Protein 3RMG (pdb70)

Sequence (596 aa):
SLDSISLIKTPIEAELEDFKALFDDSNALLDSVITHIRKMMRPILVLLVARLYGAVTPATLHAAVSLELLHTASLVHDDVVDSVNAIFNNKVSVLAGDYLLATSSLVHAEQTNNYEIIRLVSSLGQKLAEGELLQLSNVSNFSEEVYFDVIRKKTAALFAACAEAAALSVQVGEEEVAFARLLGEYIGICFQIKDDIFDYFDSTGNDMLEGKLTLPALYALNTTKDAWAEQIAFKVKEGTATPDEIVRLIEFTKDNGGIEYACRTIEQYKKKAFDLLAALPDSNICLALRTYLDYVVARELDSISLIKTPIEAELEDFKALFDALLDSVITHIRKRNMMRPILVLLVARLYGAVTPATLHAAVSLELLHTASLVHDDVVAIFNNKVSVLAGDYLLATSSLVHAEQTNNNYEIIRLVSSLGQKLAEGELLQLSNVSNHSFSEEVYFDVIRKKTAALFAACAEAAALSVQVGEEEVAFARLLGEYIGICFQIKDDIFDYFDSKGKPTGNDMLEGKLTLPALYALNTTDAWAEQIAFKVKEGTATPDEIVRLIEFTKDNGGIEYACRTIEQYKKKAFDLLAALPDSNICLALRTYLDYVVAR

Foldseek 3Di:
DDDLVCLQPVVVVVVVVVLLVVLAVDDPVLCCVLVVVRVLLLLSLLCLLLVLPHHDDLLSSLLSSLLVLLVVLVVLVVVLVVPVVNVVVRPVSPVNSVVSNVSSLVSQVVLVAVVSSVLSVVLSVLQVPVVVVLVVPDDFFDVVVVLVVLLSPQLSSQLSSQLSSHVSNPDDPVSSVLSSLLSSLLSLLLVLLVVLCCLDDCHLVCLLVQDDHQLLSVLCVVPVDVVSVPLNCCSNVNRHDPVSSNVSSVSSVVRCSVVVSLVVSVVSLVVNLVSLVVRDDDSSSSNVNSSSVCSSVPD/DVLVCLQCVVPVPVVVVLVVVLDVLVVLLVVVVVVDDALLLSLLCLLLVLPPHFDLLSSLLRSLLVLLVSLVVLQVVVLVVVSNVSSPVSSVVSNVVSLVSQVVSVAVVLNVLSVVLSVLQVVLVVLVVVCLVDLDLDCVSVVVSLCSHQLSSQLSSQLSSCVSNPDDPVSSVLSSLLSSLLSSLLVLVVVLVLLDDDVVDARVVVLVSLDQHQLLSVLVPVYPCVLSVLNNCSSVNHHDSVSSVVSSVSSVVSCSNVVSLVVSVVSLVVSLVSLVVGDDDSSSSSVNSSSVVSNVD

CATH classification: 1.10.600.10

Structure (mmCIF, N/CA/C/O backbone):
data_3RMG
#
_entry.id   3RMG
#
_cell.length_a   44.618
_cell.length_b   111.408
_cell.length_c   83.376
_cell.angle_alpha   90.00
_cell.angle_beta   92.56
_cell.angle_gamma   90.00
#
_symmetry.space_group_name_H-M   'P 1 21 1'
#
loop_
_entity.id
_entity.type
_entity.pdbx_description
1 polymer 'Octaprenyl-diphosphate synthase'
2 water water
#
loop_
_atom_site.group_PDB
_atom_site.id
_atom_site.type_symbol
_atom_site.label_atom_id
_atom_site.label_alt_id
_atom_site.label_comp_id
_atom_site.label_asym_id
_atom_site.label_entity_id
_atom_site.label_seq_id
_atom_site.pdbx_PDB_ins_code
_atom_site.Cartn_x
_atom_site.Cartn_y
_atom_site.Cartn_z
_atom_site.occupancy
_atom_site.B_iso_or_equiv
_atom_site.auth_seq_id
_atom_site.auth_comp_id
_atom_site.auth_asym_id
_atom_site.auth_atom_id
_atom_site.pdbx_PDB_model_num
ATOM 1 N N . SER A 1 2 ? 0.956 -18.362 56.426 1.00 70.38 -1 SER A N 1
ATOM 2 C CA . SER A 1 2 ? 0.907 -17.987 54.984 1.00 70.43 -1 SER A CA 1
ATOM 3 C C . SER A 1 2 ? 1.354 -19.144 54.091 1.00 68.68 -1 SER A C 1
ATOM 4 O O . SER A 1 2 ? 0.606 -20.101 53.876 1.00 73.32 -1 SER A O 1
ATOM 7 N N . LEU A 1 3 ? 2.570 -19.055 53.565 1.00 64.09 0 LEU A N 1
ATOM 8 C CA . LEU A 1 3 ? 3.121 -20.136 52.754 1.00 56.30 0 LEU A CA 1
ATOM 9 C C . LEU A 1 3 ? 3.557 -21.289 53.643 1.00 51.90 0 LEU A C 1
ATOM 10 O O . LEU A 1 3 ? 4.356 -21.100 54.558 1.00 52.05 0 LEU A O 1
ATOM 15 N N . ASP A 1 4 ? 3.044 -22.481 53.359 1.00 44.28 1 ASP A N 1
ATOM 16 C CA . ASP A 1 4 ? 3.450 -23.689 54.061 1.00 46.58 1 ASP A CA 1
ATOM 17 C C . ASP A 1 4 ? 4.865 -24.152 53.658 1.00 48.86 1 ASP A C 1
ATOM 18 O O . ASP A 1 4 ? 5.070 -24.719 52.581 1.00 45.95 1 ASP A O 1
ATOM 23 N N . SER A 1 5 ? 5.837 -23.916 54.535 1.00 51.78 2 SER A N 1
ATOM 24 C CA . SER A 1 5 ? 7.241 -24.239 54.241 1.00 52.98 2 SER A CA 1
ATOM 25 C C . SER A 1 5 ? 7.457 -25.690 53.831 1.00 52.76 2 SER A C 1
ATOM 26 O O . SER A 1 5 ? 8.026 -25.962 52.778 1.00 54.92 2 SER A O 1
ATOM 29 N N . ILE A 1 6 ? 7.001 -26.625 54.655 1.00 51.47 3 ILE A N 1
ATOM 30 C CA . ILE A 1 6 ? 7.176 -28.041 54.340 1.00 54.37 3 ILE A CA 1
ATOM 31 C C . ILE A 1 6 ? 6.730 -28.364 52.914 1.00 53.51 3 ILE A C 1
ATOM 32 O O . ILE A 1 6 ? 7.382 -29.142 52.202 1.00 49.52 3 ILE A O 1
ATOM 37 N N . SER A 1 7 ? 5.623 -27.763 52.492 1.00 47.87 4 SER A N 1
ATOM 38 C CA . SER A 1 7 ? 5.118 -28.015 51.146 1.00 46.87 4 SER A CA 1
ATOM 39 C C . SER A 1 7 ? 6.100 -27.513 50.073 1.00 40.93 4 SER A C 1
ATOM 40 O O . SER A 1 7 ? 6.425 -28.243 49.141 1.00 39.57 4 SER A O 1
ATOM 43 N N . LEU A 1 8 ? 6.579 -26.277 50.216 1.00 37.81 5 LEU A N 1
ATOM 44 C CA . LEU A 1 8 ? 7.558 -25.729 49.277 1.00 37.70 5 LEU A CA 1
ATOM 45 C C . LEU A 1 8 ? 8.783 -26.629 49.157 1.00 42.61 5 LEU A C 1
ATOM 46 O O . LEU A 1 8 ? 9.415 -26.686 48.099 1.00 42.65 5 LEU A O 1
ATOM 51 N N . ILE A 1 9 ? 9.101 -27.336 50.241 1.00 42.82 6 ILE A N 1
ATOM 52 C CA . ILE A 1 9 ? 10.260 -28.214 50.286 1.00 42.97 6 ILE A CA 1
ATOM 53 C C . ILE A 1 9 ? 10.035 -29.614 49.692 1.00 45.20 6 ILE A C 1
ATOM 54 O O . ILE A 1 9 ? 10.857 -30.096 48.915 1.00 42.65 6 ILE A O 1
ATOM 59 N N . LYS A 1 10 ? 8.935 -30.264 50.065 1.00 42.81 7 LYS A N 1
ATOM 60 C CA . LYS A 1 10 ? 8.724 -31.675 49.725 1.00 41.05 7 LYS A CA 1
ATOM 61 C C . LYS A 1 10 ? 7.855 -31.888 48.502 1.00 43.90 7 LYS A C 1
ATOM 62 O O . LYS A 1 10 ? 8.094 -32.806 47.718 1.00 47.05 7 LYS A O 1
ATOM 68 N N . THR A 1 11 ? 6.831 -31.059 48.342 1.00 44.38 8 THR A N 1
ATOM 69 C CA . THR A 1 11 ? 5.882 -31.271 47.254 1.00 46.45 8 THR A CA 1
ATOM 70 C C . THR A 1 11 ? 6.574 -31.580 45.922 1.00 44.10 8 THR A C 1
ATOM 71 O O . THR A 1 11 ? 6.223 -32.546 45.255 1.00 39.35 8 THR A O 1
ATOM 75 N N . PRO A 1 12 ? 7.586 -30.771 45.549 1.00 44.13 9 PRO A N 1
ATOM 76 C CA . PRO A 1 12 ? 8.245 -30.915 44.246 1.00 39.98 9 PRO A CA 1
ATOM 77 C C . PRO A 1 12 ? 8.988 -32.233 44.116 1.00 41.83 9 PRO A C 1
ATOM 78 O O . PRO A 1 12 ? 9.351 -32.631 43.002 1.00 39.59 9 PRO A O 1
ATOM 82 N N . ILE A 1 13 ? 9.193 -32.916 45.240 1.00 44.68 10 ILE A N 1
ATOM 83 C CA . ILE A 1 13 ? 9.934 -34.182 45.237 1.00 49.90 10 ILE A CA 1
ATOM 84 C C . ILE A 1 13 ? 9.128 -35.300 45.889 1.00 49.94 10 ILE A C 1
ATOM 85 O O . ILE A 1 13 ? 9.655 -36.367 46.224 1.00 46.33 10 ILE A O 1
ATOM 90 N N . GLU A 1 14 ? 7.837 -35.040 46.036 1.00 51.45 11 GLU A N 1
ATOM 91 C CA . GLU A 1 14 ? 6.899 -35.946 46.676 1.00 50.86 11 GLU A CA 1
ATOM 92 C C . GLU A 1 14 ? 7.010 -37.405 46.199 1.00 46.78 11 GLU A C 1
ATOM 93 O O . GLU A 1 14 ? 7.045 -38.332 47.014 1.00 46.30 11 GLU A O 1
ATOM 99 N N . ALA A 1 15 ? 7.036 -37.606 44.886 1.00 39.74 12 ALA A N 1
ATOM 100 C CA . ALA A 1 15 ? 7.009 -38.950 44.307 1.00 45.13 12 ALA A CA 1
ATOM 101 C C . ALA A 1 15 ? 8.330 -39.666 44.520 1.00 49.33 12 ALA A C 1
ATOM 102 O O . ALA A 1 15 ? 8.359 -40.857 44.850 1.00 52.96 12 ALA A O 1
ATOM 104 N N . GLU A 1 16 ? 9.428 -38.937 44.330 1.00 53.66 13 GLU A N 1
ATOM 105 C CA . GLU A 1 16 ? 10.757 -39.520 44.505 1.00 50.70 13 GLU A CA 1
ATOM 106 C C . GLU A 1 16 ? 11.076 -39.738 45.984 1.00 46.45 13 GLU A C 1
ATOM 107 O O . GLU A 1 16 ? 11.813 -40.655 46.336 1.00 45.79 13 GLU A O 1
ATOM 113 N N . LEU A 1 17 ? 10.482 -38.928 46.850 1.00 45.95 14 LEU A N 1
ATOM 114 C CA . LEU A 1 17 ? 10.534 -39.198 48.275 1.00 50.50 14 LEU A CA 1
ATOM 115 C C . LEU A 1 17 ? 9.901 -40.540 48.629 1.00 52.86 14 LEU A C 1
ATOM 116 O O . LEU A 1 17 ? 10.354 -41.233 49.544 1.00 53.21 14 LEU A O 1
ATOM 121 N N . GLU A 1 18 ? 8.844 -40.903 47.918 1.00 51.26 15 GLU A N 1
ATOM 122 C CA . GLU A 1 18 ? 8.183 -42.161 48.200 1.00 52.11 15 GLU A CA 1
ATOM 123 C C . GLU A 1 18 ? 9.057 -43.280 47.684 1.00 52.29 15 GLU A C 1
ATOM 124 O O . GLU A 1 18 ? 9.211 -44.311 48.337 1.00 49.14 15 GLU A O 1
ATOM 130 N N . ASP A 1 19 ? 9.633 -43.075 46.504 1.00 51.53 16 ASP A N 1
ATOM 131 C CA . ASP A 1 19 ? 10.508 -44.078 45.925 1.00 48.55 16 ASP A CA 1
ATOM 132 C C . ASP A 1 19 ? 11.727 -44.287 46.816 1.00 54.17 16 ASP A C 1
ATOM 133 O O . ASP A 1 19 ? 12.220 -45.398 46.947 1.00 55.79 16 ASP A O 1
ATOM 138 N N . PHE A 1 20 ? 12.221 -43.218 47.427 1.00 50.63 17 PHE A N 1
ATOM 139 C CA . PHE A 1 20 ? 13.376 -43.370 48.283 1.00 53.64 17 PHE A CA 1
ATOM 140 C C . PHE A 1 20 ? 13.036 -44.146 49.547 1.00 56.34 17 PHE A C 1
ATOM 141 O O . PHE A 1 20 ? 13.867 -44.901 50.060 1.00 50.54 17 PHE A O 1
ATOM 149 N N . LYS A 1 21 ? 11.835 -43.921 50.070 1.00 58.57 18 LYS A N 1
ATOM 150 C CA . LYS A 1 21 ? 11.415 -44.543 51.326 1.00 63.88 18 LYS A CA 1
ATOM 151 C C . LYS A 1 21 ? 11.223 -46.047 51.152 1.00 63.91 18 LYS A C 1
ATOM 152 O O . LYS A 1 21 ? 11.595 -46.832 52.022 1.00 62.04 18 LYS A O 1
ATOM 158 N N . ALA A 1 22 ? 10.649 -46.430 50.014 1.00 59.85 19 ALA A N 1
ATOM 159 C CA . ALA A 1 22 ? 10.510 -47.826 49.640 1.00 59.01 19 ALA A CA 1
ATOM 160 C C . ALA A 1 22 ? 11.877 -48.478 49.506 1.00 62.72 19 ALA A C 1
ATOM 161 O O . ALA A 1 22 ? 12.142 -49.514 50.108 1.00 64.96 19 ALA A O 1
ATOM 163 N N . LEU A 1 23 ? 12.740 -47.864 48.703 1.00 64.03 20 LEU A N 1
ATOM 164 C CA . LEU A 1 23 ? 14.052 -48.418 48.399 1.00 60.04 20 LEU A CA 1
ATOM 165 C C . LEU A 1 23 ? 14.925 -48.549 49.639 1.00 62.56 20 LEU A C 1
ATOM 166 O O . LEU A 1 23 ? 15.873 -49.331 49.662 1.00 61.14 20 LEU A O 1
ATOM 171 N N . PHE A 1 24 ? 14.592 -47.776 50.665 1.00 65.63 21 PHE A N 1
ATOM 172 C CA . PHE A 1 24 ? 15.364 -47.730 51.896 1.00 70.25 21 PHE A CA 1
ATOM 173 C C . PHE A 1 24 ? 15.067 -48.955 52.759 1.00 77.21 21 PHE A C 1
ATOM 174 O O . PHE A 1 24 ? 15.833 -49.283 53.663 1.00 79.12 21 PHE A O 1
ATOM 182 N N . ASP A 1 25 ? 13.960 -49.633 52.458 1.00 82.82 22 ASP A N 1
ATOM 183 C CA . ASP A 1 25 ? 13.497 -50.784 53.243 1.00 85.14 22 ASP A CA 1
ATOM 184 C C . ASP A 1 25 ? 13.517 -52.079 52.438 1.00 80.49 22 ASP A C 1
ATOM 185 O O . ASP A 1 25 ? 14.154 -52.153 51.391 1.00 79.05 22 ASP A O 1
ATOM 190 N N . ASP A 1 30 ? 19.527 -64.175 51.943 1.00 97.59 27 ASP A N 1
ATOM 191 C CA . ASP A 1 30 ? 19.825 -63.041 52.814 1.00 99.64 27 ASP A CA 1
ATOM 192 C C . ASP A 1 30 ? 18.715 -62.841 53.861 1.00 100.04 27 ASP A C 1
ATOM 193 O O . ASP A 1 30 ? 18.073 -61.792 53.898 1.00 98.97 27 ASP A O 1
ATOM 198 N N . SER A 1 31 ? 18.491 -63.850 54.703 1.00 101.01 28 SER A N 1
ATOM 199 C CA . SER A 1 31 ? 17.450 -63.782 55.738 1.00 101.11 28 SER A CA 1
ATOM 200 C C . SER A 1 31 ? 17.879 -64.416 57.070 1.00 100.48 28 SER A C 1
ATOM 201 O O . SER A 1 31 ? 18.580 -65.427 57.095 1.00 100.05 28 SER A O 1
ATOM 204 N N . ASN A 1 32 ? 17.442 -63.813 58.173 1.00 100.28 29 ASN A N 1
ATOM 205 C CA . ASN A 1 32 ? 17.855 -64.227 59.510 1.00 99.18 29 ASN A CA 1
ATOM 206 C C . ASN A 1 32 ? 16.765 -63.891 60.522 1.00 98.53 29 ASN A C 1
ATOM 207 O O . ASN A 1 32 ? 16.151 -62.829 60.444 1.00 97.28 29 ASN A O 1
ATOM 212 N N . ALA A 1 33 ? 16.525 -64.791 61.470 1.00 100.55 30 ALA A N 1
ATOM 213 C CA . ALA A 1 33 ? 15.579 -64.524 62.556 1.00 100.25 30 ALA A CA 1
ATOM 214 C C . ALA A 1 33 ? 16.051 -63.349 63.423 1.00 99.58 30 ALA A C 1
ATOM 215 O O . ALA A 1 33 ? 15.246 -62.532 63.881 1.00 97.64 30 ALA A O 1
ATOM 217 N N . LEU A 1 34 ? 17.361 -63.277 63.647 1.00 99.33 31 LEU A N 1
ATOM 218 C CA . LEU A 1 34 ? 17.960 -62.162 64.376 1.00 99.60 31 LEU A CA 1
ATOM 219 C C . LEU A 1 34 ? 18.138 -60.951 63.455 1.00 99.53 31 LEU A C 1
ATOM 220 O O . LEU A 1 34 ? 17.800 -59.824 63.821 1.00 95.67 31 LEU A O 1
ATOM 222 N N . LEU A 1 35 ? 18.662 -61.200 62.256 1.00 101.32 32 LEU A N 1
ATOM 223 C CA . LEU A 1 35 ? 18.858 -60.150 61.253 1.00 102.88 32 LEU A CA 1
ATOM 224 C C . LEU A 1 35 ? 17.596 -59.315 61.028 1.00 100.56 32 LEU A C 1
ATOM 225 O O . LEU A 1 35 ? 17.631 -58.093 61.143 1.00 100.18 32 LEU A O 1
ATOM 230 N N . ASP A 1 36 ? 16.490 -59.984 60.707 1.00 101.01 33 ASP A N 1
ATOM 231 C CA . ASP A 1 36 ? 15.204 -59.315 60.482 1.00 100.71 33 ASP A CA 1
ATOM 232 C C . ASP A 1 36 ? 14.771 -58.465 61.675 1.00 98.53 33 ASP A C 1
ATOM 233 O O . ASP A 1 36 ? 14.288 -57.345 61.509 1.00 96.77 33 ASP A O 1
ATOM 238 N N . SER A 1 37 ? 14.944 -59.003 62.877 1.00 95.92 34 SER A N 1
ATOM 239 C CA . SER A 1 37 ? 14.538 -58.305 64.089 1.00 95.07 34 SER A CA 1
ATOM 240 C C . SER A 1 37 ? 15.321 -57.009 64.315 1.00 94.97 34 SER A C 1
ATOM 241 O O . SER A 1 37 ? 14.742 -55.969 64.637 1.00 93.84 34 SER A O 1
ATOM 244 N N . VAL A 1 38 ? 16.637 -57.077 64.146 1.00 95.96 35 VAL A N 1
ATOM 245 C CA . VAL A 1 38 ? 17.502 -55.933 64.424 1.00 96.89 35 VAL A CA 1
ATOM 246 C C . VAL A 1 38 ? 17.532 -54.899 63.298 1.00 94.60 35 VAL A C 1
ATOM 247 O O . VAL A 1 38 ? 17.474 -53.698 63.559 1.00 90.50 35 VAL A O 1
ATOM 251 N N . ILE A 1 39 ? 17.730 -55.327 62.076 1.00 97.05 36 ILE A N 1
ATOM 252 C CA . ILE A 1 39 ? 17.729 -54.362 61.005 1.00 102.16 36 ILE A CA 1
ATOM 253 C C . ILE A 1 39 ? 16.324 -53.816 60.797 1.00 103.29 36 ILE A C 1
ATOM 254 O O . ILE A 1 39 ? 16.115 -52.641 60.534 1.00 101.62 36 ILE A O 1
ATOM 259 N N . THR A 1 40 ? 15.349 -54.701 60.870 1.00 104.00 37 THR A N 1
ATOM 260 C CA . THR A 1 40 ? 13.983 -54.282 60.688 1.00 103.05 37 THR A CA 1
ATOM 261 C C . THR A 1 40 ? 13.632 -53.355 61.810 1.00 103.63 37 THR A C 1
ATOM 262 O O . THR A 1 40 ? 12.958 -52.362 61.626 1.00 105.09 37 THR A O 1
ATOM 266 N N . HIS A 1 41 ? 14.108 -53.689 63.004 1.00 102.49 38 HIS A N 1
ATOM 267 C CA . HIS A 1 41 ? 13.795 -52.926 64.208 1.00 100.86 38 HIS A CA 1
ATOM 268 C C . HIS A 1 41 ? 14.234 -51.465 64.203 1.00 105.01 38 HIS A C 1
ATOM 269 O O . HIS A 1 41 ? 13.496 -50.599 64.673 1.00 104.93 38 HIS A O 1
ATOM 276 N N . ILE A 1 42 ? 15.421 -51.178 63.684 1.00 107.70 39 ILE A N 1
ATOM 277 C CA . ILE A 1 42 ? 15.881 -49.806 63.671 1.00 108.74 39 ILE A CA 1
ATOM 278 C C . ILE A 1 42 ? 15.554 -49.149 62.373 1.00 110.64 39 ILE A C 1
ATOM 279 O O . ILE A 1 42 ? 16.052 -48.080 62.050 1.00 108.46 39 ILE A O 1
ATOM 284 N N . ARG A 1 43 ? 14.719 -49.826 61.612 1.00 113.39 40 ARG A N 1
ATOM 285 C CA . ARG A 1 43 ? 14.315 -49.317 60.301 1.00 113.50 40 ARG A CA 1
ATOM 286 C C . ARG A 1 43 ? 12.972 -48.589 60.368 1.00 112.41 40 ARG A C 1
ATOM 287 O O . ARG A 1 43 ? 12.647 -47.947 61.369 1.00 110.16 40 ARG A O 1
ATOM 289 N N . LYS A 1 48 ? 12.362 -37.222 60.364 1.00 95.30 46 LYS A N 1
ATOM 290 C CA . LYS A 1 48 ? 12.548 -36.366 59.195 1.00 97.60 46 LYS A CA 1
ATOM 291 C C . LYS A 1 48 ? 13.791 -36.753 58.391 1.00 94.67 46 LYS A C 1
ATOM 292 O O . LYS A 1 48 ? 14.860 -37.002 58.953 1.00 97.44 46 LYS A O 1
ATOM 298 N N . MET A 1 49 ? 13.636 -36.803 57.072 1.00 86.43 47 MET A N 1
ATOM 299 C CA . MET A 1 49 ? 14.706 -37.251 56.194 1.00 79.82 47 MET A CA 1
ATOM 300 C C . MET A 1 49 ? 15.496 -36.067 55.668 1.00 71.48 47 MET A C 1
ATOM 301 O O . MET A 1 49 ? 15.494 -35.795 54.472 1.00 73.37 47 MET A O 1
ATOM 306 N N . MET A 1 50 ? 16.177 -35.374 56.570 1.00 60.13 48 MET A N 1
ATOM 307 C CA . MET A 1 50 ? 16.900 -34.168 56.228 1.00 56.25 48 MET A CA 1
ATOM 308 C C . MET A 1 50 ? 17.889 -34.377 55.072 1.00 54.29 48 MET A C 1
ATOM 309 O O . MET A 1 50 ? 17.971 -33.554 54.152 1.00 49.27 48 MET A O 1
ATOM 314 N N . ARG A 1 51 ? 18.627 -35.483 55.104 1.00 49.37 49 ARG A N 1
ATOM 315 C CA . ARG A 1 51 ? 19.645 -35.734 54.082 1.00 48.17 49 ARG A CA 1
ATOM 316 C C . ARG A 1 51 ? 19.072 -36.259 52.762 1.00 44.37 49 ARG A C 1
ATOM 317 O O . ARG A 1 51 ? 19.468 -35.801 51.699 1.00 49.11 49 ARG A O 1
ATOM 325 N N . PRO A 1 52 ? 18.157 -37.240 52.823 1.00 43.98 50 PRO A N 1
ATOM 326 C CA . PRO A 1 52 ? 17.489 -37.681 51.597 1.00 43.85 50 PRO A CA 1
ATOM 327 C C . PRO A 1 52 ? 16.790 -36.541 50.865 1.00 38.55 50 PRO A C 1
ATOM 328 O O . PRO A 1 52 ? 16.854 -36.471 49.637 1.00 44.94 50 PRO A O 1
ATOM 332 N N . ILE A 1 53 ? 16.148 -35.637 51.595 1.00 37.94 51 ILE A N 1
ATOM 333 C CA . ILE A 1 53 ? 15.535 -34.484 50.931 1.00 41.20 51 ILE A CA 1
ATOM 334 C C . ILE A 1 53 ? 16.597 -33.640 50.212 1.00 41.43 51 ILE A C 1
ATOM 335 O O . ILE A 1 53 ? 16.381 -33.165 49.100 1.00 43.99 51 ILE A O 1
ATOM 340 N N . LEU A 1 54 ? 17.755 -33.468 50.837 1.00 38.03 52 LEU A N 1
ATOM 341 C CA . LEU A 1 54 ? 18.843 -32.753 50.186 1.00 37.90 52 LEU A CA 1
ATOM 342 C C . LEU A 1 54 ? 19.288 -33.452 48.884 1.00 41.12 52 LEU A C 1
ATOM 343 O O . LEU A 1 54 ? 19.496 -32.803 47.862 1.00 33.73 52 LEU A O 1
ATOM 348 N N . VAL A 1 55 ? 19.461 -34.769 48.930 1.00 37.61 53 VAL A N 1
ATOM 349 C CA . VAL A 1 55 ? 19.917 -35.495 47.755 1.00 38.41 53 VAL A CA 1
ATOM 350 C C . VAL A 1 55 ? 18.946 -35.274 46.596 1.00 40.08 53 VAL A C 1
ATOM 351 O O . VAL A 1 55 ? 19.362 -34.997 45.473 1.00 38.57 53 VAL A O 1
ATOM 355 N N . LEU A 1 56 ? 17.650 -35.391 46.884 1.00 36.18 54 LEU A N 1
ATOM 356 C CA . LEU A 1 56 ? 16.624 -35.246 45.865 1.00 38.27 54 LEU A CA 1
ATOM 357 C C . LEU A 1 56 ? 16.581 -33.827 45.321 1.00 41.98 54 LEU A C 1
ATOM 358 O O . LEU A 1 56 ? 16.584 -33.635 44.096 1.00 42.67 54 LEU A O 1
ATOM 363 N N . LEU A 1 57 ? 16.550 -32.828 46.205 1.00 33.87 55 LEU A N 1
ATOM 364 C CA . LEU A 1 57 ? 16.496 -31.444 45.714 1.00 34.47 55 LEU A CA 1
ATOM 365 C C . LEU A 1 57 ? 17.700 -31.101 44.834 1.00 35.22 55 LEU A C 1
ATOM 366 O O . LEU A 1 57 ? 17.531 -30.527 43.754 1.00 33.83 55 LEU A O 1
ATOM 371 N N . VAL A 1 58 ? 18.912 -31.449 45.274 1.00 38.82 56 VAL A N 1
ATOM 372 C CA . VAL A 1 58 ? 20.126 -31.117 44.490 1.00 31.89 56 VAL A CA 1
ATOM 373 C C . VAL A 1 58 ? 20.088 -31.751 43.103 1.00 31.91 56 VAL A C 1
ATOM 374 O O . VAL A 1 58 ? 20.454 -31.123 42.119 1.00 40.09 56 VAL A O 1
ATOM 378 N N . ALA A 1 59 ? 19.658 -33.003 43.025 1.00 30.93 57 ALA A N 1
ATOM 379 C CA . ALA A 1 59 ? 19.590 -33.682 41.729 1.00 41.01 57 ALA A CA 1
ATOM 380 C C . ALA A 1 59 ? 18.605 -32.965 40.816 1.00 39.65 57 ALA A C 1
ATOM 381 O O . ALA A 1 59 ? 18.861 -32.778 39.614 1.00 32.15 57 ALA A O 1
ATOM 383 N N . ARG A 1 60 ? 17.491 -32.534 41.400 1.00 36.36 58 ARG A N 1
ATOM 384 C CA . ARG A 1 60 ? 16.461 -31.832 40.641 1.00 35.10 58 ARG A CA 1
ATOM 385 C C . ARG A 1 60 ? 16.927 -30.451 40.166 1.00 41.84 58 ARG A C 1
ATOM 386 O O . ARG A 1 60 ? 16.342 -29.880 39.242 1.00 46.15 58 ARG A O 1
ATOM 394 N N . LEU A 1 61 ? 17.993 -29.917 40.759 1.00 41.58 59 LEU A N 1
ATOM 395 C CA . LEU A 1 61 ? 18.601 -28.718 40.173 1.00 46.16 59 LEU A CA 1
ATOM 396 C C . LEU A 1 61 ? 19.067 -28.997 38.746 1.00 47.58 59 LEU A C 1
ATOM 397 O O . LEU A 1 61 ? 19.042 -28.112 37.906 1.00 48.04 59 LEU A O 1
ATOM 402 N N . TYR A 1 62 ? 19.477 -30.234 38.474 1.00 50.43 60 TYR A N 1
ATOM 403 C CA . TYR A 1 62 ? 20.134 -30.561 37.203 1.00 48.87 60 TYR A CA 1
ATOM 404 C C . TYR A 1 62 ? 19.292 -31.397 36.253 1.00 52.12 60 TYR A C 1
ATOM 405 O O . TYR A 1 62 ? 19.440 -31.298 35.037 1.00 54.43 60 TYR A O 1
ATOM 414 N N . GLY A 1 63 ? 18.426 -32.239 36.802 1.00 54.65 61 GLY A N 1
ATOM 415 C CA . GLY A 1 63 ? 17.625 -33.119 35.968 1.00 57.53 61 GLY A CA 1
ATOM 416 C C . GLY A 1 63 ? 16.571 -33.881 36.735 1.00 54.96 61 GLY A C 1
ATOM 417 O O . GLY A 1 63 ? 16.132 -33.465 37.803 1.00 60.23 61 GLY A O 1
ATOM 418 N N . ALA A 1 64 ? 16.148 -35.000 36.176 1.00 52.26 62 ALA A N 1
ATOM 419 C CA . ALA A 1 64 ? 15.186 -35.840 36.850 1.00 50.26 62 ALA A CA 1
ATOM 420 C C . ALA A 1 64 ? 15.960 -36.798 37.740 1.00 48.00 62 ALA A C 1
ATOM 421 O O . ALA A 1 64 ? 17.091 -37.164 37.442 1.00 49.95 62 ALA A O 1
ATOM 423 N N . VAL A 1 65 ? 15.337 -37.187 38.838 1.00 43.73 63 VAL A N 1
ATOM 424 C CA . VAL A 1 65 ? 15.897 -38.162 39.747 1.00 44.41 63 VAL A CA 1
ATOM 425 C C . VAL A 1 65 ? 15.955 -39.522 39.068 1.00 49.56 63 VAL A C 1
ATOM 426 O O . VAL A 1 65 ? 14.947 -39.993 38.531 1.00 47.77 63 VAL A O 1
ATOM 430 N N . THR A 1 66 ? 17.129 -40.149 39.089 1.00 50.95 64 THR A N 1
ATOM 431 C CA . THR A 1 66 ? 17.301 -41.480 38.517 1.00 50.76 64 THR A CA 1
ATOM 432 C C . THR A 1 66 ? 17.379 -42.495 39.646 1.00 49.48 64 THR A C 1
ATOM 433 O O . THR A 1 66 ? 17.495 -42.125 40.813 1.00 46.71 64 THR A O 1
ATOM 437 N N . PRO A 1 67 ? 17.319 -43.786 39.303 1.00 49.79 65 PRO A N 1
ATOM 438 C CA . PRO A 1 67 ? 17.451 -44.841 40.304 1.00 48.28 65 PRO A CA 1
ATOM 439 C C . PRO A 1 67 ? 18.826 -44.791 40.986 1.00 45.79 65 PRO A C 1
ATOM 440 O O . PRO A 1 67 ? 18.961 -45.198 42.137 1.00 43.46 65 PRO A O 1
ATOM 444 N N . ALA A 1 68 ? 19.828 -44.275 40.284 1.00 43.06 66 ALA A N 1
ATOM 445 C CA . ALA A 1 68 ? 21.144 -44.019 40.893 1.00 45.43 66 ALA A CA 1
ATOM 446 C C . ALA A 1 68 ? 21.073 -42.986 42.027 1.00 44.24 66 ALA A C 1
ATOM 447 O O . ALA A 1 68 ? 21.774 -43.113 43.030 1.00 41.15 66 ALA A O 1
ATOM 449 N N . THR A 1 69 ? 20.227 -41.967 41.863 1.00 40.47 67 THR A N 1
ATOM 450 C CA . THR A 1 69 ? 20.054 -40.941 42.890 1.00 35.33 67 THR A CA 1
ATOM 451 C C . THR A 1 69 ? 19.488 -41.571 44.140 1.00 36.69 67 THR A C 1
ATOM 452 O O . THR A 1 69 ? 19.979 -41.339 45.238 1.00 42.70 67 THR A O 1
ATOM 456 N N . LEU A 1 70 ? 18.445 -42.377 43.969 1.00 40.89 68 LEU A N 1
ATOM 457 C CA . LEU A 1 70 ? 17.859 -43.108 45.088 1.00 38.41 68 LEU A CA 1
ATOM 458 C C . LEU A 1 70 ? 18.847 -44.049 45.772 1.00 40.44 68 LEU A C 1
ATOM 459 O O . LEU A 1 70 ? 18.888 -44.090 47.003 1.00 42.66 68 LEU A O 1
ATOM 464 N N . HIS A 1 71 ? 19.637 -44.807 45.005 1.00 40.59 69 HIS A N 1
ATOM 465 C CA . HIS A 1 71 ? 20.611 -45.714 45.643 1.00 41.79 69 HIS A CA 1
ATOM 466 C C . HIS A 1 71 ? 21.693 -44.928 46.397 1.00 42.34 69 HIS A C 1
ATOM 467 O O . HIS A 1 71 ? 22.069 -45.281 47.519 1.00 44.72 69 HIS A O 1
ATOM 474 N N . ALA A 1 72 ? 22.170 -43.843 45.796 1.00 42.22 70 ALA A N 1
ATOM 475 C CA . ALA A 1 72 ? 23.087 -42.947 46.498 1.00 41.22 70 ALA A CA 1
ATOM 476 C C . ALA A 1 72 ? 22.517 -42.536 47.853 1.00 40.22 70 ALA A C 1
ATOM 477 O O . ALA A 1 72 ? 23.167 -42.682 48.885 1.00 45.46 70 ALA A O 1
ATOM 479 N N . ALA A 1 73 ? 21.290 -42.037 47.844 1.00 40.50 71 ALA A N 1
ATOM 480 C CA . ALA A 1 73 ? 20.669 -41.542 49.060 1.00 43.08 71 ALA A CA 1
ATOM 481 C C . ALA A 1 73 ? 20.536 -42.643 50.109 1.00 43.69 71 ALA A C 1
ATOM 482 O O . ALA A 1 73 ? 20.849 -42.441 51.280 1.00 47.90 71 ALA A O 1
ATOM 484 N N . VAL A 1 74 ? 20.063 -43.809 49.685 1.00 42.44 72 VAL A N 1
ATOM 485 C CA . VAL A 1 74 ? 20.023 -44.969 50.563 1.00 41.33 72 VAL A CA 1
ATOM 486 C C . VAL A 1 74 ? 21.428 -45.314 51.080 1.00 40.85 72 VAL A C 1
ATOM 487 O O . VAL A 1 74 ? 21.656 -45.475 52.289 1.00 36.16 72 VAL A O 1
ATOM 491 N N . SER A 1 75 ? 22.379 -45.405 50.166 1.00 34.12 73 SER A N 1
ATOM 492 C CA . SER A 1 75 ? 23.730 -45.757 50.567 1.00 41.59 73 SER A CA 1
ATOM 493 C C . SER A 1 75 ? 24.221 -44.846 51.676 1.00 47.24 73 SER A C 1
ATOM 494 O O . SER A 1 75 ? 24.657 -45.322 52.719 1.00 55.47 73 SER A O 1
ATOM 497 N N . LEU A 1 76 ? 24.156 -43.534 51.448 1.00 46.53 74 LEU A N 1
ATOM 498 C CA . LEU A 1 76 ? 24.701 -42.580 52.402 1.00 45.07 74 LEU A CA 1
ATOM 499 C C . LEU A 1 76 ? 23.905 -42.575 53.695 1.00 42.81 74 LEU A C 1
ATOM 500 O O . LEU A 1 76 ? 24.469 -42.474 54.772 1.00 49.60 74 LEU A O 1
ATOM 505 N N . GLU A 1 77 ? 22.594 -42.735 53.596 1.00 45.08 75 GLU A N 1
ATOM 506 C CA . GLU A 1 77 ? 21.774 -42.834 54.794 1.00 45.77 75 GLU A CA 1
ATOM 507 C C . GLU A 1 77 ? 22.091 -44.101 55.608 1.00 46.68 75 GLU A C 1
ATOM 508 O O . GLU A 1 77 ? 22.094 -44.080 56.837 1.00 50.08 75 GLU A O 1
ATOM 514 N N . LEU A 1 78 ? 22.362 -45.205 54.927 1.00 46.80 76 LEU A N 1
ATOM 515 C CA . LEU A 1 78 ? 22.779 -46.420 55.617 1.00 48.28 76 LEU A CA 1
ATOM 516 C C . LEU A 1 78 ? 24.135 -46.243 56.312 1.00 50.70 76 LEU A C 1
ATOM 517 O O . LEU A 1 78 ? 24.338 -46.716 57.442 1.00 50.10 76 LEU A O 1
ATOM 522 N N . LEU A 1 79 ? 25.067 -45.582 55.631 1.00 42.63 77 LEU A N 1
ATOM 523 C CA . LEU A 1 79 ? 26.394 -45.339 56.207 1.00 46.10 77 LEU A CA 1
ATOM 524 C C . LEU A 1 79 ? 26.280 -44.536 57.505 1.00 48.56 77 LEU A C 1
ATOM 525 O O . LEU A 1 79 ? 26.922 -44.850 58.512 1.00 48.90 77 LEU A O 1
ATOM 530 N N . HIS A 1 80 ? 25.454 -43.494 57.467 1.00 51.34 78 HIS A N 1
ATOM 531 C CA . HIS A 1 80 ? 25.202 -42.660 58.627 1.00 53.61 78 HIS A CA 1
ATOM 532 C C . HIS A 1 80 ? 24.569 -43.479 59.751 1.00 55.41 78 HIS A C 1
ATOM 533 O O . HIS A 1 80 ? 25.024 -43.455 60.896 1.00 58.18 78 HIS A O 1
ATOM 540 N N . THR A 1 81 ? 23.518 -44.216 59.419 1.00 51.09 79 THR A N 1
ATOM 541 C CA . THR A 1 81 ? 22.859 -45.041 60.414 1.00 54.21 79 THR A CA 1
ATOM 542 C C . THR A 1 81 ? 23.831 -46.011 61.052 1.00 54.73 79 THR A C 1
ATOM 543 O O . THR A 1 81 ? 23.819 -46.192 62.270 1.00 57.71 79 THR A O 1
ATOM 547 N N . ALA A 1 82 ? 24.672 -46.642 60.236 1.00 49.03 80 ALA A N 1
ATOM 548 C CA . ALA A 1 82 ? 25.612 -47.619 60.771 1.00 50.38 80 ALA A CA 1
ATOM 549 C C . ALA A 1 82 ? 26.592 -47.010 61.780 1.00 49.72 80 ALA A C 1
ATOM 550 O O . ALA A 1 82 ? 26.930 -47.637 62.775 1.00 51.24 80 ALA A O 1
ATOM 552 N N . SER A 1 83 ? 27.067 -45.799 61.526 1.00 50.13 81 SER A N 1
ATOM 553 C CA . SER A 1 83 ? 28.040 -45.216 62.443 1.00 52.68 81 SER A CA 1
ATOM 554 C C . SER A 1 83 ? 27.374 -44.722 63.734 1.00 58.19 81 SER A C 1
ATOM 555 O O . SER A 1 83 ? 27.946 -44.862 64.809 1.00 63.12 81 SER A O 1
ATOM 558 N N . LEU A 1 84 ? 26.159 -44.182 63.644 1.00 59.41 82 LEU A N 1
ATOM 559 C CA . LEU A 1 84 ? 25.378 -43.918 64.864 1.00 61.29 82 LEU A CA 1
ATOM 560 C C . LEU A 1 84 ? 25.244 -45.188 65.712 1.00 63.45 82 LEU A C 1
ATOM 561 O O . LEU A 1 84 ? 25.440 -45.157 66.927 1.00 67.67 82 LEU A O 1
ATOM 566 N N . VAL A 1 85 ? 24.921 -46.306 65.074 1.00 59.40 83 VAL A N 1
ATOM 567 C CA . VAL A 1 85 ? 24.781 -47.565 65.802 1.00 59.34 83 VAL A CA 1
ATOM 568 C C . VAL A 1 85 ? 26.093 -48.006 66.441 1.00 63.12 83 VAL A C 1
ATOM 569 O O . VAL A 1 85 ? 26.108 -48.531 67.553 1.00 64.17 83 VAL A O 1
ATOM 573 N N . HIS A 1 86 ? 27.193 -47.806 65.724 1.00 65.69 84 HIS A N 1
ATOM 574 C CA . HIS A 1 86 ? 28.505 -48.220 66.204 1.00 66.27 84 HIS A CA 1
ATOM 575 C C . HIS A 1 86 ? 29.015 -47.275 67.290 1.00 66.88 84 HIS A C 1
ATOM 576 O O . HIS A 1 86 ? 29.791 -47.671 68.159 1.00 66.51 84 HIS A O 1
ATOM 583 N N . ASP A 1 87 ? 28.566 -46.028 67.242 1.00 68.58 85 ASP A N 1
ATOM 584 C CA . ASP A 1 87 ? 28.920 -45.066 68.280 1.00 74.75 85 ASP A CA 1
ATOM 585 C C . ASP A 1 87 ? 28.312 -45.388 69.647 1.00 72.50 85 ASP A C 1
ATOM 586 O O . ASP A 1 87 ? 28.983 -45.251 70.663 1.00 76.40 85 ASP A O 1
ATOM 591 N N . ASP A 1 88 ? 27.057 -45.826 69.677 1.00 72.89 86 ASP A N 1
ATOM 592 C CA . ASP A 1 88 ? 26.426 -46.217 70.943 1.00 77.42 86 ASP A CA 1
ATOM 593 C C . ASP A 1 88 ? 27.239 -47.318 71.605 1.00 80.41 86 ASP A C 1
ATOM 594 O O . ASP A 1 88 ? 27.407 -47.343 72.822 1.00 80.18 86 ASP A O 1
ATOM 599 N N . VAL A 1 89 ? 27.729 -48.241 70.788 1.00 84.10 87 VAL A N 1
ATOM 600 C CA . VAL A 1 89 ? 28.531 -49.347 71.278 1.00 87.80 87 VAL A CA 1
ATOM 601 C C . VAL A 1 89 ? 29.735 -48.858 72.066 1.00 90.82 87 VAL A C 1
ATOM 602 O O . VAL A 1 89 ? 29.949 -49.264 73.207 1.00 89.84 87 VAL A O 1
ATOM 606 N N . VAL A 1 90 ? 30.523 -47.985 71.451 1.00 95.40 88 VAL A N 1
ATOM 607 C CA . VAL A 1 90 ? 31.708 -47.453 72.106 1.00 98.41 88 VAL A CA 1
ATOM 608 C C . VAL A 1 90 ? 31.348 -46.878 73.480 1.00 101.41 88 VAL A C 1
ATOM 609 O O . VAL A 1 90 ? 32.114 -47.010 74.439 1.00 103.94 88 VAL A O 1
ATOM 613 N N . ASP A 1 91 ? 30.172 -46.257 73.570 1.00 103.27 89 ASP A N 1
ATOM 614 C CA . ASP A 1 91 ? 29.686 -45.674 74.823 1.00 103.10 89 ASP A CA 1
ATOM 615 C C . ASP A 1 91 ? 28.746 -46.635 75.554 1.00 103.20 89 ASP A C 1
ATOM 616 O O . ASP A 1 91 ? 29.152 -47.344 76.475 1.00 102.65 89 ASP A O 1
ATOM 621 N N . SER A 1 101 ? 25.643 -55.026 83.865 1.00 118.78 99 SER A N 1
ATOM 622 C CA . SER A 1 101 ? 27.056 -55.308 83.638 1.00 119.95 99 SER A CA 1
ATOM 623 C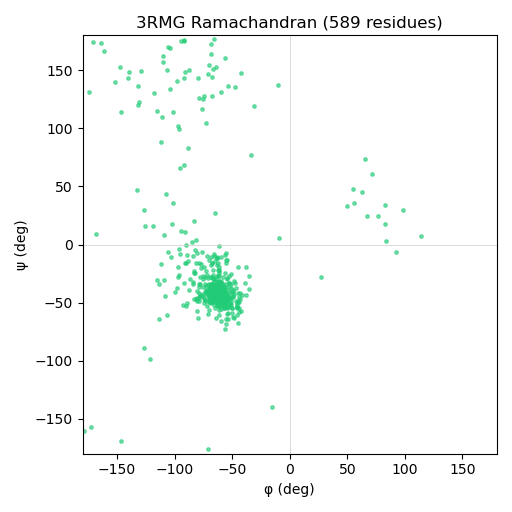 C . SER A 1 101 ? 27.225 -56.371 82.558 1.00 121.69 99 SER A C 1
ATOM 624 O O . SER A 1 101 ? 27.971 -56.174 81.598 1.00 123.15 99 SER A O 1
ATOM 627 N N . VAL A 1 102 ? 26.539 -57.499 82.723 1.00 122.29 100 VAL A N 1
ATOM 628 C CA . VAL A 1 102 ? 26.534 -58.541 81.700 1.00 122.98 100 VAL A CA 1
ATOM 629 C C . VAL A 1 102 ? 25.579 -58.139 80.579 1.00 125.32 100 VAL A C 1
ATOM 630 O O . VAL A 1 102 ? 25.818 -58.445 79.408 1.00 126.74 100 VAL A O 1
ATOM 634 N N . ASN A 1 103 ? 24.501 -57.448 80.950 1.00 125.92 101 ASN A N 1
ATOM 635 C CA . ASN A 1 103 ? 23.590 -56.841 79.980 1.00 125.81 101 ASN A CA 1
ATOM 636 C C . ASN A 1 103 ? 24.280 -55.696 79.240 1.00 125.32 101 ASN A C 1
ATOM 637 O O . ASN A 1 103 ? 23.902 -55.343 78.121 1.00 125.59 101 ASN A O 1
ATOM 642 N N . ALA A 1 104 ? 25.394 -55.139 79.660 1.00 123.65 102 ALA A N 1
ATOM 643 C CA . ALA A 1 104 ? 26.009 -54.219 78.683 1.00 122.22 102 ALA A CA 1
ATOM 644 C C . ALA A 1 104 ? 26.574 -54.897 77.393 1.00 121.24 102 ALA A C 1
ATOM 645 O O . ALA A 1 104 ? 26.293 -54.529 76.212 1.00 121.13 102 ALA A O 1
ATOM 647 N N . ILE A 1 105 ? 27.311 -55.963 77.643 1.00 119.91 103 ILE A N 1
ATOM 648 C CA . ILE A 1 105 ? 28.063 -56.669 76.626 1.00 119.88 103 ILE A CA 1
ATOM 649 C C . ILE A 1 105 ? 27.174 -57.254 75.565 1.00 120.81 103 ILE A C 1
ATOM 650 O O . ILE A 1 105 ? 27.544 -57.391 74.392 1.00 121.21 103 ILE A O 1
ATOM 655 N N . PHE A 1 106 ? 26.041 -57.725 76.030 1.00 121.11 104 PHE A N 1
ATOM 656 C CA . PHE A 1 106 ? 25.111 -58.392 75.187 1.00 118.93 104 PHE A CA 1
ATOM 657 C C . PHE A 1 106 ? 24.574 -57.447 74.151 1.00 117.28 104 PHE A C 1
ATOM 658 O O . PHE A 1 106 ? 24.583 -57.726 72.967 1.00 118.57 104 PHE A O 1
ATOM 666 N N . ASN A 1 107 ? 24.180 -56.271 74.573 1.00 113.85 105 ASN A N 1
ATOM 667 C CA . ASN A 1 107 ? 23.552 -55.432 73.611 1.00 110.85 105 ASN A CA 1
ATOM 668 C C . ASN A 1 107 ? 24.680 -55.340 72.644 1.00 108.03 105 ASN A C 1
ATOM 669 O O . ASN A 1 107 ? 24.526 -55.549 71.445 1.00 106.54 105 ASN A O 1
ATOM 674 N N . ASN A 1 108 ? 25.866 -55.151 73.184 1.00 104.29 106 ASN A N 1
ATOM 675 C CA . ASN A 1 108 ? 26.965 -54.892 72.284 1.00 99.37 106 ASN A CA 1
ATOM 676 C C . ASN A 1 108 ? 27.316 -55.877 71.183 1.00 98.03 106 ASN A C 1
ATOM 677 O O . ASN A 1 108 ? 27.586 -55.434 70.101 1.00 99.12 106 ASN A O 1
ATOM 682 N N . LYS A 1 109 ? 27.334 -57.181 71.377 1.00 97.58 107 LYS A N 1
ATOM 683 C CA . LYS A 1 109 ? 27.876 -57.973 70.240 1.00 99.05 107 LYS A CA 1
ATOM 684 C C . LYS A 1 109 ? 27.189 -57.981 68.854 1.00 99.50 107 LYS A C 1
ATOM 685 O O . LYS A 1 109 ? 27.822 -57.799 67.838 1.00 102.27 107 LYS A O 1
ATOM 687 N N . VAL A 1 110 ? 25.890 -58.167 68.835 1.00 97.37 108 VAL A N 1
ATOM 688 C CA . VAL A 1 110 ? 25.011 -58.123 67.666 1.00 92.02 108 VAL A CA 1
ATOM 689 C C . VAL A 1 110 ? 24.910 -56.721 67.059 1.00 87.79 108 VAL A C 1
ATOM 690 O O . VAL A 1 110 ? 24.862 -56.570 65.835 1.00 85.68 108 VAL A O 1
ATOM 694 N N . SER A 1 111 ? 24.888 -55.701 67.914 1.00 80.12 109 SER A N 1
ATOM 695 C CA . SER A 1 111 ? 24.766 -54.329 67.446 1.00 74.52 109 SER A CA 1
ATOM 696 C C . SER A 1 111 ? 25.978 -53.912 66.604 1.00 76.73 109 SER A C 1
ATOM 697 O O . SER A 1 111 ? 25.847 -53.112 65.673 1.00 80.13 109 SER A O 1
ATOM 700 N N . VAL A 1 112 ? 27.153 -54.451 66.926 1.00 71.80 110 VAL A N 1
ATOM 701 C CA . VAL A 1 112 ? 28.335 -54.233 66.095 1.00 63.60 110 VAL A CA 1
ATOM 702 C C . VAL A 1 112 ? 28.134 -54.945 64.774 1.00 64.50 110 VAL A C 1
ATOM 703 O O . VAL A 1 112 ? 28.503 -54.438 63.713 1.00 61.99 110 VAL A O 1
ATOM 707 N N . LEU A 1 113 ? 27.539 -56.129 64.837 1.00 68.35 111 LEU A N 1
ATOM 708 C CA . LEU A 1 113 ? 27.296 -56.898 63.622 1.00 74.64 111 LEU A CA 1
ATOM 709 C C . LEU A 1 113 ? 26.169 -56.272 62.801 1.00 71.52 111 LEU A C 1
ATOM 710 O O . LEU A 1 113 ? 26.210 -56.275 61.567 1.00 71.25 111 LEU A O 1
ATOM 715 N N . ALA A 1 114 ? 25.172 -55.734 63.494 1.00 62.72 112 ALA A N 1
ATOM 716 C CA . ALA A 1 114 ? 24.103 -55.002 62.833 1.00 65.60 112 ALA A CA 1
ATOM 717 C C . ALA A 1 114 ? 24.713 -53.823 62.075 1.00 65.38 112 ALA A C 1
ATOM 718 O O . ALA A 1 114 ? 24.531 -53.684 60.864 1.00 63.10 112 ALA A O 1
ATOM 720 N N . GLY A 1 115 ? 25.454 -52.990 62.799 1.00 64.91 113 GLY A N 1
ATOM 721 C CA . GLY A 1 115 ? 26.213 -51.910 62.186 1.00 58.76 113 GLY A CA 1
ATOM 722 C C . GLY A 1 115 ? 27.025 -52.366 60.990 1.00 59.40 113 GLY A C 1
ATOM 723 O O . GLY A 1 115 ? 27.063 -51.681 59.969 1.00 60.93 113 GLY A O 1
ATOM 724 N N . ASP A 1 116 ? 27.681 -53.521 61.099 1.00 60.78 114 ASP A N 1
ATOM 725 C CA . ASP A 1 116 ? 28.502 -54.017 59.991 1.00 59.78 114 ASP A CA 1
ATOM 726 C C . ASP A 1 116 ? 27.619 -54.389 58.792 1.00 59.73 114 ASP A C 1
ATOM 727 O O . ASP A 1 116 ? 28.010 -54.204 57.635 1.00 56.63 114 ASP A O 1
ATOM 732 N N . TYR A 1 117 ? 26.432 -54.919 59.079 1.00 60.34 115 TYR A N 1
ATOM 733 C CA . TYR A 1 117 ? 25.455 -55.225 58.039 1.00 62.62 115 TYR A CA 1
ATOM 734 C C . TYR A 1 117 ? 25.004 -53.949 57.340 1.00 59.15 115 TYR A C 1
ATOM 735 O O . TYR A 1 117 ? 25.240 -53.773 56.141 1.00 58.29 115 TYR A O 1
ATOM 744 N N . LEU A 1 118 ? 24.358 -53.058 58.093 1.00 56.97 116 LEU A N 1
ATOM 745 C CA . LEU A 1 118 ? 23.968 -51.756 57.546 1.00 59.42 116 LEU A CA 1
ATOM 746 C C . LEU A 1 118 ? 25.088 -51.189 56.683 1.00 56.35 116 LEU A C 1
ATOM 747 O O . LEU A 1 118 ? 24.851 -50.688 55.584 1.00 65.27 116 LEU A O 1
ATOM 752 N N . LEU A 1 119 ? 26.314 -51.310 57.176 1.00 56.79 117 LEU A N 1
ATOM 753 C CA . LEU A 1 119 ? 27.504 -50.805 56.490 1.00 53.44 117 LEU A CA 1
ATOM 754 C C . LEU A 1 119 ? 27.795 -51.530 55.175 1.00 55.60 117 LEU A C 1
ATOM 755 O O . LEU A 1 119 ? 28.250 -50.930 54.195 1.00 54.92 117 LEU A O 1
ATOM 760 N N . ALA A 1 120 ? 27.553 -52.834 55.152 1.00 59.29 118 ALA A N 1
ATOM 761 C CA . ALA A 1 120 ? 27.709 -53.590 53.913 1.00 56.34 118 ALA A CA 1
ATOM 762 C C . ALA A 1 120 ? 26.545 -53.264 52.987 1.00 48.13 118 ALA A C 1
ATOM 763 O O . ALA A 1 120 ? 26.726 -52.998 51.799 1.00 44.74 118 ALA A O 1
ATOM 765 N N . THR A 1 121 ? 25.337 -53.288 53.530 1.00 50.04 119 THR A N 1
ATOM 766 C CA . THR A 1 121 ? 24.183 -52.933 52.718 1.00 52.23 119 THR A CA 1
ATOM 767 C C . THR A 1 121 ? 24.440 -51.546 52.106 1.00 53.14 119 THR A C 1
ATOM 768 O O . THR A 1 121 ? 24.255 -51.343 50.893 1.00 50.40 119 THR A O 1
ATOM 772 N N . SER A 1 122 ? 24.924 -50.611 52.924 1.00 48.97 120 SER A N 1
ATOM 773 C CA A SER A 1 122 ? 25.294 -49.293 52.409 0.50 50.43 120 SER A CA 1
ATOM 774 C CA B SER A 1 122 ? 25.316 -49.291 52.423 0.50 46.96 120 SER A CA 1
ATOM 775 C C . SER A 1 122 ? 26.148 -49.416 51.150 1.00 48.18 120 SER A C 1
ATOM 776 O O . SER A 1 122 ? 25.907 -48.716 50.160 1.00 48.52 120 SER A O 1
ATOM 781 N N . LEU A 1 123 ? 27.132 -50.316 51.176 1.00 43.98 121 LEU A N 1
ATOM 782 C CA . LEU A 1 123 ? 28.030 -50.508 50.020 1.00 37.23 121 LEU A CA 1
ATOM 783 C C . LEU A 1 123 ? 27.365 -51.113 48.778 1.00 39.05 121 LEU A C 1
ATOM 784 O O . LEU A 1 123 ? 27.686 -50.746 47.631 1.00 36.12 121 LEU A O 1
ATOM 786 N N . VAL A 1 124 ? 26.456 -52.061 49.008 1.00 39.69 122 VAL A N 1
ATOM 787 C CA . VAL A 1 124 ? 25.660 -52.656 47.939 1.00 42.36 122 VAL A CA 1
ATOM 788 C C . VAL A 1 124 ? 24.905 -51.563 47.194 1.00 44.80 122 VAL A C 1
ATOM 789 O O . VAL A 1 124 ? 24.956 -51.474 45.957 1.00 46.02 122 VAL A O 1
ATOM 793 N N . HIS A 1 125 ? 24.212 -50.709 47.944 1.00 43.80 123 HIS A N 1
ATOM 794 C CA . HIS A 1 125 ? 23.465 -49.633 47.294 1.00 43.27 123 HIS A CA 1
ATOM 795 C C . HIS A 1 125 ? 24.393 -48.739 46.472 1.00 45.40 123 HIS A C 1
ATOM 796 O O . HIS A 1 125 ? 24.083 -48.378 45.339 1.00 46.06 123 HIS A O 1
ATOM 803 N N . ALA A 1 126 ? 25.559 -48.410 47.010 1.00 44.72 124 ALA A N 1
ATOM 804 C CA . ALA A 1 126 ? 26.478 -47.592 46.232 1.00 41.25 124 ALA A CA 1
ATOM 805 C C . ALA A 1 126 ? 26.793 -48.263 44.892 1.00 44.62 124 ALA A C 1
ATOM 806 O O . ALA A 1 126 ? 26.859 -47.610 43.853 1.00 46.35 124 ALA A O 1
ATOM 808 N N . GLU A 1 127 ? 26.982 -49.576 44.913 1.00 52.14 125 GLU A N 1
ATOM 809 C CA . GLU A 1 127 ? 27.323 -50.300 43.693 1.00 48.96 125 GLU A CA 1
ATOM 810 C C . GLU A 1 127 ? 26.122 -50.330 42.743 1.00 45.56 125 GLU A C 1
ATOM 811 O O . GLU A 1 127 ? 26.241 -50.066 41.536 1.00 37.48 125 GLU A O 1
ATOM 817 N N . GLN A 1 128 ? 24.946 -50.594 43.296 1.00 47.38 126 GLN A N 1
ATOM 818 C CA . GLN A 1 128 ? 23.708 -50.491 42.511 1.00 43.67 126 GLN A CA 1
ATOM 819 C C . GLN A 1 128 ? 23.461 -49.137 41.822 1.00 52.41 126 GLN A C 1
ATOM 820 O O . GLN A 1 128 ? 22.585 -49.058 40.949 1.00 52.38 126 GLN A O 1
ATOM 826 N N . THR A 1 129 ? 24.210 -48.082 42.187 1.00 47.79 127 THR A N 1
ATOM 827 C CA . THR A 1 129 ? 24.168 -46.834 41.400 1.00 44.03 127 THR A CA 1
ATOM 828 C C . THR A 1 129 ? 24.836 -47.005 40.042 1.00 47.66 127 THR A C 1
ATOM 829 O O . THR A 1 129 ? 24.736 -46.135 39.163 1.00 49.35 127 THR A O 1
ATOM 833 N N . ASN A 1 130 ? 25.568 -48.098 39.884 1.00 48.94 128 ASN A N 1
ATOM 834 C CA . ASN A 1 130 ? 26.365 -48.306 38.675 1.00 50.76 128 ASN A CA 1
ATOM 835 C C . ASN A 1 130 ? 27.224 -47.098 38.329 1.00 47.80 128 ASN A C 1
ATOM 836 O O . ASN A 1 130 ? 27.458 -46.816 37.156 1.00 49.11 128 ASN A O 1
ATOM 841 N N . ASN A 1 131 ? 27.699 -46.384 39.345 1.00 44.00 129 ASN A N 1
ATOM 842 C CA . ASN A 1 131 ? 28.530 -45.205 39.108 1.00 44.25 129 ASN A CA 1
ATOM 843 C C . ASN A 1 131 ? 29.788 -45.244 39.978 1.00 46.40 129 ASN A C 1
ATOM 844 O O . ASN A 1 131 ? 29.701 -45.287 41.205 1.00 48.85 129 ASN A O 1
ATOM 849 N N . TYR A 1 132 ? 30.951 -45.241 39.329 1.00 49.43 130 TYR A N 1
ATOM 850 C CA . TYR A 1 132 ? 32.235 -45.467 40.010 1.00 48.84 130 TYR A CA 1
ATOM 851 C C . TYR A 1 132 ? 32.564 -44.369 41.001 1.00 47.80 130 TYR A C 1
ATOM 852 O O . TYR A 1 132 ? 33.013 -44.633 42.137 1.00 46.86 130 TYR A O 1
ATOM 861 N N . GLU A 1 133 ? 32.354 -43.136 40.557 1.00 47.79 131 GLU A N 1
ATOM 862 C CA . GLU A 1 133 ? 32.646 -41.965 41.363 1.00 43.89 131 GLU A CA 1
ATOM 863 C C . GLU A 1 133 ? 31.833 -42.015 42.638 1.00 43.36 131 GLU A C 1
ATOM 864 O O . GLU A 1 133 ? 32.323 -41.696 43.729 1.00 47.08 131 GLU A O 1
ATOM 870 N N . ILE A 1 134 ? 30.594 -42.455 42.508 1.00 37.77 132 ILE A N 1
ATOM 871 C CA . ILE A 1 134 ? 29.722 -42.504 43.659 1.00 41.20 132 ILE A CA 1
ATOM 872 C C . ILE A 1 134 ? 30.220 -43.606 44.564 1.00 40.56 132 ILE A C 1
ATOM 873 O O . ILE A 1 134 ? 30.218 -43.475 45.788 1.00 45.31 132 ILE A O 1
ATOM 878 N N . ILE A 1 135 ? 30.659 -44.700 43.958 1.00 41.95 133 ILE A N 1
ATOM 879 C CA . ILE A 1 135 ? 31.256 -45.778 44.726 1.00 44.44 133 ILE A CA 1
ATOM 880 C C . ILE A 1 135 ? 32.521 -45.269 45.421 1.00 42.50 133 ILE A C 1
ATOM 881 O O . ILE A 1 135 ? 32.728 -45.480 46.609 1.00 37.80 133 ILE A O 1
ATOM 886 N N . ARG A 1 136 ? 33.358 -44.573 44.667 1.00 46.05 134 ARG A N 1
ATOM 887 C CA . ARG A 1 136 ? 34.534 -43.954 45.243 1.00 48.67 134 ARG A CA 1
ATOM 888 C C . ARG A 1 136 ? 34.155 -43.009 46.386 1.00 46.11 134 ARG A C 1
ATOM 889 O O . ARG A 1 136 ? 34.774 -43.033 47.451 1.00 50.96 134 ARG A O 1
ATOM 897 N N . LEU A 1 137 ? 33.133 -42.183 46.171 1.00 45.58 135 LEU A N 1
ATOM 898 C CA . LEU A 1 137 ? 32.749 -41.186 47.164 1.00 40.96 135 LEU A CA 1
ATOM 899 C C . LEU A 1 137 ? 32.289 -41.855 48.457 1.00 39.55 135 LEU A C 1
ATOM 900 O O . LEU A 1 137 ? 32.684 -41.471 49.554 1.00 40.57 135 LEU A O 1
ATOM 905 N N . VAL A 1 138 ? 31.442 -42.862 48.337 1.00 40.05 136 VAL A N 1
ATOM 906 C CA . VAL A 1 138 ? 30.903 -43.471 49.535 1.00 39.82 136 VAL A CA 1
ATOM 907 C C . VAL A 1 138 ? 31.988 -44.237 50.266 1.00 44.29 136 VAL A C 1
ATOM 908 O O . VAL A 1 138 ? 32.073 -44.198 51.503 1.00 39.73 136 VAL A O 1
ATOM 912 N N . SER A 1 139 ? 32.818 -44.959 49.516 1.00 39.22 137 SER A N 1
ATOM 913 C CA . SE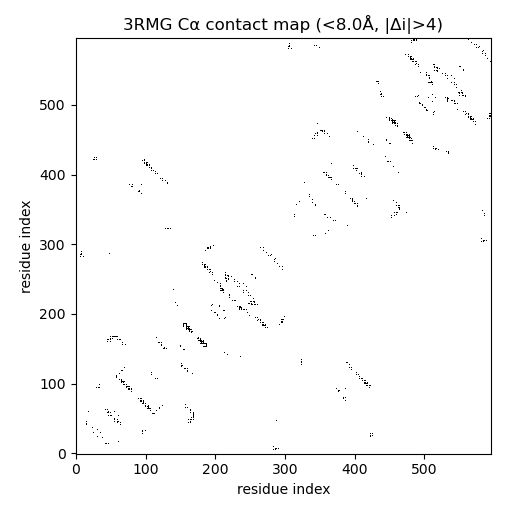R A 1 139 ? 33.824 -45.757 50.199 1.00 43.47 137 SER A CA 1
ATOM 914 C C . SER A 1 139 ? 34.842 -44.840 50.879 1.00 46.77 137 SER A C 1
ATOM 915 O O . SER A 1 139 ? 35.125 -45.001 52.066 1.00 44.99 137 SER A O 1
ATOM 918 N N . SER A 1 140 ? 35.369 -43.852 50.158 1.00 47.37 138 SER A N 1
ATOM 919 C CA . SER A 1 140 ? 36.368 -42.987 50.788 1.00 49.71 138 SER A CA 1
ATOM 920 C C . SER A 1 140 ? 35.783 -42.249 51.985 1.00 46.78 138 SER A C 1
ATOM 921 O O . SER A 1 140 ? 36.463 -42.045 52.985 1.00 51.51 138 SER A O 1
ATOM 924 N N . LEU A 1 141 ? 34.515 -41.870 51.901 1.00 46.21 139 LEU A N 1
ATOM 925 C CA . LEU A 1 141 ? 33.855 -41.236 53.038 1.00 45.83 139 LEU A CA 1
ATOM 926 C C . LEU A 1 141 ? 33.821 -42.195 54.210 1.00 48.93 139 LEU A C 1
ATOM 927 O O . LEU A 1 141 ? 34.070 -41.802 55.351 1.00 56.29 139 LEU A O 1
ATOM 932 N N . GLY A 1 142 ? 33.491 -43.454 53.938 1.00 48.36 140 GLY A N 1
ATOM 933 C CA . GLY A 1 142 ? 33.518 -44.472 54.979 1.00 42.69 140 GLY A CA 1
ATOM 934 C C . GLY A 1 142 ? 34.876 -44.458 55.664 1.00 50.43 140 GLY A C 1
ATOM 935 O O . GLY A 1 142 ? 34.974 -44.459 56.895 1.00 41.87 140 GLY A O 1
ATOM 936 N N . GLN A 1 143 ? 35.936 -44.434 54.863 1.00 50.23 141 GLN A N 1
ATOM 937 C CA . GLN A 1 143 ? 37.281 -44.317 55.403 1.00 56.44 141 GLN A CA 1
ATOM 938 C C . GLN A 1 143 ? 37.394 -43.098 56.325 1.00 57.71 141 GLN A C 1
ATOM 939 O O . GLN A 1 143 ? 37.628 -43.238 57.526 1.00 57.07 141 GLN A O 1
ATOM 945 N N . LYS A 1 144 ? 37.213 -41.909 55.757 1.00 56.46 142 LYS A N 1
ATOM 946 C CA . LYS A 1 144 ? 37.318 -40.662 56.529 1.00 58.12 142 LYS A CA 1
ATOM 947 C C . LYS A 1 144 ? 36.643 -40.739 57.896 1.00 54.09 142 LYS A C 1
ATOM 948 O O . LYS A 1 144 ? 37.288 -40.515 58.917 1.00 61.45 142 LYS A O 1
ATOM 954 N N . LEU A 1 145 ? 35.353 -41.060 57.921 1.00 51.31 143 LEU A N 1
ATOM 955 C CA . LEU A 1 145 ? 34.630 -41.158 59.182 1.00 54.03 143 LEU A CA 1
ATOM 956 C C . LEU A 1 145 ? 35.314 -42.103 60.173 1.00 59.27 143 LEU A C 1
ATOM 957 O O . LEU A 1 145 ? 35.479 -41.775 61.350 1.00 64.34 143 LEU A O 1
ATOM 962 N N . ALA A 1 146 ? 35.717 -43.273 59.689 1.00 59.08 144 ALA A N 1
ATOM 963 C CA . ALA A 1 146 ? 36.397 -44.247 60.533 1.00 62.88 144 ALA A CA 1
ATOM 964 C C . ALA A 1 146 ? 37.616 -43.607 61.187 1.00 70.21 144 ALA A C 1
ATOM 965 O O . ALA A 1 146 ? 37.919 -43.865 62.353 1.00 70.38 144 ALA A O 1
ATOM 967 N N . GLU A 1 147 ? 38.406 -42.980 60.341 1.00 72.96 145 GLU A N 1
ATOM 968 C CA . GLU A 1 147 ? 39.683 -42.449 60.741 1.00 76.84 145 GLU A CA 1
ATOM 969 C C . GLU A 1 147 ? 39.666 -41.341 61.737 1.00 75.93 145 GLU A C 1
ATOM 970 O O . GLU A 1 147 ? 40.356 -41.395 62.715 1.00 69.89 145 GLU A O 1
ATOM 976 N N . GLY A 1 148 ? 38.857 -40.347 61.530 1.00 79.62 146 GLY A N 1
ATOM 977 C CA . GLY A 1 148 ? 38.896 -39.279 62.483 1.00 81.17 146 GLY A CA 1
ATOM 978 C C . GLY A 1 148 ? 38.459 -39.748 63.822 1.00 83.45 146 GLY A C 1
ATOM 979 O O . GLY A 1 148 ? 39.080 -39.515 64.852 1.00 84.94 146 GLY A O 1
ATOM 980 N N . GLU A 1 149 ? 37.383 -40.479 63.790 1.00 86.84 147 GLU A N 1
ATOM 981 C CA . GLU A 1 149 ? 36.775 -40.920 64.992 1.00 89.39 147 GLU A CA 1
ATOM 982 C C . GLU A 1 149 ? 37.616 -41.947 65.743 1.00 91.88 147 GLU A C 1
ATOM 983 O O . GLU A 1 149 ? 37.322 -42.279 66.875 1.00 91.02 147 GLU A O 1
ATOM 989 N N . LEU A 1 150 ? 38.652 -42.442 65.088 1.00 93.11 148 LEU A N 1
ATOM 990 C CA . LEU A 1 150 ? 39.606 -43.339 65.699 1.00 93.82 148 LEU A CA 1
ATOM 991 C C . LEU A 1 150 ? 40.750 -42.498 66.317 1.00 97.51 148 LEU A C 1
ATOM 992 O O . LEU A 1 150 ? 41.524 -42.963 67.127 1.00 99.28 148 LEU A O 1
ATOM 997 N N . LEU A 1 151 ? 40.786 -41.249 65.881 1.00 99.31 149 LEU A N 1
ATOM 998 C CA . LEU A 1 151 ? 41.634 -40.135 66.266 1.00 100.17 149 LEU A CA 1
ATOM 999 C C . LEU A 1 151 ? 41.118 -39.542 67.567 1.00 100.83 149 LEU A C 1
ATOM 1000 O O . LEU A 1 151 ? 41.897 -39.232 68.472 1.00 102.08 149 LEU A O 1
ATOM 1005 N N . GLN A 1 152 ? 39.798 -39.414 67.673 1.00 102.37 150 GLN A N 1
ATOM 1006 C CA . GLN A 1 152 ? 39.20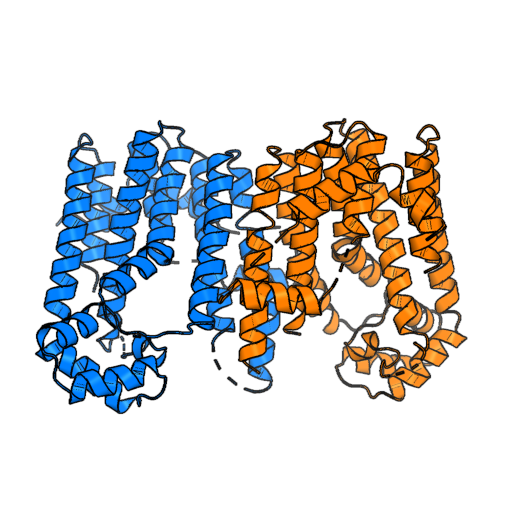6 -38.850 68.877 1.00 103.31 150 GLN A CA 1
ATOM 1007 C C . GLN A 1 152 ? 39.551 -39.734 70.066 1.00 105.38 150 GLN A C 1
ATOM 1008 O O . GLN A 1 152 ? 39.870 -39.245 71.149 1.00 105.80 150 GLN A O 1
ATOM 1014 N N . LEU A 1 153 ? 39.488 -41.042 69.848 1.00 108.28 151 LEU A N 1
ATOM 1015 C CA . LEU A 1 153 ? 39.807 -42.016 70.884 1.00 110.60 151 LEU A CA 1
ATOM 1016 C C . LEU A 1 153 ? 41.267 -41.965 71.345 1.00 111.52 151 LEU A C 1
ATOM 1017 O O . LEU A 1 153 ? 41.551 -42.110 72.534 1.00 111.51 151 LEU A O 1
ATOM 1022 N N . SER A 1 154 ? 42.189 -41.774 70.404 1.00 114.43 152 SER A N 1
ATOM 1023 C CA . SER A 1 154 ? 43.621 -41.759 70.727 1.00 117.28 152 SER A CA 1
ATOM 1024 C C . SER A 1 154 ? 44.218 -40.392 71.078 1.00 119.87 152 SER A C 1
ATOM 1025 O O . SER A 1 154 ? 45.413 -40.285 71.354 1.00 119.58 152 SER A O 1
ATOM 1028 N N . ASN A 1 155 ? 43.391 -39.356 71.056 1.00 124.16 153 ASN A N 1
ATOM 1029 C CA . ASN A 1 155 ? 43.837 -37.994 71.324 1.00 127.73 153 ASN A CA 1
ATOM 1030 C C . ASN A 1 155 ? 44.999 -37.952 72.311 1.00 129.11 153 ASN A C 1
ATOM 1031 O O . ASN A 1 155 ? 44.871 -38.390 73.454 1.00 128.50 153 ASN A O 1
ATOM 1036 N N . VAL A 1 156 ? 46.132 -37.423 71.861 1.00 130.54 154 VAL A N 1
ATOM 1037 C CA . VAL A 1 156 ? 47.318 -37.323 72.703 1.00 131.82 154 VAL A CA 1
ATOM 1038 C C . VAL A 1 156 ? 47.463 -35.919 73.279 1.00 133.03 154 VAL A C 1
ATOM 1039 O O . VAL A 1 156 ? 47.821 -35.749 74.444 1.00 133.87 154 VAL A O 1
ATOM 1043 N N . SER A 1 157 ? 47.182 -34.915 72.455 1.00 132.78 155 SER A N 1
ATOM 1044 C CA . SER A 1 157 ? 47.279 -33.523 72.879 1.00 131.78 155 SER A CA 1
ATOM 1045 C C . SER A 1 157 ? 45.922 -32.831 72.808 1.00 129.69 155 SER A C 1
ATOM 1046 O O . SER A 1 157 ? 45.228 -32.907 71.793 1.00 128.27 155 SER A O 1
ATOM 1049 N N . ASN A 1 158 ? 45.549 -32.156 73.890 1.00 127.22 156 ASN A N 1
ATOM 1050 C CA . ASN A 1 158 ? 44.275 -31.450 73.951 1.00 124.56 156 ASN A CA 1
ATOM 1051 C C . ASN A 1 158 ? 43.647 -31.273 72.572 1.00 124.44 156 ASN A C 1
ATOM 1052 O O . ASN A 1 158 ? 43.703 -30.191 71.988 1.00 123.65 156 ASN A O 1
ATOM 1057 N N . PHE A 1 161 ? 40.979 -25.464 71.837 1.00 77.97 159 PHE A N 1
ATOM 1058 C CA . PHE A 1 161 ? 40.109 -24.363 72.249 1.00 82.15 159 PHE A CA 1
ATOM 1059 C C . PHE A 1 161 ? 39.927 -23.341 71.131 1.00 78.17 159 PHE A C 1
ATOM 1060 O O . PHE A 1 161 ? 39.372 -22.262 71.346 1.00 74.39 159 PHE A O 1
ATOM 1068 N N . SER A 1 162 ? 40.414 -23.685 69.943 1.00 75.88 160 SER A N 1
ATOM 1069 C CA . SER A 1 162 ? 40.230 -22.858 68.761 1.00 71.63 160 SER A CA 1
ATOM 1070 C C . SER A 1 162 ? 38.971 -23.295 68.015 1.00 72.14 160 SER A C 1
ATOM 1071 O O . SER A 1 162 ? 38.649 -24.486 67.960 1.00 71.27 160 SER A O 1
ATOM 1074 N N . GLU A 1 163 ? 38.258 -22.328 67.449 1.00 69.29 161 GLU A N 1
ATOM 1075 C CA . GLU A 1 163 ? 37.173 -22.643 66.550 1.00 69.82 161 GLU A CA 1
ATOM 1076 C C . GLU A 1 163 ? 37.741 -23.497 65.414 1.00 72.97 161 GLU A C 1
ATOM 1077 O O . GLU A 1 163 ? 37.155 -24.515 65.029 1.00 72.34 161 GLU A O 1
ATOM 1083 N N . GLU A 1 164 ? 38.899 -23.098 64.895 1.00 72.73 162 GLU A N 1
ATOM 1084 C CA . GLU A 1 164 ? 39.511 -23.830 63.789 1.00 72.90 162 GLU A CA 1
ATOM 1085 C C . GLU A 1 164 ? 39.442 -25.339 64.005 1.00 67.72 162 GLU A C 1
ATOM 1086 O O . GLU A 1 164 ? 39.074 -26.083 63.100 1.00 67.27 162 GLU A O 1
ATOM 1092 N N . VAL A 1 165 ? 39.786 -25.802 65.196 1.00 61.85 163 VAL A N 1
ATOM 1093 C CA . VAL A 1 165 ? 39.745 -27.238 65.429 1.00 62.60 163 VAL A CA 1
ATOM 1094 C C . VAL A 1 165 ? 38.301 -27.740 65.434 1.00 62.25 163 VAL A C 1
ATOM 1095 O O . VAL A 1 165 ? 38.006 -28.859 65.002 1.00 57.62 163 VAL A O 1
ATOM 1099 N N . TYR A 1 166 ? 37.403 -26.896 65.925 1.00 57.87 164 TYR A N 1
ATOM 1100 C CA . TYR A 1 166 ? 35.999 -27.248 66.031 1.00 57.07 164 TYR A CA 1
ATOM 1101 C C . TYR A 1 166 ? 35.388 -27.439 64.641 1.00 56.36 164 TYR A C 1
ATOM 1102 O O . TYR A 1 166 ? 34.671 -28.411 64.390 1.00 54.99 164 TYR A O 1
ATOM 1111 N N . PHE A 1 167 ? 35.694 -26.503 63.746 1.00 46.42 165 PHE A N 1
ATOM 1112 C CA . PHE A 1 167 ? 35.178 -26.521 62.387 1.00 51.25 165 PHE A CA 1
ATOM 1113 C C . PHE A 1 167 ? 35.787 -27.622 61.547 1.00 51.24 165 PHE A C 1
ATOM 1114 O O . PHE A 1 167 ? 35.105 -28.257 60.741 1.00 53.96 165 PHE A O 1
ATOM 1122 N N . ASP A 1 168 ? 37.077 -27.844 61.742 1.00 47.90 166 ASP A N 1
ATOM 1123 C CA . ASP A 1 168 ? 37.756 -28.932 61.076 1.00 51.76 166 ASP A CA 1
ATOM 1124 C C . ASP A 1 168 ? 37.073 -30.257 61.374 1.00 50.45 166 ASP A C 1
ATOM 1125 O O . ASP A 1 168 ? 36.889 -31.075 60.485 1.00 56.47 166 ASP A O 1
ATOM 1130 N N . VAL A 1 169 ? 36.705 -30.470 62.631 1.00 48.74 167 VAL A N 1
ATOM 1131 C CA . VAL A 1 169 ? 36.049 -31.707 63.042 1.00 44.94 167 VAL A CA 1
ATOM 1132 C C . VAL A 1 169 ? 34.669 -31.863 62.400 1.00 44.26 167 VAL A C 1
ATOM 1133 O O . VAL A 1 169 ? 34.312 -32.941 61.916 1.00 43.26 167 VAL A O 1
ATOM 1137 N N . ILE A 1 170 ? 33.885 -30.789 62.428 1.00 41.22 168 ILE A N 1
ATOM 1138 C CA . ILE A 1 170 ? 32.607 -30.770 61.727 1.00 46.40 168 ILE A CA 1
ATOM 1139 C C . ILE A 1 170 ? 32.771 -31.064 60.216 1.00 43.92 168 ILE A C 1
ATOM 1140 O O . ILE A 1 170 ? 32.047 -31.884 59.650 1.00 41.58 168 ILE A O 1
ATOM 1145 N N . ARG A 1 171 ? 33.734 -30.444 59.572 1.00 40.01 169 ARG A N 1
ATOM 1146 C CA . ARG A 1 171 ? 33.948 -30.661 58.161 1.00 46.84 169 ARG A CA 1
ATOM 1147 C C . ARG A 1 171 ? 34.303 -32.091 57.877 1.00 47.41 169 ARG A C 1
ATOM 1148 O O . ARG A 1 171 ? 34.009 -32.597 56.833 1.00 47.91 169 ARG A O 1
ATOM 1156 N N . LYS A 1 172 ? 34.969 -32.731 58.817 1.00 51.36 170 LYS A N 1
ATOM 1157 C CA . LYS A 1 172 ? 35.352 -34.114 58.660 1.00 53.68 170 LYS A CA 1
ATOM 1158 C C . LYS A 1 172 ? 34.296 -35.114 59.036 1.00 50.67 170 LYS A C 1
ATOM 1159 O O . LYS A 1 172 ? 34.455 -36.270 58.796 1.00 51.83 170 LYS A O 1
ATOM 1165 N N . LYS A 1 173 ? 33.221 -34.667 59.644 1.00 50.28 171 LYS A N 1
ATOM 1166 C CA . LYS A 1 173 ? 32.183 -35.585 60.029 1.00 48.42 171 LYS A CA 1
ATOM 1167 C C . LYS A 1 173 ? 30.772 -35.259 59.557 1.00 47.90 171 LYS A C 1
ATOM 1168 O O . LYS A 1 173 ? 30.373 -35.666 58.510 1.00 45.18 171 LYS A O 1
ATOM 1174 N N . THR A 1 174 ? 30.019 -34.502 60.328 1.00 42.80 172 THR A N 1
ATOM 1175 C CA . THR A 1 174 ? 28.659 -34.212 59.943 1.00 44.74 172 THR A CA 1
ATOM 1176 C C . THR A 1 174 ? 28.526 -33.479 58.649 1.00 42.08 172 THR A C 1
ATOM 1177 O O . THR A 1 174 ? 27.726 -33.830 57.846 1.00 46.60 172 THR A O 1
ATOM 1181 N N . ALA A 1 175 ? 29.336 -32.477 58.441 1.00 35.88 173 ALA A N 1
ATOM 1182 C CA . ALA A 1 175 ? 29.299 -31.702 57.210 1.00 36.24 173 ALA A CA 1
ATOM 1183 C C . ALA A 1 175 ? 29.860 -32.513 56.051 1.00 38.54 173 ALA A C 1
ATOM 1184 O O . ALA A 1 175 ? 29.493 -32.291 54.885 1.00 41.28 173 ALA A O 1
ATOM 1186 N N . ALA A 1 176 ? 30.744 -33.464 56.364 1.00 41.75 174 ALA A N 1
ATOM 1187 C CA . ALA A 1 176 ? 31.285 -34.346 55.333 1.00 36.50 174 ALA A CA 1
ATOM 1188 C C . ALA A 1 176 ? 30.166 -35.202 54.769 1.00 37.36 174 ALA A C 1
ATOM 1189 O O . ALA A 1 176 ? 30.120 -35.450 53.568 1.00 40.76 174 ALA A O 1
ATOM 1191 N N . LEU A 1 177 ? 29.247 -35.625 55.636 1.00 37.46 175 LEU A N 1
ATOM 1192 C CA . LEU A 1 177 ? 28.098 -36.413 55.198 1.00 40.90 175 LEU A CA 1
ATOM 1193 C C . LEU A 1 177 ? 27.140 -35.580 54.336 1.00 43.43 175 LEU A C 1
ATOM 1194 O O . LEU A 1 177 ? 26.734 -36.014 53.254 1.00 43.36 175 LEU A O 1
ATOM 1199 N N . PHE A 1 178 ? 26.762 -34.394 54.815 1.00 37.46 176 PHE A N 1
ATOM 1200 C CA . PHE A 1 178 ? 25.915 -33.520 54.013 1.00 37.85 176 PHE A CA 1
ATOM 1201 C C . PHE A 1 178 ? 26.566 -33.172 52.654 1.00 37.13 176 PHE A C 1
ATOM 1202 O O . PHE A 1 178 ? 25.895 -33.171 51.633 1.00 34.55 176 PHE A O 1
ATOM 1210 N N . ALA A 1 179 ? 27.859 -32.875 52.645 1.00 36.70 177 ALA A N 1
ATOM 1211 C CA . ALA A 1 179 ? 28.570 -32.596 51.386 1.00 35.50 177 ALA A CA 1
ATOM 1212 C C . ALA A 1 179 ? 28.523 -33.822 50.483 1.00 36.56 177 ALA A C 1
ATOM 1213 O O . ALA A 1 179 ? 28.294 -33.714 49.276 1.00 41.53 177 ALA A O 1
ATOM 1215 N N . ALA A 1 180 ? 28.720 -34.996 51.072 1.00 38.64 178 ALA A N 1
ATOM 1216 C CA . ALA A 1 180 ? 28.684 -36.232 50.311 1.00 36.88 178 ALA A CA 1
ATOM 1217 C C . ALA A 1 180 ? 27.302 -36.418 49.700 1.00 40.71 178 ALA A C 1
ATOM 1218 O O . ALA A 1 180 ? 27.166 -36.776 48.526 1.00 37.68 178 ALA A O 1
ATOM 1220 N N . CYS A 1 181 ? 26.263 -36.153 50.485 1.00 36.11 179 CYS A N 1
ATOM 1221 C CA . CYS A 1 181 ? 24.913 -36.285 49.952 1.00 35.97 179 CYS A CA 1
ATOM 1222 C C . CYS A 1 181 ? 24.711 -35.434 48.699 1.00 38.93 179 CYS A C 1
ATOM 1223 O O . CYS A 1 181 ? 24.244 -35.925 47.664 1.00 40.80 179 CYS A O 1
ATOM 1226 N N . ALA A 1 182 ? 25.053 -34.153 48.796 1.00 32.85 180 ALA A N 1
ATOM 1227 C CA . ALA A 1 182 ? 24.859 -33.235 47.686 1.00 33.92 180 ALA A CA 1
ATOM 1228 C C . ALA A 1 182 ? 25.748 -33.631 46.491 1.00 31.80 180 ALA A C 1
ATOM 1229 O O . ALA A 1 182 ? 25.278 -33.707 45.371 1.00 37.05 180 ALA A O 1
ATOM 1231 N N . GLU A 1 183 ? 27.021 -33.915 46.753 1.00 28.92 181 GLU A N 1
ATOM 1232 C CA . GLU A 1 183 ? 27.964 -34.326 45.706 1.00 32.19 181 GLU A CA 1
ATOM 1233 C C . GLU A 1 183 ? 27.476 -35.556 44.954 1.00 34.17 181 GLU A C 1
ATOM 1234 O O . GLU A 1 183 ? 27.482 -35.593 43.717 1.00 39.47 181 GLU A O 1
ATOM 1240 N N . ALA A 1 184 ? 27.060 -36.566 45.705 1.00 33.47 182 ALA A N 1
ATOM 1241 C CA . ALA A 1 184 ? 26.485 -37.776 45.121 1.00 37.10 182 ALA A CA 1
ATOM 1242 C C . ALA A 1 184 ? 25.221 -37.459 44.321 1.00 40.02 182 ALA A C 1
ATOM 1243 O O . ALA A 1 184 ? 24.981 -38.047 43.254 1.00 37.69 182 ALA A O 1
ATOM 1245 N N . ALA A 1 185 ? 24.409 -36.529 44.824 1.00 36.11 183 ALA A N 1
ATOM 1246 C CA . ALA A 1 185 ? 23.203 -36.144 44.085 1.00 38.80 183 ALA A CA 1
ATOM 1247 C C . ALA A 1 185 ? 23.565 -35.685 42.671 1.00 35.22 183 ALA A C 1
ATOM 1248 O O . ALA A 1 185 ? 22.930 -36.108 41.718 1.00 42.01 183 ALA A O 1
ATOM 1250 N N . ALA A 1 186 ? 24.588 -34.836 42.547 1.00 33.19 184 ALA A N 1
ATOM 1251 C CA . ALA A 1 186 ? 25.048 -34.326 41.235 1.00 38.48 184 ALA A CA 1
ATOM 1252 C C . ALA A 1 186 ? 25.686 -35.398 40.334 1.00 36.61 184 ALA A C 1
ATOM 1253 O O . ALA A 1 186 ? 25.347 -35.514 39.171 1.00 43.94 184 ALA A O 1
ATOM 1255 N N . LEU A 1 187 ? 26.627 -36.165 40.863 1.00 36.82 185 LEU A N 1
ATOM 1256 C CA . LEU A 1 187 ? 27.164 -37.288 40.110 1.00 37.92 185 LEU A CA 1
ATOM 1257 C C . LEU A 1 187 ? 26.055 -38.203 39.562 1.00 40.29 185 LEU A C 1
ATOM 1258 O O . LEU A 1 187 ? 26.156 -38.709 38.439 1.00 39.51 185 LEU A O 1
ATOM 1263 N N . SER A 1 188 ? 24.994 -38.397 40.341 1.00 38.71 186 SER A N 1
ATOM 1264 C CA . SER A 1 188 ? 23.936 -39.347 39.973 1.00 38.70 186 SER A CA 1
ATOM 1265 C C . SER A 1 188 ? 23.152 -38.933 38.736 1.00 45.15 186 SER A C 1
ATOM 1266 O O . SER A 1 188 ? 22.528 -39.773 38.100 1.00 49.08 186 SER A O 1
ATOM 1269 N N . VAL A 1 189 ? 23.176 -37.642 38.411 1.00 48.25 187 VAL A N 1
ATOM 1270 C CA . VAL A 1 189 ? 22.508 -37.125 37.216 1.00 46.43 187 VAL A CA 1
ATOM 1271 C C . VAL A 1 189 ? 23.558 -36.713 36.194 1.00 48.79 187 VAL A C 1
ATOM 1272 O O . VAL A 1 189 ? 23.259 -36.105 35.177 1.00 48.88 187 VAL A O 1
ATOM 1276 N N . GLN A 1 190 ? 24.804 -37.049 36.484 1.00 53.39 188 GLN A N 1
ATOM 1277 C CA . GLN A 1 190 ? 25.865 -36.981 35.485 1.00 58.62 188 GLN A CA 1
ATOM 1278 C C . GLN A 1 190 ? 26.148 -35.590 34.938 1.00 58.58 188 GLN A C 1
ATOM 1279 O O . GLN A 1 190 ? 26.304 -35.427 33.730 1.00 65.03 188 GLN A O 1
ATOM 1285 N N . VAL A 1 191 ? 26.234 -34.592 35.808 1.00 53.67 189 VAL A N 1
ATOM 1286 C CA . VAL A 1 191 ? 26.619 -33.260 35.350 1.00 49.72 189 VAL A CA 1
ATOM 1287 C C . VAL A 1 191 ? 28.133 -33.075 35.459 1.00 49.57 189 VAL A C 1
ATOM 1288 O O . VAL A 1 191 ? 28.840 -33.953 35.949 1.00 50.14 189 VAL A O 1
ATOM 1292 N N . GLY A 1 192 ? 28.639 -31.945 34.988 1.00 51.09 190 GLY A N 1
ATOM 1293 C CA . GLY A 1 192 ? 30.082 -31.721 34.973 1.00 47.77 190 GLY A CA 1
ATOM 1294 C C . GLY A 1 192 ? 30.727 -31.557 36.346 1.00 48.30 190 GLY A C 1
ATOM 1295 O O . GLY A 1 192 ? 30.037 -31.455 37.377 1.00 43.94 190 GLY A O 1
ATOM 1296 N N . GLU A 1 193 ? 32.056 -31.515 36.344 1.00 40.32 191 GLU A N 1
ATOM 1297 C CA . GLU A 1 193 ? 32.864 -31.423 37.559 1.00 53.98 191 GLU A CA 1
ATOM 1298 C C . GLU A 1 193 ? 32.565 -30.182 38.402 1.00 50.92 191 GLU A C 1
ATOM 1299 O O . GLU A 1 193 ? 32.545 -30.250 39.633 1.00 53.84 191 GLU A O 1
ATOM 1305 N N . GLU A 1 194 ? 32.314 -29.059 37.744 1.00 47.43 192 GLU A N 1
ATOM 1306 C CA . GLU A 1 194 ? 32.057 -27.822 38.466 1.00 53.63 192 GLU A CA 1
ATOM 1307 C C . GLU A 1 194 ? 30.717 -27.861 39.203 1.00 52.78 192 GLU A C 1
ATOM 1308 O O . GLU A 1 194 ? 30.594 -27.357 40.321 1.00 47.02 192 GLU A O 1
ATOM 1314 N N . GLU A 1 195 ? 29.719 -28.478 38.584 1.00 47.58 193 GLU A N 1
ATOM 1315 C CA . GLU A 1 195 ? 28.418 -28.595 39.218 1.00 43.73 193 GLU A CA 1
ATOM 1316 C C . GLU A 1 195 ? 28.501 -29.530 40.415 1.00 39.81 193 GLU A C 1
ATOM 1317 O O . GLU A 1 195 ? 27.949 -29.241 41.489 1.00 44.39 193 GLU A O 1
ATOM 1323 N N . VAL A 1 196 ? 29.219 -30.637 40.243 1.00 36.48 194 VAL A N 1
ATOM 1324 C CA . VAL A 1 196 ? 29.509 -31.563 41.340 1.00 32.67 194 VAL A CA 1
ATOM 1325 C C . VAL A 1 196 ? 30.261 -30.833 42.456 1.00 36.42 194 VAL A C 1
ATOM 1326 O O . VAL A 1 196 ? 29.926 -30.973 43.626 1.00 43.41 194 VAL A O 1
ATOM 1330 N N . ALA A 1 197 ? 31.257 -30.027 42.088 1.00 36.03 195 ALA A N 1
ATOM 1331 C CA . ALA A 1 197 ? 32.001 -29.240 43.072 1.00 36.21 195 ALA A CA 1
ATOM 1332 C C . ALA A 1 197 ? 31.099 -28.192 43.720 1.00 37.82 195 ALA A C 1
ATOM 1333 O O . ALA A 1 197 ? 31.183 -27.920 44.933 1.00 35.33 195 ALA A O 1
ATOM 1335 N N . PHE A 1 198 ? 30.236 -27.596 42.910 1.00 30.29 196 PHE A N 1
ATOM 1336 C CA . PHE A 1 198 ? 29.278 -26.631 43.432 1.00 31.70 196 PHE A CA 1
ATOM 1337 C C . PHE A 1 198 ? 28.331 -27.282 44.452 1.00 33.17 196 PHE A C 1
ATOM 1338 O O . PHE A 1 198 ? 28.032 -26.700 45.497 1.00 34.35 196 PHE A O 1
ATOM 1346 N N . ALA A 1 199 ? 27.881 -28.498 44.156 1.00 31.73 197 ALA A N 1
ATOM 1347 C CA . ALA A 1 199 ? 26.925 -29.195 45.021 1.00 27.63 197 ALA A CA 1
ATOM 1348 C C . ALA A 1 199 ? 27.596 -29.582 46.332 1.00 33.74 197 ALA A C 1
ATOM 1349 O O . ALA A 1 199 ? 26.996 -29.437 47.414 1.00 35.49 197 ALA A O 1
ATOM 1351 N N . ARG A 1 200 ? 28.836 -30.069 46.238 1.00 30.94 198 ARG A N 1
ATOM 1352 C CA . ARG A 1 200 ? 29.610 -30.439 47.432 1.00 31.01 198 ARG A CA 1
ATOM 1353 C C . ARG A 1 200 ? 29.766 -29.280 48.420 1.00 35.68 198 ARG A C 1
ATOM 1354 O O . ARG A 1 200 ? 29.475 -29.419 49.609 1.00 34.13 198 ARG A O 1
ATOM 1362 N N . LEU A 1 201 ? 30.225 -28.134 47.938 1.00 32.08 199 LEU A N 1
ATOM 1363 C CA . LEU A 1 201 ? 30.322 -26.942 48.790 1.00 33.26 199 LEU A CA 1
ATOM 1364 C C . LEU A 1 201 ? 28.974 -26.543 49.411 1.00 30.41 199 LEU A C 1
ATOM 1365 O O . LEU A 1 201 ? 28.872 -26.287 50.615 1.00 32.46 199 LEU A O 1
ATOM 1370 N N . LEU A 1 202 ? 27.943 -26.461 48.582 1.00 32.27 200 LEU A N 1
ATOM 1371 C CA . LEU A 1 202 ? 26.584 -26.280 49.078 1.00 29.47 200 LEU A CA 1
ATOM 1372 C C . LE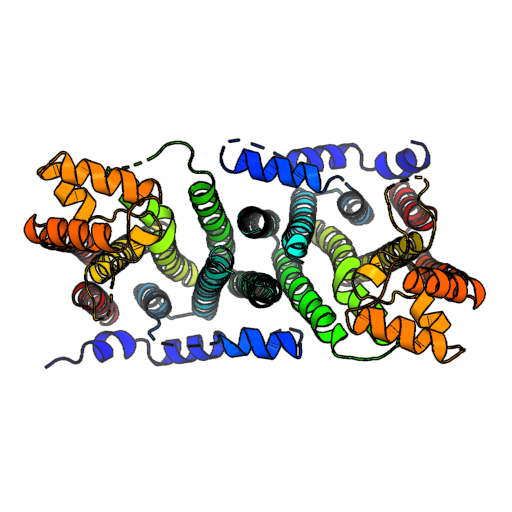U A 1 202 ? 26.272 -27.213 50.253 1.00 32.21 200 LEU A C 1
ATOM 1373 O O . LEU A 1 202 ? 25.868 -26.768 51.318 1.00 30.30 200 LEU A O 1
ATOM 1378 N N . GLY A 1 203 ? 26.459 -28.515 50.057 1.00 28.85 201 GLY A N 1
ATOM 1379 C CA . GLY A 1 203 ? 26.087 -29.464 51.092 1.00 28.38 201 GLY A CA 1
ATOM 1380 C C . GLY A 1 203 ? 26.948 -29.255 52.316 1.00 39.25 201 GLY A C 1
ATOM 1381 O O . GLY A 1 203 ? 26.504 -29.432 53.461 1.00 35.65 201 GLY A O 1
ATOM 1382 N N . GLU A 1 204 ? 28.204 -28.892 52.089 1.00 35.07 202 GLU A N 1
ATOM 1383 C CA . GLU A 1 204 ? 29.085 -28.673 53.216 1.00 36.78 202 GLU A CA 1
ATOM 1384 C C . GLU A 1 204 ? 28.589 -27.474 54.017 1.00 37.74 202 GLU A C 1
ATOM 1385 O O . GLU A 1 204 ? 28.529 -27.537 55.240 1.00 31.61 202 GLU A O 1
ATOM 1391 N N . TYR A 1 205 ? 28.258 -26.372 53.345 1.00 27.63 203 TYR A N 1
ATOM 1392 C CA . TYR A 1 205 ? 27.762 -25.217 54.086 1.00 33.07 203 TYR A CA 1
ATOM 1393 C C . TYR A 1 205 ? 26.534 -25.600 54.903 1.00 37.70 203 TYR A C 1
ATOM 1394 O O . TYR A 1 205 ? 26.383 -25.186 56.061 1.00 35.29 203 TYR A O 1
ATOM 1403 N N . ILE A 1 206 ? 25.652 -26.382 54.289 1.00 36.51 204 ILE A N 1
ATOM 1404 C CA . ILE A 1 206 ? 24.410 -26.790 54.942 1.00 36.79 204 ILE A CA 1
ATOM 1405 C C . ILE A 1 206 ? 24.680 -27.677 56.162 1.00 41.78 204 ILE A C 1
ATOM 1406 O O . ILE A 1 206 ? 24.087 -27.479 57.248 1.00 37.22 204 ILE A O 1
ATOM 1411 N N . GLY A 1 207 ? 25.586 -28.640 55.980 1.00 29.87 205 GLY A N 1
ATOM 1412 C CA . GLY A 1 207 ? 26.022 -29.520 57.055 1.00 29.60 205 GLY A CA 1
ATOM 1413 C C . GLY A 1 207 ? 26.624 -28.745 58.222 1.00 41.67 205 GLY A C 1
ATOM 1414 O O . GLY A 1 207 ? 26.428 -29.107 59.379 1.00 36.06 205 GLY A O 1
ATOM 1415 N N . ILE A 1 208 ? 27.360 -27.674 57.934 1.00 34.80 206 ILE A N 1
ATOM 1416 C CA . ILE A 1 208 ? 27.917 -26.851 59.010 1.00 38.71 206 ILE A CA 1
ATOM 1417 C C . ILE A 1 208 ? 26.838 -26.075 59.784 1.00 42.97 206 ILE A C 1
ATOM 1418 O O . ILE A 1 208 ? 26.875 -26.037 61.015 1.00 43.10 206 ILE A O 1
ATOM 1423 N N . CYS A 1 209 ? 25.879 -25.462 59.085 1.00 43.98 207 CYS A N 1
ATOM 1424 C CA . CYS A 1 209 ? 24.757 -24.812 59.783 1.00 46.23 207 CYS A CA 1
ATOM 1425 C C . CYS A 1 209 ? 24.031 -25.837 60.665 1.00 47.19 207 CYS A C 1
ATOM 1426 O O . CYS A 1 209 ? 23.712 -25.582 61.823 1.00 46.34 207 CYS A O 1
ATOM 1429 N N . PHE A 1 210 ? 23.759 -26.994 60.085 1.00 42.30 208 PHE A N 1
ATOM 1430 C CA . PHE A 1 210 ? 23.041 -28.041 60.773 1.00 47.19 208 PHE A CA 1
ATOM 1431 C C . PHE A 1 210 ? 23.760 -28.444 62.061 1.00 49.32 208 PHE A C 1
ATOM 1432 O O . PHE A 1 210 ? 23.145 -28.508 63.129 1.00 48.63 208 PHE A O 1
ATOM 1440 N N . GLN A 1 211 ? 25.063 -28.706 61.960 1.00 45.53 209 GLN A N 1
ATOM 1441 C CA . GLN A 1 211 ? 25.842 -29.173 63.110 1.00 44.91 209 GLN A CA 1
ATOM 1442 C C . GLN A 1 211 ? 25.928 -28.139 64.230 1.00 45.94 209 GLN A C 1
ATOM 1443 O O . GLN A 1 211 ? 25.793 -28.478 65.397 1.00 49.09 209 GLN A O 1
ATOM 1449 N N . ILE A 1 212 ? 26.167 -26.884 63.866 1.00 43.65 210 ILE A N 1
ATOM 1450 C CA . ILE A 1 212 ? 26.224 -25.800 64.829 1.00 45.06 210 ILE A CA 1
ATOM 1451 C C . ILE A 1 212 ? 24.864 -25.614 65.502 1.00 54.09 210 ILE A C 1
ATOM 1452 O O . ILE A 1 212 ? 24.789 -25.417 66.718 1.00 53.32 210 ILE A O 1
ATOM 1457 N N . LYS A 1 213 ? 23.791 -25.684 64.715 1.00 53.21 211 LYS A N 1
ATOM 1458 C CA . LYS A 1 213 ? 22.441 -25.659 65.275 1.00 54.46 211 LYS A CA 1
ATOM 1459 C C . LYS A 1 213 ? 22.276 -26.699 66.378 1.00 53.68 211 LYS A C 1
ATOM 1460 O O . LYS A 1 213 ? 21.789 -26.392 67.459 1.00 51.63 211 LYS A O 1
ATOM 1466 N N . ASP A 1 214 ? 22.669 -27.933 66.090 1.00 51.68 212 ASP A N 1
ATOM 1467 C CA . ASP A 1 214 ? 22.584 -29.008 67.060 1.00 57.17 212 ASP A CA 1
ATOM 1468 C C . ASP A 1 214 ? 23.413 -28.754 68.311 1.00 59.38 212 ASP A C 1
ATOM 1469 O O . ASP A 1 214 ? 22.989 -29.098 69.408 1.00 62.39 212 ASP A O 1
ATOM 1474 N N . ASP A 1 215 ? 24.604 -28.189 68.143 1.00 56.68 213 ASP A N 1
ATOM 1475 C CA . ASP A 1 215 ? 25.484 -27.923 69.277 1.00 51.88 213 ASP A CA 1
ATOM 1476 C C . ASP A 1 215 ? 24.845 -26.913 70.235 1.00 54.85 213 ASP A C 1
ATOM 1477 O O . ASP A 1 215 ? 24.999 -27.012 71.449 1.00 59.33 213 ASP A O 1
ATOM 1482 N N . ILE A 1 216 ? 24.130 -25.943 69.682 1.00 55.71 214 ILE A N 1
ATOM 1483 C CA . ILE A 1 216 ? 23.428 -24.960 70.487 1.00 58.89 214 ILE A CA 1
ATOM 1484 C C . ILE A 1 216 ? 22.337 -25.611 71.342 1.00 62.84 214 ILE A C 1
ATOM 1485 O O . ILE A 1 216 ? 22.220 -25.335 72.532 1.00 63.21 214 ILE A O 1
ATOM 1490 N N . PHE A 1 217 ? 21.550 -26.489 70.736 1.00 64.72 215 PHE A N 1
ATOM 1491 C CA . PHE A 1 217 ? 20.514 -27.207 71.471 1.00 67.25 215 PHE A CA 1
ATOM 1492 C C . PHE A 1 217 ? 21.016 -27.775 72.793 1.00 69.94 215 PHE A C 1
ATOM 1493 O O . PHE A 1 217 ? 20.285 -27.787 73.779 1.00 73.18 215 PHE A O 1
ATOM 1501 N N . ASP A 1 218 ? 22.256 -28.250 72.818 1.00 70.62 216 ASP A N 1
ATOM 1502 C CA . ASP A 1 218 ? 22.797 -28.888 74.020 1.00 72.60 216 ASP A CA 1
ATOM 1503 C C . ASP A 1 218 ? 22.862 -27.954 75.235 1.00 74.99 216 ASP A C 1
ATOM 1504 O O . ASP A 1 218 ? 22.897 -28.403 76.379 1.00 75.67 216 ASP A O 1
ATOM 1509 N N . TYR A 1 219 ? 22.883 -26.652 74.982 1.00 75.71 217 TYR A N 1
ATOM 1510 C CA . TYR A 1 219 ? 22.903 -25.666 76.055 1.00 75.47 217 TYR A CA 1
ATOM 1511 C C . TYR A 1 219 ? 21.492 -25.378 76.603 1.00 77.35 217 TYR A C 1
ATOM 1512 O O . TYR A 1 219 ? 21.268 -24.340 77.227 1.00 74.64 217 TYR A O 1
ATOM 1521 N N . PHE A 1 220 ? 20.552 -26.297 76.367 1.00 79.01 218 PHE A N 1
ATOM 1522 C CA . PHE A 1 220 ? 19.148 -26.109 76.765 1.00 80.90 218 PHE A CA 1
ATOM 1523 C C . PHE A 1 220 ? 18.452 -27.420 77.138 1.00 87.74 218 PHE A C 1
ATOM 1524 O O . PHE A 1 220 ? 18.800 -28.491 76.638 1.00 87.73 218 PHE A O 1
ATOM 1532 N N . ASP A 1 221 ? 17.448 -27.318 78.004 1.00 96.34 219 ASP A N 1
ATOM 1533 C CA . ASP A 1 221 ? 16.802 -28.493 78.595 1.00 103.11 219 ASP A CA 1
ATOM 1534 C C . ASP A 1 221 ? 15.930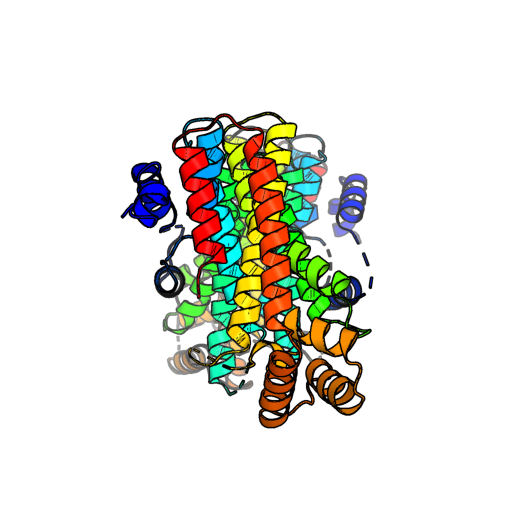 -29.300 77.635 1.00 106.58 219 ASP A C 1
ATOM 1535 O O . ASP A 1 221 ? 16.173 -30.488 77.420 1.00 108.11 219 ASP A O 1
ATOM 1540 N N . SER A 1 222 ? 14.909 -28.655 77.075 1.00 109.24 220 SER A N 1
ATOM 1541 C CA . SER A 1 222 ? 13.929 -29.340 76.233 1.00 110.94 220 SER A CA 1
ATOM 1542 C C . SER A 1 222 ? 13.806 -30.816 76.610 1.00 111.38 220 SER A C 1
ATOM 1543 O O . SER A 1 222 ? 13.519 -31.151 77.761 1.00 110.36 220 SER A O 1
ATOM 1546 N N . THR A 1 229 ? 20.771 -32.189 79.419 1.00 87.71 227 THR A N 1
ATOM 1547 C CA . THR A 1 229 ? 21.287 -30.855 79.137 1.00 90.17 227 THR A CA 1
ATOM 1548 C C . THR A 1 229 ? 22.776 -30.763 79.448 1.00 91.74 227 THR A C 1
ATOM 1549 O O . THR A 1 229 ? 23.218 -31.174 80.520 1.00 95.29 227 THR A O 1
ATOM 1553 N N . GLY A 1 230 ? 23.544 -30.221 78.506 1.00 90.59 228 GLY A N 1
ATOM 1554 C CA . GLY A 1 230 ? 24.992 -30.090 78.663 1.00 86.07 228 GLY A CA 1
ATOM 1555 C C . GLY A 1 230 ? 25.729 -31.366 78.302 1.00 84.68 228 GLY A C 1
ATOM 1556 O O . GLY A 1 230 ? 26.891 -31.555 78.661 1.00 85.35 228 GLY A O 1
ATOM 1557 N N . ASN A 1 231 ? 25.052 -32.242 77.573 1.00 83.00 229 ASN A N 1
ATOM 1558 C CA . ASN A 1 231 ? 25.591 -33.558 77.265 1.00 80.98 229 ASN A CA 1
ATOM 1559 C C . ASN A 1 231 ? 26.958 -33.570 76.583 1.00 82.03 229 ASN A C 1
ATOM 1560 O O . ASN A 1 231 ? 27.849 -34.308 76.997 1.00 86.66 229 ASN A O 1
ATOM 1565 N N . ASP A 1 232 ? 27.121 -32.774 75.529 1.00 81.04 230 ASP A N 1
ATOM 1566 C CA . ASP A 1 232 ? 28.379 -32.756 74.772 1.00 77.17 230 ASP A CA 1
ATOM 1567 C C . ASP A 1 232 ? 29.583 -32.538 75.687 1.00 76.47 230 ASP A C 1
ATOM 1568 O O . ASP A 1 232 ? 30.676 -33.045 75.415 1.00 76.29 230 ASP A O 1
ATOM 1573 N N . MET A 1 233 ? 29.386 -31.763 76.754 1.00 72.96 231 MET A N 1
ATOM 1574 C CA . MET A 1 233 ? 30.450 -31.523 77.733 1.00 74.72 231 MET A CA 1
ATOM 1575 C C . MET A 1 233 ? 30.769 -32.793 78.532 1.00 76.25 231 MET A C 1
ATOM 1576 O O . MET A 1 233 ? 31.933 -33.147 78.708 1.00 76.58 231 MET A O 1
ATOM 1581 N N . LEU A 1 234 ? 29.728 -33.477 79.002 1.00 79.55 232 LEU A N 1
ATOM 1582 C CA . LEU A 1 234 ? 29.891 -34.738 79.716 1.00 81.13 232 LEU A CA 1
ATOM 1583 C C . LEU A 1 234 ? 30.727 -35.710 78.901 1.00 83.08 232 LEU A C 1
ATOM 1584 O O . LEU A 1 234 ? 31.389 -36.595 79.448 1.00 84.83 232 LEU A O 1
ATOM 1589 N N . GLU A 1 235 ? 30.685 -35.545 77.585 1.00 81.59 233 GLU A N 1
ATOM 1590 C CA . GLU A 1 235 ? 31.389 -36.449 76.696 1.00 78.34 233 GLU A CA 1
ATOM 1591 C C . GLU A 1 235 ? 32.760 -35.906 76.329 1.00 74.44 233 GLU A C 1
ATOM 1592 O O . GLU A 1 235 ? 33.559 -36.597 75.710 1.00 76.95 233 GLU A O 1
ATOM 1598 N N . GLY A 1 236 ? 33.030 -34.666 76.720 1.00 71.96 234 GLY A N 1
ATOM 1599 C CA . GLY A 1 236 ? 34.363 -34.095 76.568 1.00 72.46 234 GLY A CA 1
ATOM 1600 C C . GLY A 1 236 ? 34.457 -32.942 75.587 1.00 74.72 234 GLY A C 1
ATOM 1601 O O . GLY A 1 236 ? 35.550 -32.450 75.300 1.00 70.20 234 GLY A O 1
ATOM 1602 N N . LYS A 1 237 ? 33.310 -32.488 75.089 1.00 76.53 235 LYS A N 1
ATOM 1603 C CA . LYS A 1 237 ? 33.292 -31.543 73.977 1.00 75.16 235 LYS A CA 1
ATOM 1604 C C . LYS A 1 237 ? 32.984 -30.104 74.378 1.00 73.59 235 LYS A C 1
ATOM 1605 O O . LYS A 1 237 ? 32.049 -29.843 75.134 1.00 76.36 235 LYS A O 1
ATOM 1611 N N . LEU A 1 238 ? 33.775 -29.178 73.847 1.00 69.68 236 LEU A N 1
ATOM 1612 C CA . LEU A 1 238 ? 33.500 -27.752 73.949 1.00 67.09 236 LEU A CA 1
ATOM 1613 C C . LEU A 1 238 ? 33.119 -27.198 72.572 1.00 66.73 236 LEU A C 1
ATOM 1614 O O . LEU A 1 238 ? 33.972 -27.082 71.684 1.00 65.10 236 LEU A O 1
ATOM 1619 N N . THR A 1 239 ? 31.846 -26.846 72.405 1.00 62.18 237 THR A N 1
ATOM 1620 C CA . THR A 1 239 ? 31.336 -26.427 71.109 1.00 59.09 237 THR A CA 1
ATOM 1621 C C . THR A 1 239 ? 31.373 -24.912 70.951 1.00 63.44 237 THR A C 1
ATOM 1622 O O . THR A 1 239 ? 31.699 -24.187 71.883 1.00 62.29 237 THR A O 1
ATOM 1626 N N . LEU A 1 240 ? 31.024 -24.440 69.761 1.00 62.91 238 LEU A N 1
ATOM 1627 C CA . LEU A 1 240 ? 31.277 -23.055 69.390 1.00 61.92 238 LEU A CA 1
ATOM 1628 C C . LEU A 1 240 ? 30.946 -22.039 70.479 1.00 58.83 238 LEU A C 1
ATOM 1629 O O . LEU A 1 240 ? 31.749 -21.155 70.765 1.00 57.28 238 LEU A O 1
ATOM 1634 N N . PRO A 1 241 ? 29.748 -22.138 71.069 1.00 58.20 239 PRO A N 1
ATOM 1635 C CA . PRO A 1 241 ? 29.337 -21.106 72.031 1.00 57.48 239 PRO A CA 1
ATOM 1636 C C . PRO A 1 241 ? 30.329 -20.988 73.202 1.00 57.58 239 PRO A C 1
ATOM 1637 O O . PRO A 1 241 ? 30.814 -19.895 73.504 1.00 55.32 239 PRO A O 1
ATOM 1641 N N . ALA A 1 242 ? 30.625 -22.114 73.844 1.00 55.52 240 ALA A N 1
ATOM 1642 C CA . ALA A 1 242 ? 31.600 -22.143 74.921 1.00 57.91 240 ALA A CA 1
ATOM 1643 C C . ALA A 1 242 ? 32.915 -21.550 74.435 1.00 60.40 240 ALA A C 1
ATOM 1644 O O . ALA A 1 242 ? 33.399 -20.554 74.977 1.00 65.43 240 ALA A O 1
ATOM 1646 N N . LEU A 1 243 ? 33.490 -22.165 73.407 1.00 60.96 241 LEU A N 1
ATOM 1647 C CA . LEU A 1 243 ? 34.747 -21.698 72.846 1.00 57.84 241 LEU A CA 1
ATOM 1648 C C . LEU A 1 243 ? 34.737 -20.192 72.719 1.00 58.76 241 LEU A C 1
ATOM 1649 O O . LEU A 1 243 ? 35.720 -19.529 73.023 1.00 64.81 241 LEU A O 1
ATOM 1654 N N . TYR A 1 244 ? 33.622 -19.639 72.275 1.00 59.71 242 TYR A N 1
ATOM 1655 C CA . TYR A 1 244 ? 33.550 -18.204 72.081 1.00 62.35 242 TYR A CA 1
ATOM 1656 C C . TYR A 1 244 ? 33.694 -17.422 73.385 1.00 68.27 242 TYR A C 1
ATOM 1657 O O . TYR A 1 244 ? 34.396 -16.409 73.442 1.00 68.81 242 TYR A O 1
ATOM 1666 N N . ALA A 1 245 ? 32.996 -17.885 74.417 1.00 71.77 243 ALA A N 1
ATOM 1667 C CA . ALA A 1 245 ? 32.983 -17.210 75.707 1.00 70.85 243 ALA A CA 1
ATOM 1668 C C . ALA A 1 245 ? 34.372 -17.204 76.337 1.00 71.89 243 ALA A C 1
ATOM 1669 O O . ALA A 1 245 ? 34.800 -16.193 76.896 1.00 71.07 243 ALA A O 1
ATOM 1671 N N . LEU A 1 246 ? 35.061 -18.323 76.238 1.00 70.80 244 LEU A N 1
ATOM 1672 C CA . LEU A 1 246 ? 36.393 -18.417 76.753 1.00 69.94 244 LEU A CA 1
ATOM 1673 C C . LEU A 1 246 ? 37.353 -17.533 76.019 1.00 74.87 244 LEU A C 1
ATOM 1674 O O . LEU A 1 246 ? 38.160 -16.866 76.616 1.00 76.53 244 LEU A O 1
ATOM 1679 N N . ASN A 1 247 ? 37.284 -17.529 74.709 1.00 75.74 245 ASN A N 1
ATOM 1680 C CA . ASN A 1 247 ? 38.227 -16.727 73.998 1.00 79.66 245 ASN A CA 1
ATOM 1681 C C . ASN A 1 247 ? 38.054 -15.294 74.296 1.00 80.32 245 ASN A C 1
ATOM 1682 O O . ASN A 1 247 ? 39.012 -14.591 74.476 1.00 81.54 245 ASN A O 1
ATOM 1687 N N . THR A 1 248 ? 36.825 -14.831 74.294 1.00 83.69 246 THR A N 1
ATOM 1688 C CA . THR A 1 248 ? 36.623 -13.440 74.580 1.00 89.23 246 THR A CA 1
ATOM 1689 C C . THR A 1 248 ? 36.851 -13.102 76.032 1.00 95.37 246 THR A C 1
ATOM 1690 O O . THR A 1 248 ? 37.535 -12.158 76.371 1.00 97.90 246 THR A O 1
ATOM 1694 N N . THR A 1 249 ? 36.197 -13.813 76.943 1.00 98.20 247 THR A N 1
ATOM 1695 C CA . THR A 1 249 ? 36.422 -13.518 78.354 1.00 97.34 247 THR A CA 1
ATOM 1696 C C . THR A 1 249 ? 37.747 -13.974 78.964 1.00 98.86 247 THR A C 1
ATOM 1697 O O . THR A 1 249 ? 38.435 -13.176 79.561 1.00 98.69 247 THR A O 1
ATOM 1701 N N . LYS A 1 250 ? 38.143 -15.230 78.798 1.00 100.08 248 LYS A N 1
ATOM 1702 C CA . LYS A 1 250 ? 39.408 -15.622 79.394 1.00 102.52 248 LYS A CA 1
ATOM 1703 C C . LYS A 1 250 ? 39.507 -15.653 80.934 1.00 104.18 248 LYS A C 1
ATOM 1704 O O . LYS A 1 250 ? 40.598 -15.543 81.472 1.00 104.78 248 LYS A O 1
ATOM 1706 N N . ASP A 1 251 ? 38.391 -15.807 81.639 1.00 103.41 249 ASP A N 1
ATOM 1707 C CA . ASP A 1 251 ? 38.450 -15.882 83.100 1.00 100.86 249 ASP A CA 1
ATOM 1708 C C . ASP A 1 251 ? 39.150 -17.185 83.480 1.00 100.63 249 ASP A C 1
ATOM 1709 O O . ASP A 1 251 ? 38.974 -18.192 82.793 1.00 99.23 249 ASP A O 1
ATOM 1714 N N . ALA A 1 252 ? 39.945 -17.193 84.551 1.00 97.80 250 ALA A N 1
ATOM 1715 C CA . ALA A 1 252 ? 40.635 -18.431 84.886 1.00 92.88 250 ALA A CA 1
ATOM 1716 C C . ALA A 1 252 ? 39.690 -19.500 85.425 1.00 89.97 250 ALA A C 1
ATOM 1717 O O . ALA A 1 252 ? 39.945 -20.698 85.272 1.00 88.29 250 ALA A O 1
ATOM 1719 N N . TRP A 1 253 ? 38.602 -19.075 86.063 1.00 87.17 251 TRP A N 1
ATOM 1720 C CA . TRP A 1 253 ? 37.641 -20.039 86.577 1.00 83.71 251 TRP A CA 1
ATOM 1721 C C . TRP A 1 253 ? 37.062 -20.844 85.419 1.00 82.25 251 TRP A C 1
ATOM 1722 O O . TRP A 1 253 ? 36.985 -22.078 85.469 1.00 78.90 251 TRP A O 1
ATOM 1733 N N . ALA A 1 254 ? 36.652 -20.128 84.376 1.00 81.26 252 ALA A N 1
ATOM 1734 C CA . ALA A 1 254 ? 36.161 -20.762 83.159 1.00 78.37 252 ALA A CA 1
ATOM 1735 C C . ALA A 1 254 ? 37.262 -21.612 82.538 1.00 76.99 252 ALA A C 1
ATOM 1736 O O . ALA A 1 254 ? 37.121 -22.829 82.409 1.00 75.10 252 ALA A O 1
ATOM 1738 N N . GLU A 1 255 ? 38.371 -20.979 82.172 1.00 75.50 253 GLU A N 1
ATOM 1739 C CA . GLU A 1 255 ? 39.465 -21.723 81.570 1.00 77.52 253 GLU A CA 1
ATOM 1740 C C . GLU A 1 255 ? 39.696 -23.006 82.357 1.00 78.07 253 GLU A C 1
ATOM 1741 O O . GLU A 1 255 ? 40.278 -23.963 81.859 1.00 79.60 253 GLU A O 1
ATOM 1747 N N . GLN A 1 256 ? 39.203 -23.027 83.588 1.00 83.41 254 GLN A N 1
ATOM 1748 C CA . GLN A 1 256 ? 39.515 -24.108 84.516 1.00 88.23 254 GLN A CA 1
ATOM 1749 C C . GLN A 1 256 ? 38.516 -25.262 84.411 1.00 86.99 254 GLN A C 1
ATOM 1750 O O . GLN A 1 256 ? 38.912 -26.423 84.284 1.00 83.72 254 GLN A O 1
ATOM 1756 N N . ILE A 1 257 ? 37.225 -24.936 84.470 1.00 87.17 255 ILE A N 1
ATOM 1757 C CA . ILE A 1 257 ? 36.171 -25.933 84.294 1.00 85.16 255 ILE A CA 1
ATOM 1758 C C . ILE A 1 257 ? 36.266 -26.568 82.911 1.00 83.49 255 ILE A C 1
ATOM 1759 O O . ILE A 1 257 ? 35.926 -27.738 82.722 1.00 77.20 255 ILE A O 1
ATOM 1764 N N . ALA A 1 258 ? 36.725 -25.778 81.944 1.00 85.32 256 ALA A N 1
ATOM 1765 C CA . ALA A 1 258 ? 36.911 -26.260 80.578 1.00 88.93 256 ALA A CA 1
ATOM 1766 C C . ALA A 1 258 ? 37.991 -27.339 80.537 1.00 89.79 256 ALA A C 1
ATOM 1767 O O . ALA A 1 258 ? 37.816 -28.395 79.918 1.00 89.40 256 ALA A O 1
ATOM 1769 N N . PHE A 1 259 ? 39.107 -27.063 81.204 1.00 89.84 257 PHE A N 1
ATOM 1770 C CA . PHE A 1 259 ? 40.160 -28.047 81.375 1.00 90.86 257 PHE A CA 1
ATOM 1771 C C . PHE A 1 259 ? 39.533 -29.342 81.896 1.00 90.33 257 PHE A C 1
ATOM 1772 O O . PHE A 1 259 ? 39.863 -30.437 81.439 1.00 88.90 257 PHE A O 1
ATOM 1780 N N . LYS A 1 260 ? 38.606 -29.199 82.839 1.00 91.35 258 LYS A N 1
ATOM 1781 C CA . LYS A 1 260 ? 37.943 -30.339 83.473 1.00 92.90 258 LYS A CA 1
ATOM 1782 C C . LYS A 1 260 ? 37.006 -31.105 82.539 1.00 91.67 258 LYS A C 1
ATOM 1783 O O . LYS A 1 260 ? 36.927 -32.333 82.595 1.00 90.42 258 LYS A O 1
ATOM 1789 N N . VAL A 1 261 ? 36.277 -30.373 81.701 1.00 90.76 259 VAL A N 1
ATOM 1790 C CA . VAL A 1 261 ? 35.377 -30.986 80.730 1.00 86.93 259 VAL A CA 1
ATOM 1791 C C . VAL A 1 261 ? 36.155 -31.854 79.750 1.00 83.04 259 VAL A C 1
ATOM 1792 O O . VAL A 1 261 ? 35.830 -33.028 79.542 1.00 78.97 259 VAL A O 1
ATOM 1796 N N . LYS A 1 262 ? 37.180 -31.261 79.143 1.00 80.32 260 LYS A N 1
ATOM 1797 C CA . LYS A 1 262 ? 38.050 -31.982 78.221 1.00 82.55 260 LYS A CA 1
ATOM 1798 C C . LYS A 1 262 ? 38.719 -33.147 78.941 1.00 85.17 260 LYS A C 1
ATOM 1799 O O . LYS A 1 262 ? 38.853 -34.237 78.395 1.00 84.94 260 LYS A O 1
ATOM 1802 N N . GLU A 1 263 ? 39.134 -32.905 80.179 1.00 89.98 261 GLU A N 1
ATOM 1803 C CA . GLU A 1 263 ? 39.870 -33.899 80.943 1.00 92.82 261 GLU A CA 1
ATOM 1804 C C . GLU A 1 263 ? 38.995 -35.097 81.297 1.00 92.26 261 GLU A C 1
ATOM 1805 O O . GLU A 1 263 ? 39.499 -36.135 81.725 1.00 89.42 261 GLU A O 1
ATOM 1811 N N . GLY A 1 264 ? 37.693 -34.908 81.161 1.00 93.01 262 GLY A N 1
ATOM 1812 C CA . GLY A 1 264 ? 36.719 -35.918 81.499 1.00 94.21 262 GLY A CA 1
ATOM 1813 C C . GLY A 1 264 ? 36.436 -35.845 82.974 1.00 96.16 262 GLY A C 1
ATOM 1814 O O . GLY A 1 264 ? 35.685 -36.638 83.520 1.00 96.45 262 GLY A O 1
ATOM 1815 N N . THR A 1 265 ? 37.057 -34.872 83.618 1.00 96.54 263 THR A N 1
ATOM 1816 C CA . THR A 1 265 ? 36.923 -34.675 85.044 1.00 96.21 263 THR A CA 1
ATOM 1817 C C . THR A 1 265 ? 35.909 -33.667 85.544 1.00 96.69 263 THR A C 1
ATOM 1818 O O . THR A 1 265 ? 35.724 -33.541 86.735 1.00 98.47 263 THR A O 1
ATOM 1822 N N . ALA A 1 266 ? 35.236 -32.946 84.681 1.00 93.81 264 ALA A N 1
ATOM 1823 C CA . ALA A 1 266 ? 34.300 -31.975 85.202 1.00 93.59 264 ALA A CA 1
ATOM 1824 C C . ALA A 1 266 ? 33.149 -32.703 85.844 1.00 94.28 264 ALA A C 1
ATOM 1825 O O . ALA A 1 266 ? 32.967 -33.880 85.621 1.00 95.07 264 ALA A O 1
ATOM 1827 N N . THR A 1 267 ? 32.370 -31.987 86.648 1.00 94.83 265 THR A N 1
ATOM 1828 C CA . THR A 1 267 ? 31.225 -32.577 87.330 1.00 96.64 265 THR A CA 1
ATOM 1829 C C . THR A 1 267 ? 29.912 -32.120 86.702 1.00 98.88 265 THR A C 1
ATOM 1830 O O . THR A 1 267 ? 29.822 -31.017 86.163 1.00 99.26 265 THR A O 1
ATOM 1834 N N . PRO A 1 268 ? 28.898 -32.975 86.775 1.00 99.01 266 PRO A N 1
ATOM 1835 C CA . PRO A 1 268 ? 27.581 -32.659 86.212 1.00 99.24 266 PRO A CA 1
ATOM 1836 C C . PRO A 1 268 ? 27.099 -31.278 86.644 1.00 100.30 266 PRO A C 1
ATOM 1837 O O . PRO A 1 268 ? 26.378 -30.616 85.898 1.00 104.03 266 PRO A O 1
ATOM 1841 N N . ASP A 1 269 ? 27.497 -30.855 87.839 1.00 99.27 267 ASP A N 1
ATOM 1842 C CA . ASP A 1 269 ? 27.102 -29.552 88.361 1.00 96.37 267 ASP A CA 1
ATOM 1843 C C . ASP A 1 269 ? 27.922 -28.434 87.728 1.00 91.70 267 ASP A C 1
ATOM 1844 O O . ASP A 1 269 ? 27.382 -27.396 87.344 1.00 90.01 267 ASP A O 1
ATOM 1849 N N . GLU A 1 270 ? 29.228 -28.653 87.620 1.00 89.43 268 GLU A N 1
ATOM 1850 C CA . GLU A 1 270 ? 30.125 -27.665 87.032 1.00 88.75 268 GLU A CA 1
ATOM 1851 C C . GLU A 1 270 ? 29.714 -27.334 85.601 1.00 84.06 268 GLU A C 1
ATOM 1852 O O . GLU A 1 270 ? 29.778 -26.180 85.178 1.00 82.99 268 GLU A O 1
ATOM 1858 N N . ILE A 1 271 ? 29.293 -28.354 84.861 1.00 80.23 269 ILE A N 1
ATOM 1859 C CA . ILE A 1 271 ? 28.871 -28.174 83.480 1.00 78.37 269 ILE A CA 1
ATOM 1860 C C . ILE A 1 271 ? 27.696 -27.191 83.372 1.00 79.26 269 ILE A C 1
ATOM 1861 O O . ILE A 1 271 ? 27.725 -26.263 82.556 1.00 78.60 269 ILE A O 1
ATOM 1866 N N . VAL A 1 272 ? 26.678 -27.379 84.208 1.00 76.72 270 VAL A N 1
ATOM 1867 C CA . VAL A 1 272 ? 25.538 -26.470 84.226 1.00 73.65 270 VAL A CA 1
ATOM 1868 C C . VAL A 1 272 ? 26.019 -25.039 84.394 1.00 73.50 270 VAL A C 1
ATOM 1869 O O . VAL A 1 272 ? 25.426 -24.102 83.860 1.00 76.62 270 VAL A O 1
ATOM 1873 N N . ARG A 1 273 ? 27.105 -24.877 85.138 1.00 72.93 271 ARG A N 1
ATOM 1874 C CA . ARG A 1 273 ? 27.626 -23.553 85.445 1.00 73.95 271 ARG A CA 1
ATOM 1875 C C . ARG A 1 273 ? 28.388 -22.948 84.279 1.00 71.14 271 ARG A C 1
ATOM 1876 O O . ARG A 1 273 ? 28.237 -21.761 83.979 1.00 70.91 271 ARG A O 1
ATOM 1884 N N . LEU A 1 274 ? 29.227 -23.758 83.638 1.00 72.26 272 LEU A N 1
ATOM 1885 C CA . LEU A 1 274 ? 29.945 -23.302 82.448 1.00 72.55 272 LEU A CA 1
ATOM 1886 C C . LEU A 1 274 ? 28.960 -23.022 81.307 1.00 69.06 272 LEU A C 1
ATOM 1887 O O . LEU A 1 274 ? 29.027 -21.980 80.658 1.00 67.71 272 LEU A O 1
ATOM 1892 N N . ILE A 1 275 ? 28.031 -23.944 81.087 1.00 66.86 273 ILE A N 1
ATOM 1893 C CA . ILE A 1 275 ? 26.913 -23.685 80.195 1.00 67.51 273 ILE A CA 1
ATOM 1894 C C . ILE A 1 275 ? 26.298 -22.311 80.472 1.00 71.80 273 ILE A C 1
ATOM 1895 O O . ILE A 1 275 ? 26.162 -21.484 79.566 1.00 73.97 273 ILE A O 1
ATOM 1900 N N . GLU A 1 276 ? 25.935 -22.061 81.727 1.00 74.13 274 GLU A N 1
ATOM 1901 C CA . GLU A 1 276 ? 25.347 -20.774 82.098 1.00 73.98 274 GLU A CA 1
ATOM 1902 C C . GLU A 1 276 ? 26.317 -19.614 81.912 1.00 71.19 274 GLU A C 1
ATOM 1903 O O . GLU A 1 276 ? 25.934 -18.544 81.436 1.00 71.33 274 GLU A O 1
ATOM 1909 N N . PHE A 1 277 ? 27.574 -19.816 82.285 1.00 66.71 275 PHE A N 1
ATOM 1910 C CA . PHE A 1 277 ? 28.570 -18.787 82.037 1.00 67.42 275 PHE A CA 1
ATOM 1911 C C . PHE A 1 277 ? 28.592 -18.446 80.553 1.00 71.11 275 PHE A C 1
ATOM 1912 O O . PHE A 1 277 ? 28.662 -17.273 80.166 1.00 73.88 275 PHE A O 1
ATOM 1920 N N . THR A 1 278 ? 28.542 -19.484 79.721 1.00 70.63 276 THR A N 1
ATOM 1921 C CA . THR A 1 278 ? 28.530 -19.297 78.279 1.00 70.37 276 THR A CA 1
ATOM 1922 C C . THR A 1 278 ? 27.408 -18.337 77.874 1.00 67.78 276 THR A C 1
ATOM 1923 O O . THR A 1 278 ? 27.667 -17.284 77.291 1.00 64.75 276 THR A O 1
ATOM 1927 N N . LYS A 1 279 ? 26.166 -18.688 78.199 1.00 67.86 277 LYS A N 1
ATOM 1928 C CA . LYS A 1 279 ? 25.035 -17.853 77.798 1.00 71.13 277 LYS A CA 1
ATOM 1929 C C . LYS A 1 279 ? 25.288 -16.408 78.183 1.00 75.33 277 LYS A C 1
ATOM 1930 O O . LYS A 1 279 ? 25.321 -15.520 77.328 1.00 79.45 277 LYS A O 1
ATOM 1936 N N . ASP A 1 280 ? 25.489 -16.181 79.476 1.00 78.99 278 ASP A N 1
ATOM 1937 C CA . ASP A 1 280 ? 25.707 -14.837 79.996 1.00 78.58 278 ASP A CA 1
ATOM 1938 C C . ASP A 1 280 ? 26.803 -14.108 79.226 1.00 72.93 278 ASP A C 1
ATOM 1939 O O . ASP A 1 280 ? 26.816 -12.882 79.175 1.00 71.00 278 ASP A O 1
ATOM 1944 N N . ASN A 1 281 ? 27.718 -14.856 78.619 1.00 69.97 279 ASN A N 1
ATOM 1945 C CA . ASN A 1 281 ? 28.836 -14.232 77.919 1.00 71.94 279 ASN A CA 1
ATOM 1946 C C . ASN A 1 281 ? 28.722 -14.173 76.393 1.00 75.63 279 ASN A C 1
ATOM 1947 O O . ASN A 1 281 ? 29.721 -13.967 75.699 1.00 79.83 279 ASN A O 1
ATOM 1952 N N . GLY A 1 282 ? 27.508 -14.351 75.876 1.00 74.93 280 GLY A N 1
ATOM 1953 C CA . GLY A 1 282 ? 27.244 -14.206 74.440 1.00 76.01 280 GLY A CA 1
ATOM 1954 C C . GLY A 1 282 ? 27.693 -15.354 73.541 1.00 73.79 280 GLY A C 1
ATOM 1955 O O . GLY A 1 282 ? 27.927 -15.157 72.347 1.00 70.52 280 GLY A O 1
ATOM 1956 N N . GLY A 1 283 ? 27.815 -16.549 74.111 1.00 69.34 281 GLY A N 1
ATOM 1957 C CA . GLY A 1 283 ? 28.208 -17.724 73.348 1.00 69.04 281 GLY A CA 1
ATOM 1958 C C . GLY A 1 283 ? 27.171 -18.100 72.303 1.00 70.61 281 GLY A C 1
ATOM 1959 O O . GLY A 1 283 ? 27.509 -18.459 71.173 1.00 65.64 281 GLY A O 1
ATOM 1960 N N . ILE A 1 284 ? 25.900 -18.013 72.677 1.00 68.69 282 ILE A N 1
ATOM 1961 C CA . ILE A 1 284 ? 24.825 -18.360 71.759 1.00 69.05 282 ILE A CA 1
ATOM 1962 C C . ILE A 1 284 ? 24.693 -17.339 70.627 1.00 70.78 282 ILE A C 1
ATOM 1963 O O . ILE A 1 284 ? 24.772 -17.697 69.457 1.00 68.82 282 ILE A O 1
ATOM 1968 N N . GLU A 1 285 ? 24.498 -16.072 70.977 1.00 69.97 283 GLU A N 1
ATOM 1969 C CA . GLU A 1 285 ? 24.342 -15.025 69.974 1.00 71.04 283 GLU A CA 1
ATOM 1970 C C . GLU A 1 285 ? 25.426 -15.136 68.911 1.00 66.83 283 GLU A C 1
ATOM 1971 O O . GLU A 1 285 ? 25.196 -14.839 67.740 1.00 69.32 283 GLU A O 1
ATOM 1977 N N . TYR A 1 286 ? 26.607 -15.572 69.322 1.00 60.50 284 TYR A N 1
ATOM 1978 C CA . TYR A 1 286 ? 27.731 -15.670 68.406 1.00 59.11 284 TYR A CA 1
ATOM 1979 C C . TYR A 1 286 ? 27.671 -16.914 67.520 1.00 59.16 284 TYR A C 1
ATOM 1980 O O . TYR A 1 286 ? 28.075 -16.879 66.356 1.00 61.82 284 TYR A O 1
ATOM 1989 N N . ALA A 1 287 ? 27.187 -18.015 68.086 1.00 53.51 285 ALA A N 1
ATOM 1990 C CA . ALA A 1 287 ? 27.033 -19.245 67.342 1.00 52.90 285 ALA A CA 1
ATOM 1991 C C . ALA A 1 287 ? 25.959 -19.016 66.278 1.00 56.13 285 ALA A C 1
ATOM 1992 O O . ALA A 1 287 ? 26.140 -19.387 65.115 1.00 55.87 285 ALA A O 1
ATOM 1994 N N . CYS A 1 288 ? 24.860 -18.380 66.687 1.00 51.15 286 CYS A N 1
ATOM 1995 C CA . CYS A 1 288 ? 23.812 -17.925 65.772 1.00 60.36 286 CYS A CA 1
ATOM 1996 C C . CYS A 1 288 ? 24.307 -16.959 64.680 1.00 61.06 286 CYS A C 1
ATOM 1997 O O . CYS A 1 288 ? 23.848 -17.024 63.538 1.00 62.18 286 CYS A O 1
ATOM 2000 N N . ARG A 1 289 ? 25.229 -16.062 65.021 1.00 57.39 287 ARG A N 1
ATOM 2001 C CA . ARG A 1 289 ? 25.791 -15.166 64.010 1.00 56.43 287 ARG A CA 1
ATOM 2002 C C . ARG A 1 289 ? 26.638 -15.936 62.985 1.00 52.76 287 ARG A C 1
ATOM 2003 O O . ARG A 1 289 ? 26.653 -15.611 61.809 1.00 53.67 287 ARG A O 1
ATOM 2011 N N . THR A 1 290 ? 27.337 -16.959 63.447 1.00 49.49 288 THR A N 1
ATOM 2012 C CA . THR A 1 290 ? 28.157 -17.780 62.580 1.00 48.82 288 THR A CA 1
ATOM 2013 C C . THR A 1 290 ? 27.288 -18.592 61.601 1.00 53.27 288 THR A C 1
ATOM 2014 O O . THR A 1 290 ? 27.555 -18.631 60.388 1.00 46.29 288 THR A O 1
ATOM 2018 N N . ILE A 1 291 ? 26.249 -19.229 62.136 1.00 50.22 289 ILE A N 1
ATOM 2019 C CA . ILE A 1 291 ? 25.261 -19.914 61.315 1.00 49.23 289 ILE A CA 1
ATOM 2020 C C . ILE A 1 291 ? 24.777 -19.003 60.184 1.00 50.83 289 ILE A C 1
ATOM 2021 O O . ILE A 1 291 ? 24.686 -19.424 59.029 1.00 51.77 289 ILE A O 1
ATOM 2026 N N . GLU A 1 292 ? 24.480 -17.753 60.524 1.00 49.11 290 GLU A N 1
ATOM 2027 C CA . GLU A 1 292 ? 23.992 -16.761 59.569 1.00 48.44 290 GLU A CA 1
ATOM 2028 C C . GLU A 1 292 ? 25.026 -16.522 58.466 1.00 48.70 290 GLU A C 1
ATOM 2029 O O . GLU A 1 292 ? 24.683 -16.373 57.300 1.00 49.57 290 GLU A O 1
ATOM 2035 N N . GLN A 1 293 ? 26.298 -16.475 58.842 1.00 47.23 291 GLN A N 1
ATOM 2036 C CA . GLN A 1 293 ? 27.358 -16.303 57.864 1.00 50.19 291 GLN A CA 1
ATOM 2037 C C . GLN A 1 293 ? 27.382 -17.463 56.865 1.00 49.67 291 GLN A C 1
ATOM 2038 O O . GLN A 1 293 ? 27.476 -17.239 55.657 1.00 48.38 291 GLN A O 1
ATOM 2044 N N . TYR A 1 294 ? 27.307 -18.695 57.366 1.00 39.12 292 TYR A N 1
ATOM 2045 C CA . TYR A 1 294 ? 27.354 -19.857 56.483 1.00 43.19 292 TYR A CA 1
ATOM 2046 C C . TYR A 1 294 ? 26.094 -19.987 55.637 1.00 42.03 292 TYR A C 1
ATOM 2047 O O . TYR A 1 294 ? 26.147 -20.436 54.491 1.00 42.61 292 TYR A O 1
ATOM 2056 N N . LYS A 1 295 ? 24.968 -19.588 56.206 1.00 39.97 293 LYS A N 1
ATOM 2057 C CA . LYS A 1 295 ? 23.707 -19.574 55.485 1.00 41.96 293 LYS A CA 1
ATOM 2058 C C . LYS A 1 295 ? 23.798 -18.594 54.331 1.00 41.81 293 LYS A C 1
ATOM 2059 O O . LYS A 1 295 ? 23.317 -18.868 53.230 1.00 38.06 293 LYS A O 1
ATOM 2065 N N . LYS A 1 296 ? 24.417 -17.446 54.576 1.00 39.97 294 LYS A N 1
ATOM 2066 C CA . LYS A 1 296 ? 24.554 -16.461 53.512 1.00 41.62 294 LYS A CA 1
ATOM 2067 C C . LYS A 1 296 ? 25.524 -16.979 52.455 1.00 41.17 294 LYS A C 1
ATOM 2068 O O . LYS A 1 296 ? 25.315 -16.781 51.262 1.00 46.04 294 LYS A O 1
ATOM 2074 N N . LYS A 1 297 ? 26.587 -17.649 52.885 1.00 39.55 295 LYS A N 1
ATOM 2075 C CA . LYS A 1 297 ? 27.506 -18.249 51.929 1.00 41.70 295 LYS A CA 1
ATOM 2076 C C . LYS A 1 297 ? 26.747 -19.215 51.022 1.00 39.90 295 LYS A C 1
ATOM 2077 O O . LYS A 1 297 ? 26.980 -19.269 49.808 1.00 35.04 295 LYS A O 1
ATOM 2083 N N . ALA A 1 298 ? 25.814 -19.954 51.617 1.00 35.96 296 ALA A N 1
ATOM 2084 C CA . ALA A 1 298 ? 25.019 -20.916 50.879 1.00 36.34 296 ALA A CA 1
ATOM 2085 C C . ALA A 1 298 ? 24.071 -20.233 49.904 1.00 38.79 296 ALA A C 1
ATOM 2086 O O . ALA A 1 298 ? 23.978 -20.651 48.752 1.00 31.80 296 ALA A O 1
ATOM 2088 N N . PHE A 1 299 ? 23.371 -19.194 50.366 1.00 34.88 297 PHE A N 1
ATOM 2089 C CA . PHE A 1 299 ? 22.448 -18.438 49.521 1.00 37.12 297 PHE A CA 1
ATOM 2090 C C . PHE A 1 299 ? 23.185 -17.784 48.354 1.00 40.50 297 PHE A C 1
ATOM 2091 O O . PHE A 1 299 ? 22.738 -17.830 47.209 1.00 39.24 297 PHE A O 1
ATOM 2099 N N . ASP A 1 300 ? 24.323 -17.179 48.660 1.00 38.37 298 ASP A N 1
ATOM 2100 C CA . ASP A 1 300 ? 25.153 -16.586 47.644 1.00 39.99 298 ASP A CA 1
ATOM 2101 C C . ASP A 1 300 ? 25.570 -17.632 46.611 1.00 42.48 298 ASP A C 1
ATOM 2102 O O . ASP A 1 300 ? 25.658 -17.328 45.428 1.00 38.71 298 ASP A O 1
ATOM 2107 N N . LEU A 1 301 ? 25.801 -18.867 47.051 1.00 40.94 299 LEU A N 1
ATOM 2108 C CA . LEU A 1 301 ? 26.155 -19.927 46.112 1.00 40.93 299 LEU A CA 1
ATOM 2109 C C . LEU A 1 301 ? 24.988 -20.212 45.185 1.00 43.48 299 LEU A C 1
ATOM 2110 O O . LEU A 1 301 ? 25.173 -20.326 43.973 1.00 40.38 299 LEU A O 1
ATOM 2115 N N . LEU A 1 302 ? 23.799 -20.360 45.770 1.00 38.16 300 LEU A N 1
ATOM 2116 C CA . LEU A 1 302 ? 22.566 -20.617 45.003 1.00 42.81 300 LEU A CA 1
ATOM 2117 C C . LEU A 1 302 ? 22.186 -19.506 44.011 1.00 41.62 300 LEU A C 1
ATOM 2118 O O . LEU A 1 302 ? 21.478 -19.767 43.034 1.00 39.08 300 LEU A O 1
ATOM 2123 N N . ALA A 1 303 ? 22.639 -18.278 44.265 1.00 34.13 301 ALA A N 1
ATOM 2124 C CA . ALA A 1 303 ? 22.296 -17.148 43.390 1.00 42.08 301 ALA A CA 1
ATOM 2125 C C . ALA A 1 303 ? 22.900 -17.277 41.981 1.00 41.61 301 ALA A C 1
ATOM 2126 O O . ALA A 1 303 ? 22.577 -16.496 41.098 1.00 45.99 301 ALA A O 1
ATOM 2128 N N . ALA A 1 304 ? 23.770 -18.262 41.774 1.00 40.36 302 ALA A N 1
ATOM 2129 C CA . ALA A 1 304 ? 24.337 -18.505 40.444 1.00 46.14 302 ALA A CA 1
ATOM 2130 C C . ALA A 1 304 ? 23.360 -19.313 39.578 1.00 47.49 302 ALA A C 1
ATOM 2131 O O . ALA A 1 304 ? 23.498 -19.369 38.362 1.00 42.47 302 ALA A O 1
ATOM 2133 N N . LEU A 1 305 ? 22.371 -19.932 40.217 1.00 47.46 303 LEU A N 1
ATOM 2134 C CA . LEU A 1 305 ? 21.356 -20.712 39.515 1.00 43.01 303 LEU A CA 1
ATOM 2135 C C . LEU A 1 305 ? 20.175 -19.813 39.172 1.00 40.55 303 LEU A C 1
ATOM 2136 O O . LEU A 1 305 ? 19.891 -18.877 39.901 1.00 39.93 303 LEU A O 1
ATOM 2141 N N . PRO A 1 306 ? 19.486 -20.091 38.054 1.00 42.25 304 PRO A N 1
ATOM 2142 C CA . PRO A 1 306 ? 18.219 -19.414 37.782 1.00 43.89 304 PRO A CA 1
ATOM 2143 C C . PRO A 1 306 ? 17.214 -19.862 38.824 1.00 44.56 304 PRO A C 1
ATOM 2144 O O . PRO A 1 306 ? 17.320 -20.997 39.318 1.00 37.40 304 PRO A O 1
ATOM 2148 N N . ASP A 1 307 ? 16.236 -19.024 39.161 1.00 44.44 305 ASP A N 1
ATOM 2149 C CA . ASP A 1 307 ? 15.249 -19.487 40.128 1.00 49.16 305 ASP A CA 1
ATOM 2150 C C . ASP A 1 307 ? 14.361 -20.559 39.525 1.00 43.41 305 ASP A C 1
ATOM 2151 O O . ASP A 1 307 ? 14.209 -20.660 38.311 1.00 48.98 305 ASP A O 1
ATOM 2156 N N . SER A 1 308 ? 13.814 -21.388 40.394 1.00 38.04 306 SER A N 1
ATOM 2157 C CA . SER A 1 308 ? 13.014 -22.521 40.007 1.00 34.27 306 SER A CA 1
ATOM 2158 C C . SER A 1 308 ? 12.295 -22.921 41.278 1.00 36.44 306 SER A C 1
ATOM 2159 O O . SER A 1 308 ? 12.597 -22.375 42.339 1.00 32.87 306 SER A O 1
ATOM 2162 N N . ASN A 1 309 ? 11.372 -23.877 41.176 1.00 35.02 307 ASN A N 1
ATOM 2163 C CA . ASN A 1 309 ? 10.704 -24.409 42.344 1.00 37.58 307 ASN A CA 1
ATOM 2164 C C . ASN A 1 309 ? 11.713 -25.159 43.211 1.00 42.44 307 ASN A C 1
ATOM 2165 O O . ASN A 1 309 ? 11.571 -25.228 44.442 1.00 37.77 307 ASN A O 1
ATOM 2170 N N . ILE A 1 310 ? 12.743 -25.706 42.563 1.00 42.06 308 ILE A N 1
ATOM 2171 C CA . ILE A 1 310 ? 13.777 -26.445 43.280 1.00 40.46 308 ILE A CA 1
ATOM 2172 C C . ILE A 1 310 ? 14.681 -25.486 44.073 1.00 43.60 308 ILE A C 1
ATOM 2173 O O . ILE A 1 310 ? 14.918 -25.697 45.264 1.00 41.82 308 ILE A O 1
ATOM 2178 N N . CYS A 1 311 ? 15.153 -24.421 43.424 1.00 42.73 309 CYS A N 1
ATOM 2179 C CA . CYS A 1 311 ? 15.915 -23.384 44.126 1.00 42.14 309 CYS A CA 1
ATOM 2180 C C . CYS A 1 311 ? 15.120 -22.875 45.326 1.00 41.44 309 CYS A C 1
ATOM 2181 O O . CYS A 1 311 ? 15.660 -22.741 46.422 1.00 42.10 309 CYS A O 1
ATOM 2184 N N . LEU A 1 312 ? 13.832 -22.610 45.126 1.00 39.73 310 LEU A N 1
ATOM 2185 C CA . LEU A 1 312 ? 12.997 -22.060 46.193 1.00 41.81 310 LEU A CA 1
ATOM 2186 C C . LEU A 1 312 ? 12.864 -23.083 47.319 1.00 37.19 310 LEU A C 1
ATOM 2187 O O . LEU A 1 312 ? 12.911 -22.744 48.507 1.00 43.64 310 LEU A O 1
ATOM 2192 N N . ALA A 1 313 ? 12.719 -24.345 46.938 1.00 36.79 311 ALA A N 1
ATOM 2193 C CA . ALA A 1 313 ? 12.633 -25.422 47.912 1.00 39.54 311 ALA A CA 1
ATOM 2194 C C . ALA A 1 313 ? 13.901 -25.509 48.777 1.00 40.67 311 ALA A C 1
ATOM 2195 O O . ALA A 1 313 ? 13.819 -25.658 49.996 1.00 37.72 311 ALA A O 1
ATOM 2197 N N . LEU A 1 314 ? 15.064 -25.397 48.143 1.00 35.55 312 LEU A N 1
ATOM 2198 C CA . LEU A 1 314 ? 16.348 -25.380 48.856 1.00 35.71 312 LEU A CA 1
ATOM 2199 C C . LEU A 1 314 ? 16.511 -24.172 49.789 1.00 41.52 312 LEU A C 1
ATOM 2200 O O . LEU A 1 314 ? 16.984 -24.314 50.920 1.00 40.43 312 LEU A O 1
ATOM 2205 N N . ARG A 1 315 ? 16.133 -22.982 49.329 1.00 36.17 313 ARG A N 1
ATOM 2206 C CA . ARG A 1 315 ? 16.196 -21.844 50.219 1.00 39.75 313 ARG A CA 1
ATOM 2207 C C . ARG A 1 315 ? 15.312 -22.076 51.448 1.00 42.15 313 ARG A C 1
ATOM 2208 O O . ARG A 1 315 ? 15.727 -21.784 52.556 1.00 45.63 313 ARG A O 1
ATOM 2216 N N . THR A 1 316 ? 14.111 -22.616 51.250 1.00 44.97 314 THR A N 1
ATOM 2217 C CA . THR A 1 316 ? 13.204 -22.909 52.362 1.00 41.85 314 THR A CA 1
ATOM 2218 C C . THR A 1 316 ? 13.768 -24.018 53.259 1.00 44.50 314 THR A C 1
ATOM 2219 O O . THR A 1 316 ? 13.696 -23.946 54.472 1.00 46.79 314 THR A O 1
ATOM 2223 N N . TYR A 1 317 ? 14.312 -25.061 52.657 1.00 47.69 315 TYR A N 1
ATOM 2224 C CA . TYR A 1 317 ? 15.013 -26.087 53.420 1.00 47.07 315 TYR A CA 1
ATOM 2225 C C . TYR A 1 317 ? 16.055 -25.441 54.348 1.00 48.72 315 TYR A C 1
ATOM 2226 O O . TYR A 1 317 ? 16.120 -25.732 55.536 1.00 40.31 315 TYR A O 1
ATOM 2235 N N . LEU A 1 318 ? 16.869 -24.548 53.803 1.00 43.39 316 LEU A N 1
ATOM 2236 C CA . LEU A 1 318 ? 17.959 -23.996 54.577 1.00 45.91 316 LEU A CA 1
ATOM 2237 C C . LEU A 1 318 ? 17.438 -23.043 55.655 1.00 49.18 316 LEU A C 1
ATOM 2238 O O . LEU A 1 318 ? 17.975 -23.009 56.759 1.00 44.76 316 LEU A O 1
ATOM 2243 N N . ASP A 1 319 ? 16.366 -22.308 55.360 1.00 51.86 317 ASP A N 1
ATOM 2244 C CA . ASP A 1 319 ? 15.722 -21.471 56.376 1.00 53.63 317 ASP A CA 1
ATOM 2245 C C . ASP A 1 319 ? 15.170 -22.315 57.517 1.00 58.78 317 ASP A C 1
ATOM 2246 O O . ASP A 1 319 ? 15.218 -21.918 58.676 1.00 60.12 317 ASP A O 1
ATOM 2251 N N . TYR A 1 320 ? 14.641 -23.483 57.175 1.00 59.14 318 TYR A N 1
ATOM 2252 C CA . TYR A 1 320 ? 13.999 -24.360 58.140 1.00 63.38 318 TYR A CA 1
ATOM 2253 C C . TYR A 1 320 ? 15.043 -25.025 59.038 1.00 66.81 318 TYR A C 1
ATOM 2254 O O . TYR A 1 320 ? 14.828 -25.189 60.240 1.00 70.44 318 TYR A O 1
ATOM 2263 N N . VAL A 1 321 ? 16.174 -25.408 58.454 1.00 66.73 319 VAL A N 1
ATOM 2264 C CA . VAL A 1 321 ? 17.310 -25.871 59.240 1.00 69.51 319 VAL A CA 1
ATOM 2265 C C . VAL A 1 321 ? 17.690 -24.802 60.274 1.00 72.17 319 VAL A C 1
ATOM 2266 O O . VAL A 1 321 ? 17.499 -24.988 61.478 1.00 68.80 319 VAL A O 1
ATOM 2270 N N . VAL A 1 322 ? 18.201 -23.673 59.794 1.00 71.36 320 VAL A N 1
ATOM 2271 C CA . VAL A 1 322 ? 18.553 -22.552 60.662 1.00 74.22 320 VAL A CA 1
ATOM 2272 C C . VAL A 1 322 ? 17.483 -22.204 61.707 1.00 79.36 320 VAL A C 1
ATOM 2273 O O . VAL A 1 322 ? 17.742 -22.252 62.909 1.00 83.71 320 VAL A O 1
ATOM 2277 N N . ALA A 1 323 ? 16.287 -21.848 61.247 1.00 84.91 321 ALA A N 1
ATOM 2278 C CA . ALA A 1 323 ? 15.203 -21.410 62.135 1.00 87.91 321 ALA A CA 1
ATOM 2279 C C . ALA A 1 323 ? 14.776 -22.477 63.134 1.00 90.92 321 ALA A C 1
ATOM 2280 O O . ALA A 1 323 ? 14.154 -22.168 64.149 1.00 91.06 321 ALA A O 1
ATOM 2282 N N . ARG A 1 324 ? 15.104 -23.731 62.843 1.00 95.97 322 ARG A N 1
ATOM 2283 C CA . ARG A 1 324 ? 14.730 -24.836 63.719 1.00 101.18 322 ARG A CA 1
ATOM 2284 C C . ARG A 1 324 ? 15.202 -24.580 65.154 1.00 105.68 322 ARG A C 1
ATOM 2285 O O . ARG A 1 324 ? 16.334 -24.136 65.373 1.00 106.26 322 ARG A O 1
ATOM 2293 N N . GLU A 1 325 ? 14.334 -24.858 66.126 1.00 108.64 323 GLU A N 1
ATOM 2294 C CA . GLU A 1 325 ? 14.684 -24.689 67.541 1.00 110.83 323 GLU A CA 1
ATOM 2295 C C . GLU A 1 325 ? 13.941 -25.636 68.482 1.00 109.95 323 GLU A C 1
ATOM 2296 O O . GLU A 1 325 ? 13.040 -26.389 68.042 1.00 110.12 323 GLU A O 1
ATOM 2302 N N . LEU B 1 3 ? 59.991 -75.479 54.127 1.00 104.88 0 LEU B N 1
ATOM 2303 C CA . LEU B 1 3 ? 59.921 -74.636 52.895 1.00 104.34 0 LEU B CA 1
ATOM 2304 C C . LEU B 1 3 ? 60.089 -75.472 51.623 1.00 103.55 0 LEU B C 1
ATOM 2305 O O . LEU B 1 3 ? 60.756 -75.048 50.674 1.00 101.05 0 LEU B O 1
ATOM 2307 N N . ASP B 1 4 ? 59.481 -76.659 51.610 1.00 101.75 1 ASP B N 1
ATOM 2308 C CA . ASP B 1 4 ? 59.538 -77.540 50.441 1.00 98.84 1 ASP B CA 1
ATOM 2309 C C . ASP B 1 4 ? 58.201 -77.570 49.691 1.00 94.88 1 ASP B C 1
ATOM 2310 O O . ASP B 1 4 ? 58.129 -77.207 48.509 1.00 93.46 1 ASP B O 1
ATOM 2315 N N . SER B 1 5 ? 57.146 -78.010 50.375 1.00 88.30 2 SER B N 1
ATOM 2316 C CA . SER B 1 5 ? 55.797 -77.883 49.835 1.00 82.17 2 SER B CA 1
ATOM 2317 C C . SER B 1 5 ? 55.550 -76.412 49.514 1.00 75.01 2 SER B C 1
ATOM 2318 O O . SER B 1 5 ? 55.021 -76.066 48.460 1.00 75.60 2 SER B O 1
ATOM 2321 N N . ILE B 1 6 ? 55.961 -75.544 50.427 1.00 67.88 3 ILE B N 1
ATOM 2322 C CA . ILE B 1 6 ? 55.794 -74.111 50.239 1.00 65.26 3 ILE B CA 1
ATOM 2323 C C . ILE B 1 6 ? 56.423 -73.615 48.928 1.00 58.21 3 ILE B C 1
ATOM 2324 O O . ILE B 1 6 ? 55.897 -72.713 48.277 1.00 55.83 3 ILE B O 1
ATOM 2329 N N . SER B 1 7 ? 57.555 -74.187 48.544 1.00 51.11 4 SER B N 1
ATOM 2330 C CA . SER B 1 7 ? 58.234 -73.715 47.347 1.00 53.45 4 SER B CA 1
ATOM 2331 C C . SER B 1 7 ? 57.452 -74.029 46.053 1.00 45.73 4 SER B C 1
ATOM 2332 O O . SER B 1 7 ? 57.409 -73.213 45.137 1.00 50.03 4 SER B O 1
ATOM 2335 N N . LEU B 1 8 ? 56.857 -75.215 45.990 1.00 36.81 5 LEU B N 1
ATOM 2336 C CA . LEU B 1 8 ? 55.981 -75.606 44.884 1.00 43.16 5 LEU B CA 1
ATOM 2337 C C . LEU B 1 8 ? 54.762 -74.700 44.738 1.00 43.67 5 LEU B C 1
ATOM 2338 O O . LEU B 1 8 ? 54.278 -74.477 43.627 1.00 42.33 5 LEU B O 1
ATOM 2343 N N . ILE B 1 9 ? 54.263 -74.198 45.861 1.00 46.57 6 ILE B N 1
ATOM 2344 C CA . ILE B 1 9 ? 53.124 -73.288 45.867 1.00 46.08 6 ILE B CA 1
ATOM 2345 C C . ILE B 1 9 ? 53.510 -71.857 45.498 1.00 48.29 6 ILE B C 1
ATOM 2346 O O . ILE B 1 9 ? 52.869 -71.229 44.651 1.00 46.41 6 ILE B O 1
ATOM 2351 N N . LYS B 1 10 ? 54.560 -71.343 46.128 1.00 45.49 7 LYS B N 1
ATOM 2352 C CA . LYS B 1 10 ? 54.865 -69.916 46.030 1.00 47.22 7 LYS B CA 1
ATOM 2353 C C . LYS B 1 10 ? 55.667 -69.532 44.796 1.00 45.48 7 LYS B C 1
ATOM 2354 O O . LYS B 1 10 ? 55.509 -68.439 44.265 1.00 45.72 7 LYS B O 1
ATOM 2360 N N . THR B 1 11 ? 56.530 -70.424 44.332 1.00 42.80 8 THR B N 1
ATOM 2361 C CA . THR B 1 11 ? 57.441 -70.065 43.252 1.00 43.83 8 THR B CA 1
ATOM 2362 C C . THR B 1 11 ? 56.769 -69.534 41.991 1.00 39.63 8 THR B C 1
ATOM 2363 O O . THR B 1 11 ? 57.228 -68.556 41.413 1.00 40.70 8 THR B O 1
ATOM 2367 N N . PRO B 1 12 ? 55.706 -70.205 41.528 1.00 44.72 9 PRO B N 1
ATOM 2368 C CA . PRO B 1 12 ? 55.074 -69.727 40.287 1.00 41.49 9 PRO B CA 1
ATOM 2369 C C . PRO B 1 12 ? 54.524 -68.301 40.424 1.00 43.53 9 PRO B C 1
ATOM 2370 O O . PRO B 1 12 ? 54.346 -67.617 39.419 1.00 35.89 9 PRO B O 1
ATOM 2374 N N . ILE B 1 13 ? 54.264 -67.850 41.651 1.00 38.77 10 ILE B N 1
ATOM 2375 C CA . ILE B 1 13 ? 53.701 -66.516 41.828 1.00 45.94 10 ILE B CA 1
ATOM 2376 C C . ILE B 1 13 ? 54.512 -65.658 42.792 1.00 50.21 10 ILE B C 1
ATOM 2377 O O . ILE B 1 13 ? 53.971 -64.773 43.463 1.00 45.04 10 ILE B O 1
ATOM 2382 N N . GLU B 1 14 ? 55.808 -65.919 42.849 1.00 47.67 11 GLU B N 1
ATOM 2383 C CA . GLU B 1 14 ? 56.689 -65.201 43.751 1.00 52.92 11 GLU B CA 1
ATOM 2384 C C . GLU B 1 14 ? 56.661 -63.690 43.508 1.00 52.45 11 GLU B C 1
ATOM 2385 O O . GLU B 1 14 ? 56.573 -62.893 44.452 1.00 53.38 11 GLU B O 1
ATOM 2391 N N . ALA B 1 15 ? 56.748 -63.302 42.241 1.00 48.93 12 ALA B N 1
ATOM 2392 C CA . ALA B 1 15 ? 56.722 -61.894 41.869 1.00 46.33 12 ALA B CA 1
ATOM 2393 C C . ALA B 1 15 ? 55.399 -61.232 42.240 1.00 45.49 12 ALA B C 1
ATOM 2394 O O . ALA B 1 15 ? 55.381 -60.158 42.829 1.00 50.19 12 ALA B O 1
ATOM 2396 N N . GLU B 1 16 ? 54.281 -61.863 41.912 1.00 43.17 13 GLU B N 1
ATOM 2397 C CA . GLU B 1 16 ? 53.017 -61.227 42.225 1.00 43.97 13 GLU B CA 1
ATOM 2398 C C . GLU B 1 16 ? 52.716 -61.269 43.722 1.00 44.85 13 GLU B C 1
ATOM 2399 O O . GLU B 1 16 ? 51.974 -60.431 44.241 1.00 43.77 13 GLU B O 1
ATOM 2405 N N . LEU B 1 17 ? 53.325 -62.210 44.434 1.00 45.67 14 LEU B N 1
ATOM 2406 C CA . LEU B 1 17 ? 53.203 -62.203 45.895 1.00 50.73 14 LEU B CA 1
ATOM 2407 C C . LEU B 1 17 ? 53.816 -60.949 46.502 1.00 51.18 14 LEU B C 1
ATOM 2408 O O . LEU B 1 17 ? 53.206 -60.293 47.339 1.00 58.20 14 LEU B O 1
ATOM 2413 N N . GLU B 1 18 ? 55.033 -60.630 46.095 1.00 51.93 15 GLU B N 1
ATOM 2414 C CA . GLU B 1 18 ? 55.631 -59.367 46.494 1.00 57.12 15 GLU B CA 1
ATOM 2415 C C . GLU B 1 18 ? 54.642 -58.236 46.229 1.00 56.92 15 GLU B C 1
ATOM 2416 O O . GLU B 1 18 ? 54.207 -57.546 47.155 1.00 59.73 15 GLU B O 1
ATOM 2422 N N . ASP B 1 19 ? 54.295 -58.041 44.962 1.00 53.63 16 ASP B N 1
ATOM 2423 C CA . ASP B 1 19 ? 53.385 -56.961 44.591 1.00 55.29 16 ASP B CA 1
ATOM 2424 C C . ASP B 1 19 ? 52.216 -56.893 45.551 1.00 56.26 16 ASP B C 1
ATOM 2425 O O . ASP B 1 19 ? 51.826 -55.819 45.995 1.00 57.54 16 ASP B O 1
ATOM 2430 N N . PHE B 1 20 ? 51.651 -58.047 45.868 1.00 54.35 17 PHE B N 1
ATOM 2431 C CA . PHE B 1 20 ? 50.502 -58.060 46.730 1.00 55.17 17 PHE B CA 1
ATOM 2432 C C . PHE B 1 20 ? 50.848 -57.473 48.095 1.00 58.51 17 PHE B C 1
ATOM 2433 O O . PHE B 1 20 ? 50.204 -56.536 48.557 1.00 61.70 17 PHE B O 1
ATOM 2441 N N . LYS B 1 21 ? 51.861 -58.045 48.739 1.00 62.46 18 LYS B N 1
ATOM 2442 C CA . LYS B 1 21 ? 52.364 -57.547 50.019 1.00 60.09 18 LYS B CA 1
ATOM 2443 C C . LYS B 1 21 ? 52.622 -56.045 49.977 1.00 61.06 18 LYS B C 1
ATOM 2444 O O . LYS B 1 21 ? 52.276 -55.324 50.915 1.00 58.17 18 LYS B O 1
ATOM 2450 N N . ALA B 1 22 ? 53.252 -55.580 48.900 1.00 58.54 19 ALA B N 1
ATOM 2451 C CA . ALA B 1 22 ? 53.499 -54.159 48.738 1.00 59.63 19 ALA B CA 1
ATOM 2452 C C . ALA B 1 22 ? 52.172 -53.414 48.804 1.00 64.57 19 ALA B C 1
ATOM 2453 O O . ALA B 1 22 ? 51.996 -52.513 49.625 1.00 69.52 19 ALA B O 1
ATOM 2455 N N . LEU B 1 23 ? 51.226 -53.812 47.960 1.00 61.38 20 LEU B N 1
ATOM 2456 C CA . LEU B 1 23 ? 49.932 -53.149 47.910 1.00 59.10 20 LEU B CA 1
ATOM 2457 C C . LEU B 1 23 ? 49.182 -53.290 49.240 1.00 62.50 20 LEU B C 1
ATOM 2458 O O . LEU B 1 23 ? 48.363 -52.445 49.600 1.00 64.66 20 LEU B O 1
ATOM 2463 N N . PHE B 1 24 ? 49.464 -54.354 49.976 1.00 63.04 21 PHE B N 1
ATOM 2464 C CA . PHE B 1 24 ? 48.773 -54.576 51.240 1.00 70.04 21 PHE B CA 1
ATOM 2465 C C . PHE B 1 24 ? 49.125 -53.515 52.289 1.00 73.30 21 PHE B C 1
ATOM 2466 O O . PHE B 1 24 ? 48.234 -52.929 52.901 1.00 73.69 21 PHE B O 1
ATOM 2474 N N . ASP B 1 25 ? 50.421 -53.264 52.477 1.00 79.30 22 ASP B N 1
ATOM 2475 C CA . ASP B 1 25 ? 50.909 -52.203 53.378 1.00 82.55 22 ASP B CA 1
ATOM 2476 C C . ASP B 1 25 ? 50.109 -50.906 53.272 1.00 79.83 22 ASP B C 1
ATOM 2477 O O . ASP B 1 25 ? 50.666 -49.816 53.442 1.00 75.44 22 ASP B O 1
ATOM 2482 N N . ALA B 1 33 ? 47.695 -40.988 65.630 1.00 130.07 31 ALA B N 1
ATOM 2483 C CA . ALA B 1 33 ? 47.794 -41.999 66.676 1.00 131.38 31 ALA B CA 1
ATOM 2484 C C . ALA B 1 33 ? 47.209 -43.331 66.211 1.00 131.79 31 ALA B C 1
ATOM 2485 O O . ALA B 1 33 ? 47.739 -44.397 66.527 1.00 132.94 31 ALA B O 1
ATOM 2487 N N . LEU B 1 34 ? 46.118 -43.259 65.456 1.00 131.48 32 LEU B N 1
ATOM 2488 C CA . LEU B 1 34 ? 45.438 -44.452 64.953 1.00 130.19 32 LEU B CA 1
ATOM 2489 C C . LEU B 1 34 ? 46.407 -45.495 64.394 1.00 129.54 32 LEU B C 1
ATOM 2490 O O . LEU B 1 34 ? 46.557 -46.575 64.963 1.00 128.99 32 LEU B O 1
ATOM 2492 N N . LEU B 1 35 ? 47.052 -45.164 63.275 1.00 129.16 33 LEU B N 1
ATOM 2493 C CA . LEU B 1 35 ? 47.993 -46.069 62.608 1.00 126.56 33 LEU B CA 1
ATOM 2494 C C . LEU B 1 35 ? 48.787 -46.905 63.607 1.00 125.97 33 LEU B C 1
ATOM 2495 O O . LEU B 1 35 ? 49.233 -48.009 63.291 1.00 126.28 33 LEU B O 1
ATOM 2500 N N . ASP B 1 36 ? 48.960 -46.371 64.812 1.00 124.99 34 ASP B N 1
ATOM 2501 C CA . ASP B 1 36 ? 49.747 -47.041 65.843 1.00 125.11 34 ASP B CA 1
ATOM 2502 C C . ASP B 1 36 ? 48.934 -48.091 66.595 1.00 123.09 34 ASP B C 1
ATOM 2503 O O . ASP B 1 36 ? 49.492 -49.019 67.180 1.00 122.87 34 ASP B O 1
ATOM 2508 N N . SER B 1 37 ? 47.615 -47.941 66.575 1.00 122.86 35 SER B N 1
ATOM 2509 C CA . SER B 1 37 ? 46.723 -48.904 67.213 1.00 121.05 35 SER B CA 1
ATOM 2510 C C . SER B 1 37 ? 46.068 -49.815 66.161 1.00 120.13 35 SER B C 1
ATOM 2511 O O . SER B 1 37 ? 45.434 -50.818 66.492 1.00 118.65 35 SER B O 1
ATOM 2514 N N . VAL B 1 38 ? 46.233 -49.453 64.892 1.00 119.16 36 VAL B N 1
ATOM 2515 C CA . VAL B 1 38 ? 45.784 -50.282 63.779 1.00 117.72 36 VAL B CA 1
ATOM 2516 C C . VAL B 1 38 ? 46.825 -51.340 63.449 1.00 119.64 36 VAL B C 1
ATOM 2517 O O . VAL B 1 38 ? 46.490 -52.454 63.043 1.00 119.51 36 VAL B O 1
ATOM 2521 N N . ILE B 1 39 ? 48.094 -50.978 63.616 1.00 120.98 37 ILE B N 1
ATOM 2522 C CA . ILE B 1 39 ? 49.192 -51.878 63.292 1.00 121.73 37 ILE B CA 1
ATOM 2523 C C . ILE B 1 39 ? 49.554 -52.764 64.489 1.00 123.06 37 ILE B C 1
ATOM 2524 O O . ILE B 1 39 ? 50.266 -53.758 64.335 1.00 122.93 37 ILE B O 1
ATOM 2529 N N . THR B 1 40 ? 49.052 -52.407 65.672 1.00 123.68 38 THR B N 1
ATOM 2530 C CA . THR B 1 40 ? 49.247 -53.227 66.873 1.00 124.77 38 THR B CA 1
ATOM 2531 C C . THR B 1 40 ? 48.248 -54.379 66.930 1.00 125.06 38 THR B C 1
ATOM 2532 O O . THR B 1 40 ? 48.621 -55.520 67.210 1.00 123.63 38 THR B O 1
ATOM 2536 N N . HIS B 1 41 ? 46.977 -54.079 66.676 1.00 127.83 39 HIS B N 1
ATOM 2537 C CA . HIS B 1 41 ? 45.972 -55.129 66.526 1.00 130.34 39 HIS B CA 1
ATOM 2538 C C . HIS B 1 41 ? 46.252 -55.935 65.258 1.00 131.50 39 HIS B C 1
ATOM 2539 O O . HIS B 1 41 ? 45.949 -57.128 65.190 1.00 132.81 39 HIS B O 1
ATOM 2546 N N . ILE B 1 42 ? 46.884 -55.290 64.284 1.00 131.57 40 ILE B N 1
ATOM 2547 C CA . ILE B 1 42 ? 47.254 -55.966 63.053 1.00 129.95 40 ILE B CA 1
ATOM 2548 C C . ILE B 1 42 ? 48.309 -57.012 63.411 1.00 130.44 40 ILE B C 1
ATOM 2549 O O . ILE B 1 42 ? 48.461 -58.019 62.719 1.00 130.83 40 ILE B O 1
ATOM 2551 N N . ARG B 1 43 ? 49.033 -56.764 64.502 1.00 130.05 41 ARG B N 1
ATOM 2552 C CA . ARG B 1 43 ? 50.067 -57.683 64.973 1.00 130.45 41 ARG B CA 1
ATOM 2553 C C . ARG B 1 43 ? 49.512 -58.704 65.970 1.00 130.80 41 ARG B C 1
ATOM 2554 O O . ARG B 1 43 ? 50.150 -59.721 66.247 1.00 130.46 41 ARG B O 1
ATOM 2556 N N . LYS B 1 44 ? 48.324 -58.429 66.505 1.00 130.90 42 LYS B N 1
ATOM 2557 C CA . LYS B 1 44 ? 47.663 -59.348 67.431 1.00 130.55 42 LYS B CA 1
ATOM 2558 C C . LYS B 1 44 ? 46.985 -60.498 66.686 1.00 130.40 42 LYS B C 1
ATOM 2559 O O . LYS B 1 44 ? 46.935 -61.625 67.181 1.00 130.56 42 LYS B O 1
ATOM 2561 N N . ARG B 1 45 ? 46.466 -60.206 65.496 1.00 130.59 43 ARG B N 1
ATOM 2562 C CA . ARG B 1 45 ? 45.823 -61.222 64.665 1.00 129.15 43 ARG B CA 1
ATOM 2563 C C . ARG B 1 45 ? 46.860 -62.069 63.930 1.00 128.54 43 ARG B C 1
ATOM 2564 O O . ARG B 1 45 ? 46.953 -63.276 64.150 1.00 129.07 43 ARG B O 1
ATOM 2566 N N . ASN B 1 46 ? 47.640 -61.431 63.061 1.00 127.96 44 ASN B N 1
ATOM 2567 C CA . ASN B 1 46 ? 48.679 -62.132 62.310 1.00 127.57 44 ASN B CA 1
ATOM 2568 C C . ASN B 1 46 ? 48.905 -63.550 62.820 1.00 126.61 44 ASN B C 1
ATOM 2569 O O . ASN B 1 46 ? 50.024 -63.919 63.170 1.00 125.87 44 ASN B O 1
ATOM 2574 N N . MET B 1 49 ? 49.258 -66.247 54.518 1.00 70.46 47 MET B N 1
ATOM 2575 C CA . MET B 1 49 ? 48.580 -65.649 53.374 1.00 69.96 47 MET B CA 1
ATOM 2576 C C . MET B 1 49 ? 47.883 -66.710 52.525 1.00 67.28 47 MET B C 1
ATOM 2577 O O . MET B 1 49 ? 48.000 -66.718 51.295 1.00 67.97 47 MET B O 1
ATOM 2582 N N . MET B 1 50 ? 47.160 -67.603 53.193 1.00 62.02 48 MET B N 1
ATO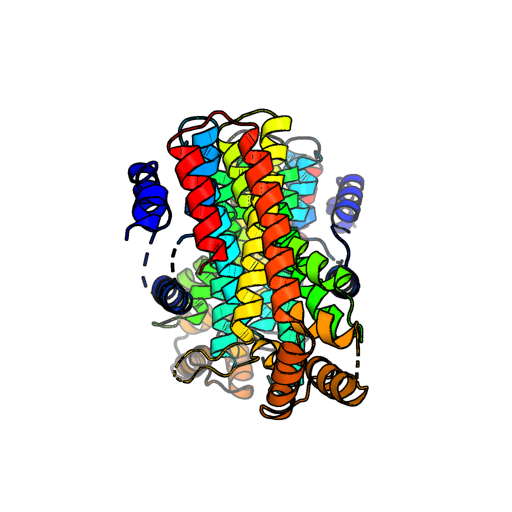M 2583 C CA . MET B 1 50 ? 46.406 -68.651 52.523 1.00 57.10 48 MET B CA 1
ATOM 2584 C C . MET B 1 50 ? 45.490 -68.103 51.424 1.00 55.17 48 MET B C 1
ATOM 2585 O O . MET B 1 50 ? 45.433 -68.643 50.322 1.00 53.85 48 MET B O 1
ATOM 2590 N N . ARG B 1 51 ? 44.783 -67.023 51.726 1.00 50.24 49 ARG B N 1
ATOM 2591 C CA . ARG B 1 51 ? 43.763 -66.487 50.819 1.00 52.66 49 ARG B CA 1
ATOM 2592 C C . ARG B 1 51 ? 44.324 -65.773 49.577 1.00 47.19 49 ARG B C 1
ATOM 2593 O O . ARG B 1 51 ? 43.874 -66.026 48.466 1.00 44.09 49 ARG B O 1
ATOM 2601 N N . PRO B 1 52 ? 45.305 -64.879 49.770 1.00 47.17 50 PRO B N 1
ATOM 2602 C CA . PRO B 1 52 ? 45.967 -64.154 48.687 1.00 44.87 50 PRO B CA 1
ATOM 2603 C C . PRO B 1 52 ? 46.670 -65.076 47.701 1.00 43.76 50 PRO B C 1
ATOM 2604 O O . PRO B 1 52 ? 46.593 -64.881 46.486 1.00 47.35 50 PRO B O 1
ATOM 2608 N N . ILE B 1 53 ? 47.363 -66.067 48.226 1.00 40.73 51 ILE B N 1
ATOM 2609 C CA . ILE B 1 53 ? 47.940 -67.109 47.407 1.00 42.83 51 ILE B CA 1
ATOM 2610 C C . ILE B 1 53 ? 46.867 -67.750 46.510 1.00 42.06 51 ILE B C 1
ATOM 2611 O O . ILE B 1 53 ? 47.078 -67.922 45.301 1.00 39.77 51 ILE B O 1
ATOM 2616 N N . LEU B 1 54 ? 45.718 -68.081 47.096 1.00 33.80 52 LEU B N 1
ATOM 2617 C CA . LEU B 1 54 ? 44.640 -68.729 46.354 1.00 40.62 52 LEU B CA 1
ATOM 2618 C C . LEU B 1 54 ? 44.213 -67.803 45.215 1.00 41.26 52 LEU B C 1
ATOM 2619 O O . LEU B 1 54 ? 44.018 -68.240 44.084 1.00 39.71 52 LEU B O 1
ATOM 2624 N N . VAL B 1 55 ? 44.082 -66.518 45.525 1.00 34.88 53 VAL B N 1
ATOM 2625 C CA . VAL B 1 55 ? 43.676 -65.543 44.535 1.00 37.66 53 VAL B CA 1
ATOM 2626 C C . VAL B 1 55 ? 44.665 -65.483 43.375 1.00 33.23 53 VAL B C 1
ATOM 2627 O O . VAL B 1 55 ? 44.267 -65.491 42.210 1.00 39.49 53 VAL B O 1
ATOM 2631 N N . LEU B 1 56 ? 45.952 -65.421 43.684 1.00 36.69 54 LEU B N 1
ATOM 2632 C CA . LEU B 1 56 ? 46.969 -65.288 42.636 1.00 37.73 54 LEU B CA 1
ATOM 2633 C C . LEU B 1 56 ? 47.046 -66.551 41.788 1.00 35.71 54 LEU B C 1
ATOM 2634 O O . LEU B 1 56 ? 47.180 -66.480 40.569 1.00 34.35 54 LEU B O 1
ATOM 2639 N N . LEU B 1 57 ? 46.954 -67.709 42.431 1.00 33.40 55 LEU B N 1
ATOM 2640 C CA . LEU B 1 57 ? 47.016 -68.974 41.701 1.00 33.96 55 LEU B CA 1
ATOM 2641 C C . LEU B 1 57 ? 45.806 -69.156 40.781 1.00 39.56 55 LEU B C 1
ATOM 2642 O O . LEU B 1 57 ? 45.958 -69.514 39.623 1.00 35.68 55 LEU B O 1
ATOM 2647 N N . VAL B 1 58 ? 44.602 -68.909 41.290 1.00 37.76 56 VAL B N 1
ATOM 2648 C CA . VAL B 1 58 ? 43.421 -69.033 40.445 1.00 34.59 56 VAL B CA 1
ATOM 2649 C C . VAL B 1 58 ? 43.501 -68.103 39.229 1.00 35.49 56 VAL B C 1
ATOM 2650 O O . VAL B 1 58 ? 43.199 -68.515 38.114 1.00 38.02 56 VAL B O 1
ATOM 2654 N N . ALA B 1 59 ? 43.924 -66.859 39.431 1.00 35.18 57 ALA B N 1
ATOM 2655 C CA . ALA B 1 59 ? 44.057 -65.937 38.306 1.00 39.21 57 ALA B CA 1
ATOM 2656 C C . ALA B 1 59 ? 45.036 -66.487 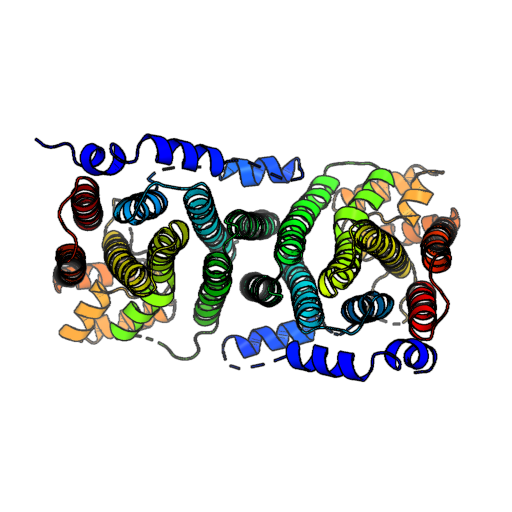37.290 1.00 40.38 57 ALA B C 1
ATOM 2657 O O . ALA B 1 59 ? 44.781 -66.465 36.086 1.00 45.43 57 ALA B O 1
ATOM 2659 N N . ARG B 1 60 ? 46.163 -66.983 37.778 1.00 40.17 58 ARG B N 1
ATOM 2660 C CA . ARG B 1 60 ? 47.186 -67.488 36.886 1.00 39.31 58 ARG B CA 1
ATOM 2661 C C . ARG B 1 60 ? 46.689 -68.655 36.063 1.00 42.37 58 ARG B C 1
ATOM 2662 O O . ARG B 1 60 ? 47.176 -68.863 34.951 1.00 41.67 58 ARG B O 1
ATOM 2670 N N . LEU B 1 61 ? 45.714 -69.403 36.583 1.00 39.78 59 LEU B N 1
ATOM 2671 C CA . LEU B 1 61 ? 45.119 -70.486 35.792 1.00 41.83 59 LEU B CA 1
ATOM 2672 C C . LEU B 1 61 ? 44.574 -69.959 34.475 1.00 45.79 59 LEU B C 1
ATOM 2673 O O . LEU B 1 61 ? 44.452 -70.701 33.504 1.00 46.48 59 LEU B O 1
ATOM 2678 N N . TYR B 1 62 ? 44.251 -68.670 34.452 1.00 44.57 60 TYR B N 1
ATOM 2679 C CA . TYR B 1 62 ? 43.468 -68.088 33.371 1.00 47.87 60 TYR B CA 1
ATOM 2680 C C . TYR B 1 62 ? 44.263 -67.092 32.532 1.00 49.45 60 TYR B C 1
ATOM 2681 O O . TYR B 1 62 ? 44.055 -66.978 31.330 1.00 56.61 60 TYR B O 1
ATOM 2690 N N . GLY B 1 63 ? 45.168 -66.364 33.169 1.00 48.39 61 GLY B N 1
ATOM 2691 C CA . GLY B 1 63 ? 46.002 -65.416 32.457 1.00 46.71 61 GLY B CA 1
ATOM 2692 C C . GLY B 1 63 ? 46.955 -64.765 33.426 1.00 48.30 61 GLY B C 1
ATOM 2693 O O . GLY B 1 63 ? 47.189 -65.291 34.508 1.00 55.72 61 GLY B O 1
ATOM 2694 N N . ALA B 1 64 ? 47.494 -63.612 33.048 1.00 45.21 62 ALA B N 1
ATOM 2695 C CA . ALA B 1 64 ? 48.428 -62.896 33.892 1.00 42.76 62 ALA B CA 1
ATOM 2696 C C . ALA B 1 64 ? 47.702 -62.114 34.994 1.00 47.97 62 ALA B C 1
ATOM 2697 O O . ALA B 1 64 ? 46.626 -61.568 34.774 1.00 51.62 62 ALA B O 1
ATOM 2699 N N . VAL B 1 65 ? 48.303 -62.062 36.179 1.00 43.41 63 VAL B N 1
ATOM 2700 C CA . VAL B 1 65 ? 47.768 -61.267 37.268 1.00 41.61 63 VAL B CA 1
ATOM 2701 C C . VAL B 1 65 ? 47.672 -59.772 36.891 1.00 47.66 63 VAL B C 1
ATOM 2702 O O . VAL B 1 65 ? 48.626 -59.183 36.373 1.00 50.96 63 VAL B O 1
ATOM 2706 N N . THR B 1 66 ? 46.514 -59.165 37.140 1.00 45.47 64 THR B N 1
ATOM 2707 C CA . THR B 1 66 ? 46.319 -57.740 36.872 1.00 45.52 64 THR B CA 1
ATOM 2708 C C . THR B 1 66 ? 46.307 -56.958 38.168 1.00 48.26 64 THR B C 1
ATOM 2709 O O . THR B 1 66 ? 46.252 -57.544 39.255 1.00 48.56 64 THR B O 1
ATOM 2713 N N . PRO B 1 67 ? 46.351 -55.625 38.067 1.00 49.61 65 PRO B N 1
ATOM 2714 C CA . PRO B 1 67 ? 46.215 -54.792 39.264 1.00 46.22 65 PRO B CA 1
ATOM 2715 C C . PRO B 1 67 ? 44.842 -55.021 39.888 1.00 47.77 65 PRO B C 1
ATOM 2716 O O . PRO B 1 67 ? 44.710 -55.035 41.122 1.00 40.34 65 PRO B O 1
ATOM 2720 N N . ALA B 1 68 ? 43.834 -55.238 39.043 1.00 39.97 66 ALA B N 1
ATOM 2721 C CA . ALA B 1 68 ? 42.524 -55.636 39.537 1.00 43.10 66 ALA B CA 1
ATOM 2722 C C . ALA B 1 68 ? 42.657 -56.870 40.436 1.00 42.54 66 ALA B C 1
ATOM 2723 O O . ALA B 1 68 ? 42.080 -56.917 41.525 1.00 36.51 66 ALA B O 1
ATOM 2725 N N . THR B 1 69 ? 43.451 -57.849 39.997 1.00 37.90 67 THR B N 1
ATOM 2726 C CA . THR B 1 69 ? 43.687 -59.057 40.798 1.00 39.39 67 THR B CA 1
ATOM 2727 C C . THR B 1 69 ? 44.187 -58.695 42.193 1.00 37.31 67 THR B C 1
ATOM 2728 O O . THR B 1 69 ? 43.618 -59.110 43.199 1.00 36.87 67 THR B O 1
ATOM 2732 N N . LEU B 1 70 ? 45.261 -57.918 42.247 1.00 37.87 68 LEU B N 1
ATOM 2733 C CA . LEU B 1 70 ? 45.853 -57.511 43.523 1.00 38.48 68 LEU B CA 1
ATOM 2734 C C . LEU B 1 70 ? 44.890 -56.733 44.435 1.00 45.12 68 LEU B C 1
ATOM 2735 O O . LEU B 1 70 ? 44.824 -56.982 45.644 1.00 47.07 68 LEU B O 1
ATOM 2740 N N . HIS B 1 71 ? 44.141 -55.790 43.868 1.00 41.91 69 HIS B N 1
ATOM 2741 C CA . HIS B 1 71 ? 43.206 -55.020 44.676 1.00 43.20 69 HIS B CA 1
ATOM 2742 C C . HIS B 1 71 ? 42.123 -55.933 45.235 1.00 44.71 69 HIS B C 1
ATOM 2743 O O . HIS B 1 71 ? 41.692 -55.777 46.378 1.00 39.61 69 HIS B O 1
ATOM 2750 N N . ALA B 1 72 ? 41.689 -56.894 44.426 1.00 41.16 70 ALA B N 1
ATOM 2751 C CA . ALA B 1 72 ? 40.721 -57.873 44.893 1.00 44.28 70 ALA B CA 1
ATOM 2752 C C . ALA B 1 72 ? 41.246 -58.636 46.113 1.00 47.85 70 ALA B C 1
ATOM 2753 O O . ALA B 1 72 ? 40.534 -58.796 47.103 1.00 50.13 70 ALA B O 1
ATOM 2755 N N . ALA B 1 73 ? 42.496 -59.093 46.045 1.00 47.54 71 ALA B N 1
ATOM 2756 C CA . ALA B 1 73 ? 43.104 -59.842 47.153 1.00 45.04 71 ALA B CA 1
ATOM 2757 C C . ALA B 1 73 ? 43.214 -58.988 48.414 1.00 44.84 71 ALA B C 1
ATOM 2758 O O . ALA B 1 73 ? 42.881 -59.428 49.521 1.00 39.22 71 ALA B O 1
ATOM 2760 N N . VAL B 1 74 ? 43.729 -57.777 48.255 1.00 40.78 72 VAL B N 1
ATOM 2761 C CA . VAL B 1 74 ? 43.837 -56.876 49.391 1.00 44.55 72 VAL B CA 1
ATOM 2762 C C . VAL B 1 74 ? 42.439 -56.629 49.956 1.00 42.75 72 VAL B C 1
ATOM 2763 O O . VAL B 1 74 ? 42.184 -56.810 51.146 1.00 43.40 72 VAL B O 1
ATOM 2767 N N . SER B 1 75 ? 41.525 -56.244 49.078 1.00 42.34 73 SER B N 1
ATOM 2768 C CA . SER B 1 75 ? 40.141 -56.021 49.464 1.00 45.31 73 SER B CA 1
ATOM 2769 C C . SER B 1 75 ? 39.598 -57.123 50.374 1.00 48.98 73 SER B C 1
ATOM 2770 O O . SER B 1 75 ? 39.144 -56.845 51.486 1.00 50.09 73 SER B O 1
ATOM 2773 N N . LEU B 1 76 ? 39.638 -58.367 49.897 1.00 50.36 74 LEU B N 1
ATOM 2774 C CA . LEU B 1 76 ? 39.070 -59.498 50.637 1.00 50.50 74 LEU B CA 1
ATOM 2775 C C . LEU B 1 76 ? 39.860 -59.823 51.890 1.00 48.55 74 LEU B C 1
ATOM 2776 O O . LEU B 1 76 ? 39.289 -60.157 52.933 1.00 46.57 74 LEU B O 1
ATOM 2781 N N . GLU B 1 77 ? 41.177 -59.724 51.795 1.00 41.03 75 GLU B N 1
ATOM 2782 C CA . GLU B 1 77 ? 41.996 -59.998 52.953 1.00 41.66 75 GLU B CA 1
ATOM 2783 C C . GLU B 1 77 ? 41.635 -59.030 54.087 1.00 48.78 75 GLU B C 1
ATOM 2784 O O . GLU B 1 77 ? 41.534 -59.443 55.244 1.00 50.52 75 GLU B O 1
ATOM 2790 N N . LEU B 1 78 ? 41.406 -57.758 53.750 1.00 47.69 76 LEU B N 1
ATOM 2791 C CA . LEU B 1 78 ? 40.977 -56.761 54.739 1.00 49.87 76 LEU B CA 1
ATOM 2792 C C . LEU B 1 78 ? 39.575 -57.024 55.276 1.00 48.73 76 LEU B C 1
ATOM 2793 O O . LEU B 1 78 ? 39.322 -56.892 56.478 1.00 54.37 76 LEU B O 1
ATOM 2798 N N . LEU B 1 79 ? 38.654 -57.376 54.393 1.00 43.93 77 LEU B N 1
ATOM 2799 C CA . LEU B 1 79 ? 37.320 -57.777 54.840 1.00 47.85 77 LEU B CA 1
ATOM 2800 C C . LEU B 1 79 ? 37.437 -58.891 55.888 1.00 45.29 77 LEU B C 1
ATOM 2801 O O . LEU B 1 79 ? 36.810 -58.855 56.945 1.00 49.65 77 LEU B O 1
ATOM 2806 N N . HIS B 1 80 ? 38.255 -59.885 55.585 1.00 41.25 78 HIS B N 1
ATOM 2807 C CA . HIS B 1 80 ? 38.461 -60.987 56.502 1.00 46.52 78 HIS B CA 1
ATOM 2808 C C . HIS B 1 80 ? 39.038 -60.463 57.827 1.00 49.74 78 HIS B C 1
ATOM 2809 O O . HIS B 1 80 ? 38.573 -60.831 58.896 1.00 41.13 78 HIS B O 1
ATOM 2816 N N . THR B 1 81 ? 40.032 -59.583 57.757 1.00 51.48 79 THR B N 1
ATOM 2817 C CA . THR B 1 81 ? 40.663 -59.085 58.979 1.00 49.98 79 THR B CA 1
ATOM 2818 C C . THR B 1 81 ? 39.690 -58.326 59.859 1.00 51.86 79 THR B C 1
ATOM 2819 O O . THR B 1 81 ? 39.683 -58.510 61.078 1.00 58.86 79 THR B O 1
ATOM 2823 N N . ALA B 1 82 ? 38.861 -57.478 59.259 1.00 51.57 80 ALA B N 1
ATOM 2824 C CA . ALA B 1 82 ? 37.906 -56.674 60.037 1.00 47.00 80 ALA B CA 1
ATOM 2825 C C . ALA B 1 82 ? 36.882 -57.513 60.801 1.00 52.37 80 ALA B C 1
ATOM 2826 O O . ALA B 1 82 ? 36.525 -57.191 61.942 1.00 52.60 80 ALA B O 1
ATOM 2828 N N . SER B 1 83 ? 36.387 -58.576 60.179 1.00 48.69 81 SER B N 1
ATOM 2829 C CA . SER B 1 83 ? 35.449 -59.440 60.880 1.00 54.12 81 SER B CA 1
ATOM 2830 C C . SER B 1 83 ? 36.149 -60.126 62.058 1.00 57.66 81 SER B C 1
ATOM 2831 O O . SER B 1 83 ? 35.600 -60.188 63.165 1.00 55.44 81 SER B O 1
ATOM 2834 N N . LEU B 1 84 ? 37.367 -60.619 61.835 1.00 54.78 82 LEU B N 1
ATOM 2835 C CA . LEU B 1 84 ? 38.158 -61.145 62.946 1.00 60.14 82 LEU B CA 1
ATOM 2836 C C . LEU B 1 84 ? 38.285 -60.110 64.059 1.00 58.58 82 LEU B C 1
ATOM 2837 O O . LEU B 1 84 ? 38.114 -60.431 65.233 1.00 60.34 82 LEU B O 1
ATOM 2842 N N . VAL B 1 85 ? 38.598 -58.871 63.697 1.00 55.75 83 VAL B N 1
ATOM 2843 C CA . VAL B 1 85 ? 38.736 -57.832 64.708 1.00 56.80 83 VAL B CA 1
ATOM 2844 C C . VAL B 1 85 ? 37.406 -57.528 65.383 1.00 60.60 83 VAL B C 1
ATOM 2845 O O . VAL B 1 85 ? 37.369 -57.263 66.582 1.00 68.88 83 VAL B O 1
ATOM 2849 N N . HIS B 1 86 ? 36.312 -57.567 64.628 1.00 58.82 84 HIS B N 1
ATOM 2850 C CA . HIS B 1 86 ? 34.995 -57.351 65.224 1.00 56.87 84 HIS B CA 1
ATOM 2851 C C . HIS B 1 86 ? 34.526 -58.574 66.024 1.00 60.89 84 HIS B C 1
ATOM 2852 O O . HIS B 1 86 ? 33.798 -58.443 66.998 1.00 62.31 84 HIS B O 1
ATOM 2859 N N . ASP B 1 87 ? 34.947 -59.766 65.626 1.00 64.26 85 ASP B N 1
ATOM 2860 C CA . ASP B 1 87 ? 34.547 -60.956 66.358 1.00 72.21 85 ASP B CA 1
ATOM 2861 C C . ASP B 1 87 ? 35.132 -60.990 67.780 1.00 75.46 85 ASP B C 1
ATOM 2862 O O . ASP B 1 87 ? 34.739 -61.817 68.602 1.00 76.47 85 ASP B O 1
ATOM 2867 N N . ASP B 1 88 ? 36.052 -60.074 68.072 1.00 78.74 86 ASP B N 1
ATOM 2868 C CA . ASP B 1 88 ? 36.689 -60.010 69.391 1.00 82.36 86 ASP B CA 1
ATOM 2869 C C . ASP B 1 88 ? 35.902 -59.215 70.436 1.00 84.58 86 ASP B C 1
ATOM 2870 O O . ASP B 1 88 ? 36.351 -59.052 71.569 1.00 87.42 86 ASP B O 1
ATOM 2875 N N . VAL B 1 89 ? 34.736 -58.713 70.058 1.00 85.41 87 VAL B N 1
ATOM 2876 C CA . VAL B 1 89 ? 33.843 -58.112 71.031 1.00 87.22 87 VAL B CA 1
ATOM 2877 C C . VAL B 1 89 ? 33.086 -59.232 71.742 1.00 89.16 87 VAL B C 1
ATOM 2878 O O . VAL B 1 89 ? 32.367 -58.995 72.714 1.00 89.42 87 VAL B O 1
ATOM 2882 N N . VAL B 1 90 ? 33.260 -60.455 71.243 1.00 92.74 88 VAL B N 1
ATOM 2883 C CA . VAL B 1 90 ? 32.622 -61.646 71.815 1.00 93.72 88 VAL B CA 1
ATOM 2884 C C . VAL B 1 90 ? 33.139 -61.932 73.224 1.00 94.41 88 VAL B C 1
ATOM 2885 O O . VAL B 1 90 ? 34.148 -61.368 73.655 1.00 95.19 88 VAL B O 1
ATOM 2889 N N . ALA B 1 104 ? 37.438 -52.932 80.224 1.00 105.17 102 ALA B N 1
ATOM 2890 C CA . ALA B 1 104 ? 36.349 -53.485 79.430 1.00 105.50 102 ALA B CA 1
ATOM 2891 C C . ALA B 1 104 ? 36.101 -52.621 78.202 1.00 106.95 102 ALA B C 1
ATOM 2892 O O . ALA B 1 104 ? 36.312 -53.020 77.040 1.00 106.01 102 ALA B O 1
ATOM 2894 N N . ILE B 1 105 ? 35.684 -51.403 78.490 1.00 109.22 103 ILE B N 1
ATOM 2895 C CA . ILE B 1 105 ? 35.301 -50.466 77.465 1.00 110.25 103 ILE B CA 1
ATOM 2896 C C . ILE B 1 105 ? 36.409 -50.122 76.498 1.00 111.65 103 ILE B C 1
ATOM 2897 O O . ILE B 1 105 ? 36.153 -49.995 75.339 1.00 113.40 103 ILE B O 1
ATOM 2902 N N . PHE B 1 106 ? 37.637 -49.941 76.944 1.00 110.16 104 PHE B N 1
ATOM 2903 C CA . PHE B 1 106 ? 38.650 -49.581 75.978 1.00 105.91 104 PHE B CA 1
ATOM 2904 C C . PHE B 1 106 ? 38.858 -50.681 74.956 1.00 105.25 104 PHE B C 1
ATOM 2905 O O . PHE B 1 106 ? 38.941 -50.418 73.767 1.00 105.26 104 PHE B O 1
ATOM 2913 N N . ASN B 1 107 ? 38.940 -51.926 75.384 1.00 103.08 105 ASN B N 1
ATOM 2914 C CA . ASN B 1 107 ? 39.131 -52.928 74.364 1.00 102.81 105 ASN B CA 1
ATOM 2915 C C . ASN B 1 107 ? 37.914 -52.984 73.487 1.00 100.59 105 ASN B C 1
ATOM 2916 O O . ASN B 1 107 ? 38.024 -53.124 72.295 1.00 99.53 105 ASN B O 1
ATOM 2921 N N . ASN B 1 108 ? 36.733 -52.867 74.050 1.00 97.21 106 ASN B N 1
ATOM 2922 C CA . ASN B 1 108 ? 35.628 -52.929 73.136 1.00 93.96 106 ASN B CA 1
ATOM 2923 C C . ASN B 1 108 ? 35.668 -51.786 72.128 1.00 93.71 106 ASN B C 1
ATOM 2924 O O . ASN B 1 108 ? 35.478 -51.965 70.944 1.00 92.39 106 ASN B O 1
ATOM 2929 N N . LYS B 1 109 ? 35.979 -50.612 72.607 1.00 93.55 107 LYS B N 1
ATOM 2930 C CA . LYS B 1 109 ? 35.966 -49.419 71.808 1.00 93.43 107 LYS B CA 1
ATOM 2931 C C . LYS B 1 109 ? 36.960 -49.536 70.708 1.00 92.66 107 LYS B C 1
ATOM 2932 O O . LYS B 1 109 ? 36.766 -48.998 69.648 1.00 93.05 107 LYS B O 1
ATOM 2934 N N . VAL B 1 110 ? 38.068 -50.191 71.002 1.00 92.59 108 VAL B N 1
ATOM 2935 C CA . VAL B 1 110 ? 39.181 -50.283 70.077 1.00 89.95 108 VAL B CA 1
ATOM 2936 C C . VAL B 1 110 ? 38.929 -51.151 68.865 1.00 86.38 108 VAL B C 1
ATOM 2937 O O . VAL B 1 110 ? 39.188 -50.768 67.743 1.00 83.30 108 VAL B O 1
ATOM 2941 N N . SER B 1 111 ? 38.442 -52.341 69.109 1.00 80.94 109 SER B N 1
ATOM 2942 C CA . SER B 1 111 ? 38.188 -53.271 68.020 1.00 81.65 109 SER B CA 1
ATOM 2943 C C . SER B 1 111 ? 37.168 -52.726 67.003 1.00 77.65 109 SER B C 1
ATOM 2944 O O . SER B 1 111 ? 37.421 -52.722 65.797 1.00 73.64 109 SER B O 1
ATOM 2947 N N . VAL B 1 112 ? 36.028 -52.254 67.493 1.00 73.08 110 VAL B N 1
ATOM 2948 C CA . VAL B 1 112 ? 34.999 -51.695 66.622 1.00 69.43 110 VAL B CA 1
ATOM 2949 C C . VAL B 1 112 ? 35.559 -50.661 65.645 1.00 71.01 110 VAL B C 1
ATOM 2950 O O . VAL B 1 112 ? 35.381 -50.763 64.423 1.00 66.09 110 VAL B O 1
ATOM 2954 N N . LEU B 1 113 ? 36.230 -49.663 66.201 1.00 71.28 111 LEU B N 1
ATOM 2955 C CA . LEU B 1 113 ? 36.761 -48.567 65.414 1.00 75.40 111 LEU B CA 1
ATOM 2956 C C . LEU B 1 113 ? 37.773 -49.073 64.405 1.00 75.86 111 LEU B C 1
ATOM 2957 O O . LEU B 1 113 ? 37.685 -48.759 63.217 1.00 73.03 111 LEU B O 1
ATOM 2962 N N . ALA B 1 114 ? 38.734 -49.858 64.883 1.00 76.14 112 ALA B N 1
ATOM 2963 C CA . ALA B 1 114 ? 39.722 -50.468 63.998 1.00 75.11 112 ALA B CA 1
ATOM 2964 C C . ALA B 1 114 ? 39.002 -51.294 62.936 1.00 73.28 112 ALA B C 1
ATOM 2965 O O . ALA B 1 114 ? 39.183 -51.090 61.737 1.00 73.00 112 ALA B O 1
ATOM 2967 N N . GLY B 1 115 ? 38.162 -52.216 63.395 1.00 73.52 113 GLY B N 1
ATOM 2968 C CA . GLY B 1 115 ? 37.370 -53.045 62.500 1.00 65.23 113 GLY B CA 1
ATOM 2969 C C . GLY B 1 115 ? 36.736 -52.209 61.415 1.00 64.04 113 GLY B C 1
ATOM 2970 O O . GLY B 1 115 ? 36.856 -52.526 60.231 1.00 56.99 113 GLY B O 1
ATOM 2971 N N . ASP B 1 116 ? 36.065 -51.130 61.816 1.00 65.25 114 ASP B N 1
ATOM 2972 C CA . ASP B 1 116 ? 35.279 -50.329 60.875 1.00 63.64 114 ASP B CA 1
ATOM 2973 C C . ASP B 1 116 ? 36.177 -49.704 59.818 1.00 62.83 114 ASP B C 1
ATOM 2974 O O . ASP B 1 116 ? 35.811 -49.598 58.647 1.00 60.68 114 ASP B O 1
ATOM 2979 N N . TYR B 1 117 ? 37.364 -49.301 60.246 1.00 64.92 115 TYR B N 1
ATOM 2980 C CA . TYR B 1 117 ? 38.368 -48.781 59.339 1.00 64.69 115 TYR B CA 1
ATOM 2981 C C . TYR B 1 117 ? 38.745 -49.815 58.279 1.00 63.59 115 TYR B C 1
ATOM 2982 O O . TYR B 1 117 ? 38.483 -49.622 57.088 1.00 64.95 115 TYR B O 1
ATOM 2991 N N . LEU B 1 118 ? 39.354 -50.915 58.716 1.00 63.50 116 LEU B N 1
ATOM 2992 C CA . LEU B 1 118 ? 39.743 -51.988 57.800 1.00 63.21 116 LEU B CA 1
ATOM 2993 C C . LEU B 1 118 ? 38.617 -52.294 56.820 1.00 64.51 116 LEU B C 1
ATOM 2994 O O . LEU B 1 118 ? 38.846 -52.484 55.626 1.00 64.09 116 LEU B O 1
ATOM 2999 N N . LEU B 1 119 ? 37.395 -52.312 57.344 1.00 62.94 117 LEU B N 1
ATOM 3000 C CA . LEU B 1 119 ? 36.196 -52.564 56.561 1.00 59.74 117 LEU B CA 1
ATOM 3001 C C . LEU B 1 119 ? 36.009 -51.537 55.452 1.00 59.28 117 LEU B C 1
ATOM 3002 O O . LEU B 1 119 ? 35.712 -51.878 54.299 1.00 55.34 117 LEU B O 1
ATOM 3007 N N . ALA B 1 120 ? 36.160 -50.265 55.803 1.00 61.35 118 ALA B N 1
ATOM 3008 C CA . ALA B 1 120 ? 35.988 -49.204 54.821 1.00 59.41 118 ALA B CA 1
ATOM 3009 C C . ALA B 1 120 ? 37.136 -49.259 53.804 1.00 57.01 118 ALA B C 1
ATOM 3010 O O . ALA B 1 120 ? 36.917 -49.111 52.602 1.00 52.20 118 ALA B O 1
ATOM 3012 N N . THR B 1 121 ? 38.350 -49.503 54.294 1.00 57.62 119 THR B N 1
ATOM 3013 C CA . THR B 1 121 ? 39.507 -49.717 53.417 1.00 61.64 119 THR B CA 1
ATOM 3014 C C . THR B 1 121 ? 39.314 -50.897 52.441 1.00 59.88 119 THR B C 1
ATOM 3015 O O . THR B 1 121 ? 39.797 -50.854 51.306 1.00 67.57 119 THR B O 1
ATOM 3019 N N . SER B 1 122 ? 38.601 -51.937 52.873 1.00 53.51 120 SER B N 1
ATOM 3020 C CA A SER B 1 122 ? 38.275 -53.058 51.994 0.50 52.63 120 SER B CA 1
ATOM 3021 C CA B SER B 1 122 ? 38.270 -53.059 51.995 0.50 49.49 120 SER B CA 1
ATOM 3022 C C . SER B 1 122 ? 37.496 -52.610 50.763 1.00 52.44 120 SER B C 1
ATOM 3023 O O . SER B 1 122 ? 37.872 -52.928 49.623 1.00 52.13 120 SER B O 1
ATOM 3028 N N . LEU B 1 123 ? 36.404 -51.879 50.993 1.00 51.84 121 LEU B N 1
ATOM 3029 C CA . LEU B 1 123 ? 35.564 -51.379 49.905 1.00 46.84 121 LEU B CA 1
ATOM 3030 C C . LEU B 1 123 ? 36.347 -50.447 48.980 1.00 48.49 121 LEU B C 1
ATOM 3031 O O . LEU B 1 123 ? 36.090 -50.378 47.758 1.00 43.03 121 LEU B O 1
ATOM 3033 N N . VAL B 1 124 ? 37.316 -49.739 49.557 1.00 49.07 122 VAL B N 1
ATOM 3034 C CA . VAL B 1 124 ? 38.195 -48.874 48.761 1.00 49.71 122 VAL B CA 1
ATOM 3035 C C . VAL B 1 124 ? 38.989 -49.735 47.779 1.00 46.28 122 VAL B C 1
ATOM 3036 O O . VAL B 1 124 ? 39.020 -49.480 46.577 1.00 42.27 122 VAL B O 1
ATOM 3040 N N . HIS B 1 125 ? 39.597 -50.799 48.272 1.00 48.82 123 HIS B N 1
ATOM 3041 C CA . HIS B 1 125 ? 40.330 -51.664 47.346 1.00 46.32 123 HIS B CA 1
ATOM 3042 C C . HIS B 1 125 ? 39.414 -52.329 46.312 1.00 45.13 123 HIS B C 1
ATOM 3043 O O . HIS B 1 125 ? 39.789 -52.482 45.147 1.00 46.76 123 HIS B O 1
ATOM 3050 N N . ALA B 1 126 ? 38.199 -52.688 46.720 1.00 42.72 124 ALA B N 1
ATOM 3051 C CA . ALA B 1 126 ? 37.241 -53.269 45.771 1.00 42.05 124 ALA B CA 1
ATOM 3052 C C . ALA B 1 126 ? 36.906 -52.308 44.631 1.00 49.84 124 ALA B C 1
ATOM 3053 O O . ALA B 1 126 ? 36.805 -52.702 43.455 1.00 48.35 124 ALA B O 1
ATOM 3055 N N . GLU B 1 127 ? 36.724 -51.040 44.974 1.00 54.72 125 GLU B N 1
ATOM 3056 C CA . GLU B 1 127 ? 36.461 -50.037 43.948 1.00 55.74 125 GLU B CA 1
ATOM 3057 C C . GLU B 1 127 ? 37.697 -49.823 43.055 1.00 53.29 125 GLU B C 1
ATOM 3058 O O . GLU B 1 127 ? 37.589 -49.710 41.832 1.00 46.10 125 GLU B O 1
ATOM 3064 N N . GLN B 1 128 ? 38.876 -49.792 43.665 1.00 50.01 126 GLN B N 1
ATOM 3065 C CA . GLN B 1 128 ? 40.105 -49.678 42.884 1.00 50.44 126 GLN B CA 1
ATOM 3066 C C . GLN B 1 128 ? 40.343 -50.809 41.877 1.00 50.20 126 GLN B C 1
ATOM 3067 O O . GLN B 1 128 ? 41.256 -50.700 41.059 1.00 55.09 126 GLN B O 1
ATOM 3073 N N . THR B 1 129 ? 39.565 -51.899 41.935 1.00 46.77 127 THR B N 1
ATOM 3074 C CA . THR B 1 129 ? 39.661 -52.944 40.888 1.00 44.69 127 THR B CA 1
ATOM 3075 C C . THR B 1 129 ? 39.064 -52.472 39.574 1.00 50.07 127 THR B C 1
ATOM 3076 O O . THR B 1 129 ? 39.184 -53.153 38.554 1.00 54.26 127 THR B O 1
ATOM 3080 N N . ASN B 1 130 ? 38.388 -51.323 39.606 1.00 53.31 128 ASN B N 1
ATOM 3081 C CA A ASN B 1 130 ? 37.701 -50.814 38.428 0.50 53.74 128 ASN B CA 1
ATOM 3082 C CA B ASN B 1 130 ? 37.652 -50.806 38.444 0.50 54.42 128 ASN B CA 1
ATOM 3083 C C . ASN B 1 130 ? 36.844 -51.883 37.745 1.00 51.14 128 ASN B C 1
ATOM 3084 O O . ASN B 1 130 ? 36.837 -51.973 36.525 1.00 57.09 128 ASN B O 1
ATOM 3093 N N . ASN B 1 131 ? 36.132 -52.688 38.528 1.00 48.69 129 ASN B N 1
ATOM 3094 C CA . ASN B 1 131 ? 35.342 -53.777 37.974 1.00 43.52 129 ASN B CA 1
ATOM 3095 C C . ASN B 1 131 ? 34.059 -54.026 38.780 1.00 53.09 129 ASN B C 1
ATOM 3096 O O . ASN B 1 131 ? 34.106 -54.439 39.947 1.00 59.77 129 ASN B O 1
ATOM 3101 N N . TYR B 1 132 ? 32.910 -53.776 38.163 1.00 45.04 130 TYR B N 1
ATOM 3102 C CA . TYR B 1 132 ? 31.654 -53.753 38.910 1.00 47.88 130 TYR B CA 1
ATOM 3103 C C . TYR B 1 132 ? 31.336 -55.082 39.573 1.00 47.23 130 TYR B C 1
ATOM 3104 O O . TYR B 1 132 ? 30.893 -55.128 40.730 1.00 42.92 130 TYR B O 1
ATOM 3113 N N . GLU B 1 133 ? 31.551 -56.173 38.848 1.00 44.69 131 GLU B N 1
ATOM 3114 C CA . GLU B 1 133 ? 31.200 -57.483 39.381 1.00 43.63 131 GLU B CA 1
ATOM 3115 C C . GLU B 1 133 ? 31.973 -57.814 40.656 1.00 43.56 131 GLU B C 1
ATOM 3116 O O . GLU B 1 133 ? 31.432 -58.412 41.582 1.00 44.60 131 GLU B O 1
ATOM 3122 N N . ILE B 1 134 ? 33.235 -57.408 40.710 1.00 38.09 132 ILE B N 1
ATOM 3123 C CA . ILE B 1 134 ? 34.017 -57.612 41.912 1.00 41.23 132 ILE B CA 1
ATOM 3124 C C . ILE B 1 134 ? 33.476 -56.769 43.082 1.00 45.61 132 ILE B C 1
ATOM 3125 O O . ILE B 1 134 ? 33.316 -57.281 44.189 1.00 44.27 132 ILE B O 1
ATOM 3130 N N . ILE B 1 135 ? 33.187 -55.489 42.834 1.00 43.69 133 ILE B N 1
ATOM 3131 C CA . ILE B 1 135 ? 32.554 -54.639 43.842 1.00 40.71 133 ILE B CA 1
ATOM 3132 C C . ILE B 1 135 ? 31.243 -55.245 44.329 1.00 37.16 133 ILE B C 1
ATOM 3133 O O . ILE B 1 135 ? 30.945 -55.230 45.516 1.00 42.17 133 ILE B O 1
ATOM 3138 N N . ARG B 1 136 ? 30.475 -55.801 43.407 1.00 43.14 134 ARG B N 1
ATOM 3139 C CA . ARG B 1 136 ? 29.249 -56.506 43.761 1.00 47.72 134 ARG B CA 1
ATOM 3140 C C . ARG B 1 136 ? 29.578 -57.717 44.628 1.00 46.69 134 ARG B C 1
ATOM 3141 O O . ARG B 1 136 ? 28.904 -58.010 45.611 1.00 36.72 134 ARG B O 1
ATOM 3149 N N . LEU B 1 137 ? 30.644 -58.414 44.264 1.00 48.39 135 LEU B N 1
ATOM 3150 C CA . LEU B 1 137 ? 31.024 -59.627 44.975 1.00 43.71 135 LEU B CA 1
ATOM 3151 C C . LEU B 1 137 ? 31.417 -59.323 46.415 1.00 42.39 135 LEU B C 1
ATOM 3152 O O . LEU B 1 137 ? 30.957 -59.982 47.347 1.00 43.40 135 LEU B O 1
ATOM 3157 N N . VAL B 1 138 ? 32.254 -58.306 46.597 1.00 39.53 136 VAL B N 1
ATOM 3158 C CA . VAL B 1 138 ? 32.776 -58.004 47.911 1.00 40.82 136 VAL B CA 1
ATOM 3159 C C . VAL B 1 138 ? 31.703 -57.462 48.846 1.00 44.20 136 VAL B C 1
ATOM 3160 O O . VAL B 1 138 ? 31.642 -57.837 50.013 1.00 44.18 136 VAL B O 1
ATOM 3164 N N . SER B 1 139 ? 30.875 -56.561 48.326 1.00 39.32 137 SER B N 1
ATOM 3165 C CA . SER B 1 139 ? 29.875 -55.933 49.134 1.00 40.84 137 SER B CA 1
ATOM 3166 C C . SER B 1 139 ? 28.818 -56.968 49.538 1.00 41.68 137 SER B C 1
ATOM 3167 O O . SER B 1 139 ? 28.430 -57.045 50.708 1.00 46.86 137 SER B O 1
ATOM 3170 N N . SER B 1 140 ? 28.356 -57.776 48.592 1.00 41.00 138 SER B N 1
ATOM 3171 C CA . SER B 1 140 ? 27.395 -58.824 48.964 1.00 45.85 138 SER B CA 1
ATOM 3172 C C . SER B 1 140 ? 28.016 -59.793 49.970 1.00 44.99 138 SER B C 1
ATOM 3173 O O . SER B 1 140 ? 27.379 -60.171 50.940 1.00 52.10 138 SER B O 1
ATOM 3176 N N . LEU B 1 141 ? 29.276 -60.163 49.772 1.00 44.44 139 LEU B N 1
ATOM 3177 C CA . LEU B 1 141 ? 29.956 -60.984 50.771 1.00 42.29 139 LEU B CA 1
ATOM 3178 C C . LEU B 1 141 ? 29.978 -60.318 52.158 1.00 47.10 139 LEU B C 1
ATOM 3179 O O . LEU B 1 141 ? 29.738 -60.971 53.167 1.00 48.49 139 LEU B O 1
ATOM 3184 N N . GLY B 1 142 ? 30.300 -59.026 52.207 1.00 44.29 140 GLY B N 1
ATOM 3185 C CA . GLY B 1 142 ? 30.308 -58.299 53.477 1.00 40.62 140 GLY B CA 1
ATOM 3186 C C . GLY B 1 142 ? 28.966 -58.460 54.152 1.00 39.40 140 GLY B C 1
ATOM 3187 O O . GLY B 1 142 ? 28.875 -58.689 55.347 1.00 44.28 140 GLY B O 1
ATOM 3188 N N . GLN B 1 143 ? 27.915 -58.345 53.361 1.00 42.04 141 GLN B N 1
ATOM 3189 C CA . GLN B 1 143 ? 26.569 -58.564 53.841 1.00 51.82 141 GLN B CA 1
ATOM 3190 C C . GLN B 1 143 ? 26.409 -59.955 54.433 1.00 53.64 141 GLN B C 1
ATOM 3191 O O . GLN B 1 143 ? 25.868 -60.120 55.526 1.00 51.45 141 GLN B O 1
ATOM 3197 N N . LYS B 1 144 ? 26.851 -60.955 53.684 1.00 52.14 142 LYS B N 1
ATOM 3198 C CA . LYS B 1 144 ? 26.570 -62.336 54.041 1.00 59.01 142 LYS B CA 1
ATOM 3199 C C . LYS B 1 144 ? 27.356 -62.724 55.278 1.00 59.04 142 LYS B C 1
ATOM 3200 O O . LYS B 1 144 ? 26.826 -63.347 56.190 1.00 59.34 142 LYS B O 1
ATOM 3206 N N . LEU B 1 145 ? 28.630 -62.354 55.301 1.00 59.24 143 LEU B N 1
ATOM 3207 C CA . LEU B 1 145 ? 29.453 -62.615 56.461 1.00 57.72 143 LEU B CA 1
ATOM 3208 C C . LEU B 1 145 ? 28.753 -62.103 57.722 1.00 59.48 143 LEU B C 1
ATOM 3209 O O . LEU B 1 145 ? 28.611 -62.830 58.701 1.00 60.68 143 LEU B O 1
ATOM 3214 N N . ALA B 1 146 ? 28.310 -60.851 57.689 1.00 60.07 144 ALA B N 1
ATOM 3215 C CA . ALA B 1 146 ? 27.631 -60.267 58.832 1.00 61.98 144 ALA B CA 1
ATOM 3216 C C . ALA B 1 146 ? 26.437 -61.133 59.198 1.00 70.54 144 ALA B C 1
ATOM 3217 O O . ALA B 1 146 ? 26.460 -61.846 60.204 1.00 73.75 144 ALA B O 1
ATOM 3219 N N . GLU B 1 147 ? 25.401 -61.070 58.367 1.00 75.90 145 GLU B N 1
ATOM 3220 C CA . GLU B 1 147 ? 24.224 -61.919 58.506 1.00 80.61 145 GLU B CA 1
ATOM 3221 C C . GLU B 1 147 ? 24.578 -63.350 58.933 1.00 82.69 145 GLU B C 1
ATOM 3222 O O . GLU B 1 147 ? 23.818 -64.001 59.648 1.00 84.15 145 GLU B O 1
ATOM 3228 N N . GLY B 1 148 ? 25.733 -63.835 58.492 1.00 86.02 146 GLY B N 1
ATOM 3229 C CA . GLY B 1 148 ? 26.190 -65.180 58.843 1.00 90.00 146 GLY B CA 1
ATOM 3230 C C . GLY B 1 148 ? 26.728 -65.304 60.263 1.00 94.39 146 GLY B C 1
ATOM 3231 O O . GLY B 1 148 ? 27.044 -66.404 60.727 1.00 90.29 146 GLY B O 1
ATOM 3232 N N . GLU B 1 149 ? 26.841 -64.174 60.956 1.00 97.43 147 GLU B N 1
ATOM 3233 C CA . GLU B 1 149 ? 27.238 -64.186 62.359 1.00 99.73 147 GLU B CA 1
ATOM 3234 C C . GLU B 1 149 ? 26.007 -64.121 63.258 1.00 99.39 147 GLU B C 1
ATOM 3235 O O . GLU B 1 149 ? 26.030 -64.615 64.385 1.00 102.13 147 GLU B O 1
ATOM 3241 N N . LEU B 1 150 ? 24.936 -63.511 62.756 1.00 97.28 148 LEU B N 1
ATOM 3242 C CA . LEU B 1 150 ? 23.652 -63.534 63.454 1.00 97.43 148 LEU B CA 1
ATOM 3243 C C . LEU B 1 150 ? 22.958 -64.874 63.220 1.00 100.06 148 LEU B C 1
ATOM 3244 O O . LEU B 1 150 ? 22.017 -65.231 63.929 1.00 97.89 148 LEU B O 1
ATOM 3249 N N . LEU B 1 151 ? 23.437 -65.604 62.214 1.00 105.19 149 LEU B N 1
ATOM 3250 C CA . LEU B 1 151 ? 22.932 -66.939 61.895 1.00 107.60 149 LEU B CA 1
ATOM 3251 C C . LEU B 1 151 ? 23.493 -67.963 62.868 1.00 110.03 149 LEU B C 1
ATOM 3252 O O . LEU B 1 151 ? 22.879 -69.001 63.117 1.00 112.23 149 LEU B O 1
ATOM 3257 N N . GLN B 1 152 ? 24.673 -67.671 63.402 1.00 110.98 150 GLN B N 1
ATOM 3258 C CA . GLN B 1 152 ? 25.290 -68.527 64.401 1.00 110.81 150 GLN B CA 1
ATOM 3259 C C . GLN B 1 152 ? 24.889 -68.069 65.799 1.00 111.92 150 GLN B C 1
ATOM 3260 O O . GLN B 1 152 ? 24.742 -68.884 66.709 1.00 112.87 150 GLN B O 1
ATOM 3266 N N . LEU B 1 153 ? 24.700 -66.761 65.959 1.00 112.10 151 LEU B N 1
ATOM 3267 C CA . LEU B 1 153 ? 24.291 -66.189 67.240 1.00 113.33 151 LEU B CA 1
ATOM 3268 C C . LEU B 1 153 ? 22.782 -66.296 67.487 1.00 115.48 151 LEU B C 1
ATOM 3269 O O . LEU B 1 153 ? 22.281 -65.855 68.523 1.00 116.93 151 LEU B O 1
ATOM 3274 N N . SER B 1 154 ? 22.118 -66.953 66.551 1.00 116.93 152 SER B N 1
ATOM 3275 C CA . SER B 1 154 ? 20.721 -67.274 66.663 1.00 117.70 152 SER B CA 1
ATOM 3276 C C . SER B 1 154 ? 20.643 -68.782 66.813 1.00 117.80 152 SER B C 1
ATOM 3277 O O . SER B 1 154 ? 19.628 -69.315 67.202 1.00 117.17 152 SER B O 1
ATOM 3280 N N . ASN B 1 155 ? 21.751 -69.428 66.455 1.00 119.21 153 ASN B N 1
ATOM 3281 C CA . ASN B 1 155 ? 21.949 -70.875 66.517 1.00 122.60 153 ASN B CA 1
ATOM 3282 C C . ASN B 1 155 ? 21.929 -71.425 67.939 1.00 125.69 153 ASN B C 1
ATOM 3283 O O . ASN B 1 155 ? 21.449 -72.531 68.186 1.00 125.31 153 ASN B O 1
ATOM 3288 N N . VAL B 1 156 ? 22.466 -70.640 68.866 1.00 128.72 154 VAL B N 1
ATOM 3289 C CA . VAL B 1 156 ? 22.559 -71.029 70.266 1.00 129.92 154 VAL B CA 1
ATOM 3290 C C . VAL B 1 156 ? 21.172 -71.313 70.821 1.00 131.14 154 VAL B C 1
ATOM 3291 O O . VAL B 1 156 ? 20.997 -72.216 71.639 1.00 132.04 154 VAL B O 1
ATOM 3295 N N . SER B 1 157 ? 20.187 -70.545 70.374 1.00 132.36 155 SER B N 1
ATOM 3296 C CA . SER B 1 157 ? 18.824 -70.743 70.835 1.00 132.56 155 SER B CA 1
ATOM 3297 C C . SER B 1 157 ? 18.390 -72.157 70.462 1.00 133.11 155 SER B C 1
ATOM 3298 O O . SER B 1 157 ? 17.718 -72.830 71.244 1.00 134.40 155 SER B O 1
ATOM 3301 N N . ASN B 1 158 ? 18.776 -72.610 69.272 1.00 132.85 156 ASN B N 1
ATOM 3302 C CA . ASN B 1 158 ? 18.425 -73.951 68.838 1.00 132.11 156 ASN B CA 1
ATOM 3303 C C . ASN B 1 158 ? 19.246 -75.101 69.384 1.00 129.59 156 ASN B C 1
ATOM 3304 O O . ASN B 1 158 ? 20.453 -75.124 69.281 1.00 127.99 156 ASN B O 1
ATOM 3309 N N . HIS B 1 159 ? 18.539 -76.057 69.963 1.00 127.07 157 HIS B N 1
ATOM 3310 C CA . HIS B 1 159 ? 19.099 -77.261 70.544 1.00 123.38 157 HIS B CA 1
ATOM 3311 C C . HIS B 1 159 ? 19.157 -78.393 69.551 1.00 117.75 157 HIS B C 1
ATOM 3312 O O . HIS B 1 159 ? 18.437 -79.356 69.704 1.00 116.71 157 HIS B O 1
ATOM 3319 N N . SER B 1 160 ? 19.992 -78.310 68.534 1.00 111.90 158 SER B N 1
ATOM 3320 C CA . SER B 1 160 ? 20.047 -79.414 67.602 1.00 104.67 158 SER B CA 1
ATOM 3321 C C . SER B 1 160 ? 21.441 -79.774 67.126 1.00 102.62 158 SER B C 1
ATOM 3322 O O . SER B 1 160 ? 22.316 -78.941 66.991 1.00 99.53 158 SER B O 1
ATOM 3325 N N . PHE B 1 161 ? 21.609 -81.051 66.858 1.00 100.80 159 PHE B N 1
ATOM 3326 C CA . PHE B 1 161 ? 22.872 -81.621 66.457 1.00 99.17 159 PHE B CA 1
ATOM 3327 C C . PHE B 1 161 ? 22.949 -82.012 65.005 1.00 96.71 159 PHE B C 1
ATOM 3328 O O . PHE B 1 161 ? 23.432 -83.084 64.667 1.00 95.73 159 PHE B O 1
ATOM 3336 N N . SER B 1 162 ? 22.446 -81.145 64.149 1.00 92.54 160 SER B N 1
ATOM 3337 C CA . SER B 1 162 ? 22.468 -81.427 62.718 1.00 88.80 160 SER B CA 1
ATOM 3338 C C . SER B 1 162 ? 23.639 -80.761 61.994 1.00 86.13 160 SER B C 1
ATOM 3339 O O . SER B 1 162 ? 24.019 -79.618 62.285 1.00 80.96 160 SER B O 1
ATOM 3342 N N . GLU B 1 163 ? 24.214 -81.492 61.045 1.00 82.95 161 GLU B N 1
ATOM 3343 C CA . GLU B 1 163 ? 25.332 -80.988 60.262 1.00 83.88 161 GLU B CA 1
ATOM 3344 C C . GLU B 1 163 ? 24.810 -80.017 59.213 1.00 85.84 161 GLU B C 1
ATOM 3345 O O . GLU B 1 163 ? 25.556 -79.191 58.686 1.00 83.88 161 GLU B O 1
ATOM 3351 N N . GLU B 1 164 ? 23.519 -80.123 58.917 1.00 84.41 162 GLU B N 1
ATOM 3352 C CA . GLU B 1 164 ? 22.882 -79.254 57.938 1.00 85.44 162 GLU B CA 1
ATOM 3353 C C . GLU B 1 164 ? 23.102 -77.795 58.314 1.00 82.85 162 GLU B C 1
ATOM 3354 O O . GLU B 1 164 ? 23.243 -76.935 57.445 1.00 85.47 162 GLU B O 1
ATOM 3360 N N . VAL B 1 165 ? 23.132 -77.522 59.615 1.00 79.60 163 VAL B N 1
ATOM 3361 C CA . VAL B 1 165 ? 23.340 -76.183 60.091 1.00 78.47 163 VAL B CA 1
ATOM 3362 C C . VAL B 1 165 ? 24.814 -75.907 60.043 1.00 74.55 163 VAL B C 1
ATOM 3363 O O . VAL B 1 165 ? 25.245 -74.805 59.764 1.00 73.79 163 VAL B O 1
ATOM 3367 N N . TYR B 1 166 ? 25.588 -76.919 60.424 1.00 69.45 164 TYR B N 1
ATOM 3368 C CA . TYR B 1 166 ? 27.039 -76.810 60.503 1.00 65.32 164 TYR B CA 1
ATOM 3369 C C . TYR B 1 166 ? 27.663 -76.378 59.194 1.00 60.29 164 TYR B C 1
ATOM 3370 O O . TYR B 1 166 ? 28.443 -75.428 59.143 1.00 57.02 164 TYR B O 1
ATOM 3379 N N . PHE B 1 167 ? 27.313 -77.089 58.133 1.00 57.90 165 PHE B N 1
ATOM 3380 C CA . PHE B 1 167 ? 27.840 -76.792 56.834 1.00 57.22 165 PHE B CA 1
ATOM 3381 C C . PHE B 1 167 ? 27.345 -75.475 56.340 1.00 58.11 165 PHE B C 1
ATOM 3382 O O . PHE B 1 167 ? 28.042 -74.745 55.696 1.00 59.87 165 PHE B O 1
ATOM 3390 N N . ASP B 1 168 ? 26.112 -75.185 56.647 1.00 57.76 166 ASP B N 1
ATOM 3391 C CA . ASP B 1 168 ? 25.503 -73.992 56.185 1.00 61.87 166 ASP B CA 1
ATOM 3392 C C . ASP B 1 168 ? 26.289 -72.833 56.683 1.00 64.09 166 ASP B C 1
ATOM 3393 O O . ASP B 1 168 ? 26.522 -71.870 55.989 1.00 63.19 166 ASP B O 1
ATOM 3398 N N . VAL B 1 169 ? 26.676 -72.926 57.933 1.00 67.18 167 VAL B N 1
ATOM 3399 C CA . VAL B 1 169 ? 27.447 -71.886 58.551 1.00 61.26 167 VAL B CA 1
ATOM 3400 C C . VAL B 1 169 ? 28.776 -71.750 57.901 1.00 52.46 167 VAL B C 1
ATOM 3401 O O . VAL B 1 169 ? 29.230 -70.662 57.643 1.00 52.28 167 VAL B O 1
ATOM 3405 N N . ILE B 1 170 ? 29.390 -72.877 57.614 1.00 45.40 168 ILE B N 1
ATOM 3406 C CA . ILE B 1 170 ? 30.673 -72.853 56.966 1.00 50.32 168 ILE B CA 1
ATOM 3407 C C . ILE B 1 170 ? 30.600 -72.196 55.594 1.00 47.72 168 ILE B C 1
ATOM 3408 O O . ILE B 1 170 ? 31.429 -71.415 55.242 1.00 50.36 168 ILE B O 1
ATOM 3413 N N . ARG B 1 171 ? 29.564 -72.511 54.847 1.00 49.56 169 ARG B N 1
ATOM 3414 C CA . ARG B 1 171 ? 29.285 -71.941 53.520 1.00 54.16 169 ARG B CA 1
ATOM 3415 C C . ARG B 1 171 ? 28.955 -70.456 53.538 1.00 53.68 169 ARG B C 1
ATOM 3416 O O . ARG B 1 171 ? 29.211 -69.743 52.561 1.00 51.08 169 ARG B O 1
ATOM 3424 N N . LYS B 1 172 ? 28.377 -69.976 54.632 1.00 52.88 170 LYS B N 1
ATOM 3425 C CA . LYS B 1 172 ? 28.099 -68.545 54.709 1.00 52.06 170 LYS B CA 1
ATOM 3426 C C . LYS B 1 172 ? 29.274 -67.800 55.286 1.00 49.68 170 LYS B C 1
ATOM 3427 O O . LYS B 1 172 ? 29.299 -66.575 55.278 1.00 58.09 170 LYS B O 1
ATOM 3433 N N . LYS B 1 173 ? 30.258 -68.533 55.789 1.00 49.15 171 LYS B N 1
ATOM 3434 C CA . LYS B 1 173 ? 31.348 -67.887 56.512 1.00 52.67 171 LYS B CA 1
ATOM 3435 C C . LYS B 1 173 ? 32.727 -68.143 55.897 1.00 47.58 171 LYS B C 1
ATOM 3436 O O . LYS B 1 173 ? 33.105 -67.486 54.935 1.00 43.55 171 LYS B O 1
ATOM 3442 N N . THR B 1 174 ? 33.472 -69.098 56.443 1.00 45.06 172 THR B N 1
ATOM 3443 C CA . THR B 1 174 ? 34.840 -69.351 55.969 1.00 46.15 172 THR B CA 1
ATOM 3444 C C . THR B 1 174 ? 34.866 -69.750 54.496 1.00 41.88 172 THR B C 1
ATOM 3445 O O . THR B 1 174 ? 35.663 -69.240 53.727 1.00 46.94 172 THR B O 1
ATOM 3449 N N . ALA B 1 175 ? 33.985 -70.661 54.104 1.00 39.25 173 ALA B N 1
ATOM 3450 C CA . ALA B 1 175 ? 33.961 -71.140 52.728 1.00 37.45 173 ALA B CA 1
ATOM 3451 C C . ALA B 1 175 ? 33.485 -70.060 51.753 1.00 39.80 173 ALA B C 1
ATOM 3452 O O . ALA B 1 175 ? 33.879 -70.055 50.583 1.00 39.34 173 ALA B O 1
ATOM 3454 N N . ALA B 1 176 ? 32.661 -69.133 52.238 1.00 37.43 174 ALA B N 1
ATOM 3455 C CA . ALA B 1 176 ? 32.189 -68.044 51.388 1.00 42.29 174 ALA B CA 1
ATOM 3456 C C . ALA B 1 176 ? 33.331 -67.104 51.005 1.00 40.17 174 ALA B C 1
ATOM 3457 O O . ALA B 1 176 ? 33.351 -66.548 49.909 1.00 43.67 174 ALA B O 1
ATOM 3459 N N . LEU B 1 177 ? 34.277 -66.928 51.913 1.00 38.56 175 LEU B N 1
ATOM 3460 C CA . LEU B 1 177 ? 35.410 -66.048 51.676 1.00 40.26 175 LEU B CA 1
ATOM 3461 C C . LEU B 1 177 ? 36.420 -66.687 50.719 1.00 37.87 175 LEU B C 1
ATOM 3462 O O . LEU B 1 177 ? 36.938 -66.020 49.831 1.00 41.73 175 LEU B O 1
ATOM 3467 N N . PHE B 1 178 ? 36.709 -67.972 50.902 1.00 34.45 176 PHE B N 1
ATOM 3468 C CA . PHE B 1 178 ? 37.539 -68.684 49.929 1.00 34.14 176 PHE B CA 1
ATOM 3469 C C . PHE B 1 178 ? 36.874 -68.723 48.546 1.00 40.90 176 PHE B C 1
ATOM 3470 O O . PHE B 1 178 ? 37.536 -68.520 47.532 1.00 38.03 176 PHE B O 1
ATOM 3478 N N . ALA B 1 179 ? 35.571 -68.997 48.499 1.00 39.68 177 ALA B N 1
ATOM 3479 C CA . ALA B 1 179 ? 34.840 -68.951 47.218 1.00 38.51 177 ALA B CA 1
ATOM 3480 C C . ALA B 1 179 ? 34.978 -67.563 46.567 1.00 40.66 177 ALA B C 1
ATOM 3481 O O . ALA B 1 179 ? 35.324 -67.447 45.384 1.00 36.03 177 ALA B O 1
ATOM 3483 N N . ALA B 1 180 ? 34.743 -66.512 47.351 1.00 36.46 178 ALA B N 1
ATOM 3484 C CA . ALA B 1 180 ? 34.911 -65.146 46.861 1.00 38.89 178 ALA B CA 1
ATOM 3485 C C . ALA B 1 180 ? 36.315 -64.894 46.338 1.00 38.87 178 ALA B C 1
ATOM 3486 O O . ALA B 1 180 ? 36.493 -64.213 45.329 1.00 38.06 178 ALA B O 1
ATOM 3488 N N . CYS B 1 181 ? 37.320 -65.423 47.026 1.00 43.62 179 CYS B N 1
ATOM 3489 C CA . CYS B 1 181 ? 38.700 -65.182 46.618 1.00 40.24 179 CYS B CA 1
ATOM 3490 C C . CYS B 1 181 ? 38.933 -65.770 45.250 1.00 43.44 179 CYS B C 1
ATOM 3491 O O . CYS B 1 181 ? 39.528 -65.134 44.368 1.00 44.96 179 CYS B O 1
ATOM 3494 N N . ALA B 1 182 ? 38.461 -66.999 45.068 1.00 37.12 180 ALA B N 1
ATOM 3495 C CA . ALA B 1 182 ? 38.623 -67.676 43.794 1.00 34.37 180 ALA B CA 1
ATOM 3496 C C . ALA B 1 182 ? 37.813 -66.972 42.718 1.00 36.86 180 ALA B C 1
ATOM 3497 O O . ALA B 1 182 ? 38.278 -66.777 41.579 1.00 35.28 180 ALA B O 1
ATOM 3499 N N . GLU B 1 183 ? 36.588 -66.605 43.077 1.00 35.72 181 GLU B N 1
ATOM 3500 C CA . GLU B 1 183 ? 35.676 -65.994 42.120 1.00 37.27 181 GLU B CA 1
ATOM 3501 C C . GLU B 1 183 ? 36.188 -64.623 41.650 1.00 35.76 181 GLU B C 1
ATOM 3502 O O . GLU B 1 183 ? 36.217 -64.345 40.447 1.00 36.15 181 GLU B O 1
ATOM 3508 N N . ALA B 1 184 ? 36.615 -63.782 42.591 1.00 30.14 182 ALA B N 1
ATOM 3509 C CA . ALA B 1 184 ? 37.172 -62.482 42.235 1.00 31.41 182 ALA B CA 1
ATOM 3510 C C . ALA B 1 184 ? 38.442 -62.628 41.423 1.00 36.31 182 ALA B C 1
ATOM 3511 O O . ALA B 1 184 ? 38.718 -61.804 40.556 1.00 36.87 182 ALA B O 1
ATOM 3513 N N . ALA B 1 185 ? 39.226 -63.661 41.713 1.00 35.86 183 ALA B N 1
ATOM 3514 C CA . ALA B 1 185 ? 40.459 -63.891 40.953 1.00 37.11 183 ALA B CA 1
ATOM 3515 C C . ALA B 1 185 ? 40.114 -64.021 39.469 1.00 38.05 183 ALA B C 1
ATOM 3516 O O . ALA B 1 185 ? 40.711 -63.372 38.615 1.00 35.46 183 ALA B O 1
ATOM 3518 N N . ALA B 1 186 ? 39.140 -64.875 39.188 1.00 33.70 184 ALA B N 1
ATOM 3519 C CA . ALA B 1 186 ? 38.658 -65.121 37.826 1.00 36.38 184 ALA B CA 1
ATOM 3520 C C . ALA B 1 186 ? 38.094 -63.854 37.149 1.00 39.92 184 ALA B C 1
ATOM 3521 O O . ALA B 1 186 ? 38.496 -63.486 36.042 1.00 43.79 184 ALA B O 1
ATOM 3523 N N . LEU B 1 187 ? 37.162 -63.188 37.817 1.00 38.16 185 LEU B N 1
ATOM 3524 C CA . LEU B 1 187 ? 36.648 -61.931 37.312 1.00 38.16 185 LEU B CA 1
ATOM 3525 C C . LEU B 1 187 ? 37.806 -60.988 36.996 1.00 36.35 185 LEU B C 1
ATOM 3526 O O . LEU B 1 187 ? 37.790 -60.294 35.972 1.00 38.53 185 LEU B O 1
ATOM 3531 N N . SER B 1 188 ? 38.814 -60.971 37.868 1.00 32.63 186 SER B N 1
ATOM 3532 C CA . SER B 1 188 ? 39.924 -60.019 37.747 1.00 35.05 186 SER B CA 1
ATOM 3533 C C . SER B 1 188 ? 40.743 -60.184 36.460 1.00 45.34 186 SER B C 1
ATOM 3534 O O . SER B 1 188 ? 41.533 -59.303 36.124 1.00 46.96 186 SER B O 1
ATOM 3537 N N . VAL B 1 189 ? 40.602 -61.318 35.779 1.00 39.15 187 VAL B N 1
ATOM 3538 C CA . VAL B 1 189 ? 41.303 -61.510 34.507 1.00 46.78 187 VAL B CA 1
ATOM 3539 C C . VAL B 1 189 ? 40.263 -61.701 33.415 1.00 47.42 187 VAL B C 1
ATOM 3540 O O . VAL B 1 189 ? 40.555 -62.189 32.344 1.00 49.53 187 VAL B O 1
ATOM 3544 N N . GLN B 1 190 ? 39.028 -61.339 33.732 1.00 47.94 188 GLN B N 1
ATOM 3545 C CA . GLN B 1 190 ? 37.964 -61.228 32.754 1.00 52.52 188 GLN B CA 1
ATOM 3546 C C . GLN B 1 190 ? 37.716 -62.473 31.912 1.00 56.25 188 GLN B C 1
ATOM 3547 O O . GLN B 1 190 ? 37.564 -62.362 30.695 1.00 57.09 188 GLN B O 1
ATOM 3553 N N . VAL B 1 191 ? 37.630 -63.644 32.534 1.00 52.28 189 VAL B N 1
ATOM 3554 C CA . VAL B 1 191 ? 37.195 -64.812 31.781 1.00 48.82 189 VAL B CA 1
ATOM 3555 C C . VAL B 1 191 ? 35.678 -64.945 31.910 1.00 51.19 189 VAL B C 1
ATOM 3556 O O . VAL B 1 191 ? 35.054 -64.173 32.636 1.00 49.34 189 VAL B O 1
ATOM 3560 N N . GLY B 1 192 ? 35.104 -65.929 31.214 1.00 50.14 190 GLY B N 1
ATOM 3561 C CA . GLY B 1 192 ? 33.655 -66.065 31.083 1.00 55.10 190 GLY B CA 1
ATOM 3562 C C . GLY B 1 192 ? 32.918 -66.499 32.337 1.00 58.95 190 GLY B C 1
ATOM 3563 O O . GLY B 1 192 ? 33.512 -66.646 33.405 1.00 61.04 190 GLY B O 1
ATOM 3564 N N . GLU B 1 193 ? 31.615 -66.710 32.199 1.00 51.33 191 GLU B N 1
ATOM 3565 C CA . GLU B 1 193 ? 30.769 -67.060 33.323 1.00 53.70 191 GLU B CA 1
ATOM 3566 C C . GLU B 1 193 ? 31.020 -68.494 33.767 1.00 51.92 191 GLU B C 1
ATOM 3567 O O . GLU B 1 193 ? 31.018 -68.791 34.957 1.00 54.35 191 GLU B O 1
ATOM 3573 N N . GLU B 1 194 ? 31.205 -69.391 32.810 1.00 47.32 192 GLU B N 1
ATOM 3574 C CA . GLU B 1 194 ? 31.553 -70.762 33.134 1.00 51.62 192 GLU B CA 1
ATOM 3575 C C . GLU B 1 194 ? 32.816 -70.787 33.999 1.00 51.19 192 GLU B C 1
ATOM 3576 O O . GLU B 1 194 ? 32.845 -71.436 35.042 1.00 47.54 192 GLU B O 1
ATOM 3582 N N . GLU B 1 195 ? 33.844 -70.053 33.575 1.00 41.85 193 GLU B N 1
ATOM 3583 C CA . GLU B 1 195 ? 35.118 -70.051 34.277 1.00 43.62 193 GLU B CA 1
ATOM 3584 C C . GLU B 1 195 ? 35.022 -69.443 35.667 1.00 43.27 193 GLU B C 1
ATOM 3585 O O . GLU B 1 195 ? 35.703 -69.893 36.598 1.00 41.61 193 GLU B O 1
ATOM 3591 N N . VAL B 1 196 ? 34.169 -68.432 35.803 1.00 39.30 194 VAL B N 1
ATOM 3592 C CA . VAL B 1 196 ? 33.983 -67.755 37.068 1.00 36.79 194 VAL B CA 1
ATOM 3593 C C . VAL B 1 196 ? 33.253 -68.667 38.059 1.00 44.00 194 VAL B C 1
ATOM 3594 O O . VAL B 1 196 ? 33.601 -68.735 39.245 1.00 42.90 194 VAL B O 1
ATOM 3598 N N . ALA B 1 197 ? 32.247 -69.371 37.558 1.00 33.01 195 ALA B N 1
ATOM 3599 C CA . ALA B 1 197 ? 31.507 -70.320 38.355 1.00 35.56 195 ALA B CA 1
ATOM 3600 C C . ALA B 1 197 ? 32.402 -71.493 38.721 1.00 35.90 195 ALA B C 1
ATOM 3601 O O . ALA B 1 197 ? 32.283 -72.056 39.807 1.00 43.20 195 ALA B O 1
ATOM 3603 N N . PHE B 1 198 ? 33.286 -71.876 37.810 1.00 35.72 196 PHE B N 1
ATOM 3604 C CA . PHE B 1 198 ? 34.177 -72.996 38.072 1.00 33.66 196 PHE B CA 1
ATOM 3605 C C . PHE B 1 198 ? 35.105 -72.612 39.230 1.00 31.65 196 PHE B C 1
ATOM 3606 O O . PHE B 1 198 ? 35.297 -73.378 40.170 1.00 31.75 196 PHE B O 1
ATOM 3614 N N . ALA B 1 199 ? 35.652 -71.406 39.159 1.00 28.75 197 ALA B N 1
ATOM 3615 C CA . ALA B 1 199 ? 36.535 -70.887 40.199 1.00 32.32 197 ALA B CA 1
ATOM 3616 C C . ALA B 1 199 ? 35.798 -70.817 41.537 1.00 34.38 197 ALA B C 1
ATOM 3617 O O . ALA B 1 199 ? 36.309 -71.285 42.535 1.00 33.51 197 ALA B O 1
ATOM 3619 N N . ARG B 1 200 ? 34.603 -70.228 41.546 1.00 35.48 198 ARG B N 1
ATOM 3620 C CA . ARG B 1 200 ? 33.835 -70.064 42.779 1.00 36.64 198 ARG B CA 1
ATOM 3621 C C . ARG B 1 200 ? 33.656 -71.406 43.466 1.00 36.07 198 ARG B C 1
ATOM 3622 O O . ARG B 1 200 ? 33.877 -71.546 44.662 1.00 32.75 198 ARG B O 1
ATOM 3630 N N . LEU B 1 201 ? 33.249 -72.401 42.698 1.00 35.16 199 LEU B N 1
ATOM 3631 C CA . LEU B 1 201 ? 33.033 -73.727 43.246 1.00 37.91 199 LEU B CA 1
ATOM 3632 C C . LEU B 1 201 ? 34.342 -74.286 43.839 1.00 37.56 199 LEU B C 1
ATOM 3633 O O . LEU B 1 201 ? 34.354 -74.838 44.943 1.00 39.65 199 LEU B O 1
ATOM 3638 N N . LEU B 1 202 ? 35.448 -74.134 43.112 1.00 37.48 200 LEU B N 1
ATOM 3639 C CA . LEU B 1 202 ? 36.743 -74.601 43.606 1.00 34.94 200 LEU B CA 1
ATOM 3640 C C . LEU B 1 202 ? 37.078 -73.971 44.952 1.00 38.69 200 LEU B C 1
ATOM 3641 O O . LEU B 1 202 ? 37.521 -74.652 45.879 1.00 31.29 200 LEU B O 1
ATOM 3646 N N . GLY B 1 203 ? 36.860 -72.661 45.047 1.00 34.51 201 GLY B N 1
ATOM 3647 C CA . GLY B 1 203 ? 37.190 -71.923 46.239 1.00 33.90 201 GLY B CA 1
ATOM 3648 C C . GLY B 1 203 ? 36.349 -72.375 47.406 1.00 35.23 201 GLY B C 1
ATOM 3649 O O . GLY B 1 203 ? 36.820 -72.421 48.540 1.00 40.79 201 GLY B O 1
ATOM 3650 N N . GLU B 1 204 ? 35.092 -72.693 47.141 1.00 38.38 202 GLU B N 1
ATOM 3651 C CA . GLU B 1 204 ? 34.210 -73.182 48.194 1.00 37.38 202 GLU B CA 1
ATOM 3652 C C . GLU B 1 204 ? 34.643 -74.548 48.729 1.00 37.47 202 GLU B C 1
ATOM 3653 O O . GLU B 1 204 ? 34.599 -74.807 49.944 1.00 33.96 202 GLU B O 1
ATOM 3659 N N . TYR B 1 205 ? 35.070 -75.431 47.840 1.00 30.60 203 TYR B N 1
ATOM 3660 C CA . TYR B 1 205 ? 35.450 -76.760 48.306 1.00 33.69 203 TYR B CA 1
ATOM 3661 C C . TYR B 1 205 ? 36.708 -76.653 49.165 1.00 40.70 203 TYR B C 1
ATOM 3662 O O . TYR B 1 205 ? 36.872 -77.399 50.123 1.00 41.09 203 TYR B O 1
ATOM 3671 N N . ILE B 1 206 ? 37.590 -75.716 48.819 1.00 43.04 204 ILE B N 1
ATOM 3672 C CA . ILE B 1 206 ? 38.835 -75.527 49.556 1.00 40.23 204 ILE B CA 1
ATOM 3673 C C . ILE B 1 206 ? 38.560 -74.966 50.934 1.00 42.40 204 ILE B C 1
ATOM 3674 O O . ILE B 1 206 ? 39.087 -75.470 51.920 1.00 40.08 204 ILE B O 1
ATOM 3679 N N . GLY B 1 207 ? 37.741 -73.920 50.991 1.00 34.50 205 GLY B N 1
ATOM 3680 C CA . GLY B 1 207 ? 37.334 -73.315 52.254 1.00 38.87 205 GLY B CA 1
ATOM 3681 C C . GLY B 1 207 ? 36.605 -74.270 53.198 1.00 43.76 205 GLY B C 1
ATOM 3682 O O . GLY B 1 207 ? 36.714 -74.152 54.411 1.00 44.79 205 GLY B O 1
ATOM 3683 N N . ILE B 1 208 ? 35.844 -75.210 52.650 1.00 41.71 206 ILE B N 1
ATOM 3684 C CA . ILE B 1 208 ? 35.170 -76.202 53.483 1.00 42.03 206 ILE B CA 1
ATOM 3685 C C . ILE B 1 208 ? 36.203 -77.164 54.068 1.00 43.92 206 ILE B C 1
ATOM 3686 O O . ILE B 1 208 ? 36.162 -77.495 55.251 1.00 42.26 206 ILE B O 1
ATOM 3691 N N . CYS B 1 209 ? 37.125 -77.611 53.223 1.00 43.68 207 CYS B N 1
ATOM 3692 C CA . CYS B 1 209 ? 38.254 -78.412 53.674 1.00 44.90 207 CYS B CA 1
ATOM 3693 C C . CYS B 1 209 ? 39.028 -77.671 54.750 1.00 46.30 207 CYS B C 1
ATOM 3694 O O . CYS B 1 209 ? 39.376 -78.236 55.779 1.00 50.73 207 CYS B O 1
ATOM 3697 N N . PHE B 1 210 ? 39.269 -76.389 54.519 1.00 42.20 208 PHE B N 1
ATOM 3698 C CA . PHE B 1 210 ? 40.051 -75.598 55.433 1.00 41.96 208 PHE B CA 1
ATOM 3699 C C . PHE B 1 210 ? 39.354 -75.510 56.787 1.00 47.22 208 PHE B C 1
ATOM 3700 O O . PHE B 1 210 ? 40.005 -75.653 57.817 1.00 48.79 208 PHE B O 1
ATOM 3708 N N . GLN B 1 211 ? 38.038 -75.278 56.783 1.00 42.62 209 GLN B N 1
ATOM 3709 C CA . GLN B 1 211 ? 37.296 -75.065 58.020 1.00 44.02 209 GLN B CA 1
ATOM 3710 C C . GLN B 1 211 ? 37.170 -76.323 58.863 1.00 50.03 209 GLN B C 1
ATOM 3711 O O . GLN B 1 211 ? 37.253 -76.257 60.088 1.00 45.56 209 GLN B O 1
ATOM 3717 N N . ILE B 1 212 ? 36.936 -77.457 58.208 1.00 50.11 210 ILE B N 1
ATOM 3718 C CA . ILE B 1 212 ? 36.756 -78.719 58.912 1.00 53.90 210 ILE B CA 1
ATOM 3719 C C . ILE B 1 212 ? 38.057 -79.137 59.610 1.00 57.33 210 ILE B C 1
ATOM 3720 O O . ILE B 1 212 ? 38.041 -79.517 60.772 1.00 56.63 210 ILE B O 1
ATOM 3725 N N . LYS B 1 213 ? 39.171 -79.075 58.884 1.00 57.56 211 LYS B N 1
ATOM 3726 C CA . LYS B 1 213 ? 40.505 -79.201 59.463 1.00 59.60 211 LYS B CA 1
ATOM 3727 C C . LYS B 1 213 ? 40.696 -78.367 60.722 1.00 60.94 211 LYS B C 1
ATOM 3728 O O . LYS B 1 213 ? 41.142 -78.879 61.741 1.00 64.19 211 LYS B O 1
ATOM 3734 N N . ASP B 1 214 ? 40.392 -77.093 60.652 1.00 57.71 212 ASP B N 1
ATOM 3735 C CA . ASP B 1 214 ? 40.556 -76.226 61.780 1.00 62.01 212 ASP B CA 1
ATOM 3736 C C . ASP B 1 214 ? 39.761 -76.718 62.957 1.00 64.59 212 ASP B C 1
ATOM 3737 O O . ASP B 1 214 ? 40.258 -76.784 64.056 1.00 65.87 212 ASP B O 1
ATOM 3742 N N . ASP B 1 215 ? 38.512 -77.055 62.705 1.00 63.03 213 ASP B N 1
ATOM 3743 C CA . ASP B 1 215 ? 37.621 -77.526 63.724 1.00 61.63 213 ASP B CA 1
ATOM 3744 C C . ASP B 1 215 ? 38.162 -78.754 64.390 1.00 63.41 213 ASP B C 1
ATOM 3745 O O . ASP B 1 215 ? 37.965 -78.960 65.557 1.00 67.91 213 ASP B O 1
ATOM 3750 N N . ILE B 1 216 ? 38.844 -79.579 63.640 1.00 58.90 214 ILE B N 1
ATOM 3751 C CA . ILE B 1 216 ? 39.389 -80.779 64.180 1.00 63.85 214 ILE B CA 1
ATOM 3752 C C . ILE B 1 216 ? 40.479 -80.498 65.179 1.00 71.83 214 ILE B C 1
ATOM 3753 O O . ILE B 1 216 ? 40.557 -81.107 66.217 1.00 72.23 214 ILE B O 1
ATOM 3758 N N . PHE B 1 217 ? 41.336 -79.561 64.859 1.00 74.91 215 PHE B N 1
ATOM 3759 C CA . PHE B 1 217 ? 42.441 -79.235 65.758 1.00 78.58 215 PHE B CA 1
ATOM 3760 C C . PHE B 1 217 ? 41.981 -78.882 67.178 1.00 78.93 215 PHE B C 1
ATOM 3761 O O . PHE B 1 217 ? 42.715 -79.089 68.143 1.00 78.82 215 PHE B O 1
ATOM 3769 N N . ASP B 1 218 ? 40.769 -78.351 67.297 1.00 77.34 216 ASP B N 1
ATOM 3770 C CA . ASP B 1 218 ? 40.200 -78.005 68.595 1.00 77.22 216 ASP B CA 1
ATOM 3771 C C . ASP B 1 218 ? 40.025 -79.255 69.442 1.00 78.53 216 ASP B C 1
ATOM 3772 O O . ASP B 1 218 ? 39.771 -79.169 70.638 1.00 81.07 216 ASP B O 1
ATOM 3777 N N . TYR B 1 219 ? 40.168 -80.417 68.812 1.00 77.57 217 TYR B N 1
ATOM 3778 C CA . TYR B 1 219 ? 39.909 -81.688 69.474 1.00 80.02 217 TYR B CA 1
ATOM 3779 C C . TYR B 1 219 ? 41.175 -82.351 70.007 1.00 86.43 217 TYR B C 1
ATOM 3780 O O . TYR B 1 219 ? 41.105 -83.218 70.878 1.00 90.73 217 TYR B O 1
ATOM 3789 N N . PHE B 1 220 ? 42.333 -81.956 69.490 1.00 89.56 218 PHE B N 1
ATOM 3790 C CA . PHE B 1 220 ? 43.585 -82.568 69.928 1.00 89.82 218 PHE B CA 1
ATOM 3791 C C . PHE B 1 220 ? 44.466 -81.642 70.751 1.00 92.40 218 PHE B C 1
ATOM 3792 O O . PHE B 1 220 ? 44.293 -80.422 70.737 1.00 90.51 218 PHE B O 1
ATOM 3800 N N . ASP B 1 221 ? 45.417 -82.247 71.461 1.00 97.65 219 ASP B N 1
ATOM 3801 C CA . ASP B 1 221 ? 46.298 -81.532 72.380 1.00 100.90 219 ASP B CA 1
ATOM 3802 C C . ASP B 1 221 ? 47.379 -80.752 71.653 1.00 99.81 219 ASP B C 1
ATOM 3803 O O . ASP B 1 221 ? 48.240 -81.331 70.991 1.00 98.51 219 ASP B O 1
ATOM 3808 N N . SER B 1 222 ? 47.334 -79.433 71.796 1.00 100.50 220 SER B N 1
ATOM 3809 C CA . SER B 1 222 ? 48.328 -78.559 71.194 1.00 103.20 220 SER B CA 1
ATOM 3810 C C . SER B 1 222 ? 49.522 -78.374 72.138 1.00 105.92 220 SER B C 1
ATOM 3811 O O . SER B 1 222 ? 49.594 -77.389 72.880 1.00 109.11 220 SER B O 1
ATOM 3814 N N . LYS B 1 223 ? 50.450 -79.328 72.110 1.00 103.39 221 LYS B N 1
ATOM 3815 C CA . LYS B 1 223 ? 51.619 -79.298 72.988 1.00 99.75 221 LYS B CA 1
ATOM 3816 C C . LYS B 1 223 ? 52.087 -77.870 73.265 1.00 98.32 221 LYS B C 1
ATOM 3817 O O . LYS B 1 223 ? 51.647 -77.233 74.224 1.00 96.06 221 LYS B O 1
ATOM 3819 N N . GLY B 1 226 ? 49.742 -73.824 76.962 1.00 86.94 224 GLY B N 1
ATOM 3820 C CA . GLY B 1 226 ? 48.725 -72.969 77.568 1.00 89.72 224 GLY B CA 1
ATOM 3821 C C . GLY B 1 226 ? 47.415 -72.953 76.797 1.00 90.10 224 GLY B C 1
ATOM 3822 O O . GLY B 1 226 ? 46.497 -72.198 77.132 1.00 90.73 224 GLY B O 1
ATOM 3823 N N . LYS B 1 227 ? 47.322 -73.792 75.767 1.00 87.00 225 LYS B N 1
ATOM 3824 C CA . LYS B 1 227 ? 46.123 -73.841 74.921 1.00 86.41 225 LYS B CA 1
ATOM 3825 C C . LYS B 1 227 ? 45.197 -75.018 75.252 1.00 82.37 225 LYS B C 1
ATOM 3826 O O . LYS B 1 227 ? 45.556 -76.185 75.043 1.00 76.88 225 LYS B O 1
ATOM 3828 N N . PRO B 1 228 ? 43.994 -74.702 75.762 1.00 79.41 226 PRO B N 1
ATOM 3829 C CA . PRO B 1 228 ? 42.959 -75.650 76.187 1.00 79.16 226 PRO B CA 1
ATOM 3830 C C . PRO B 1 228 ? 42.223 -76.323 75.035 1.00 81.47 226 PRO B C 1
ATOM 3831 O O . PRO B 1 228 ? 41.710 -75.644 74.155 1.00 84.60 226 PRO B O 1
ATOM 3835 N N . THR B 1 229 ? 42.164 -77.650 75.059 1.00 81.58 227 THR B N 1
ATOM 3836 C CA . THR B 1 229 ? 41.363 -78.404 74.108 1.00 79.39 227 THR B CA 1
ATOM 3837 C C . THR B 1 229 ? 39.906 -77.963 74.154 1.00 83.30 227 THR B C 1
ATOM 3838 O O . THR B 1 229 ? 39.473 -77.326 75.115 1.00 82.93 227 THR B O 1
ATOM 3842 N N . GLY B 1 230 ? 39.166 -78.266 73.099 1.00 84.27 228 GLY B N 1
ATOM 3843 C CA . GLY B 1 230 ? 37.761 -77.944 73.021 1.00 79.28 228 GLY B CA 1
ATOM 3844 C C . GLY B 1 230 ? 37.437 -76.497 73.225 1.00 79.96 228 GLY B C 1
ATOM 3845 O O . GLY B 1 230 ? 36.414 -76.161 73.766 1.00 82.21 228 GLY B O 1
ATOM 3846 N N . ASN B 1 231 ? 38.280 -75.613 72.751 1.00 82.65 229 ASN B N 1
ATOM 3847 C CA . ASN B 1 231 ? 37.994 -74.219 72.963 1.00 83.43 229 ASN B CA 1
ATOM 3848 C C . ASN B 1 231 ? 36.694 -73.861 72.328 1.00 84.21 229 ASN B C 1
ATOM 3849 O O . ASN B 1 231 ? 35.999 -72.986 72.795 1.00 84.92 229 ASN B O 1
ATOM 3854 N N . ASP B 1 232 ? 36.379 -74.518 71.227 1.00 83.88 230 ASP B N 1
ATOM 3855 C CA . ASP B 1 232 ? 35.140 -74.221 70.551 1.00 84.30 230 ASP B CA 1
ATOM 3856 C C . ASP B 1 232 ? 33.965 -74.524 71.450 1.00 82.41 230 ASP B C 1
ATOM 3857 O O . ASP B 1 232 ? 33.062 -73.717 71.546 1.00 81.16 230 ASP B O 1
ATOM 3862 N N . MET B 1 233 ? 34.000 -75.659 72.143 1.00 81.80 231 MET B N 1
ATOM 3863 C CA . MET B 1 233 ? 32.915 -76.016 73.041 1.00 79.61 231 MET B CA 1
ATOM 3864 C C . MET B 1 233 ? 32.891 -74.914 74.052 1.00 82.46 231 MET B C 1
ATOM 3865 O O . MET B 1 233 ? 31.855 -74.382 74.387 1.00 83.38 231 MET B O 1
ATOM 3870 N N . LEU B 1 234 ? 34.070 -74.547 74.503 1.00 86.02 232 LEU B N 1
ATOM 3871 C CA . LEU B 1 234 ? 34.230 -73.460 75.463 1.00 92.68 232 LEU B CA 1
ATOM 3872 C C . LEU B 1 234 ? 33.592 -72.175 74.955 1.00 92.86 232 LEU B C 1
ATOM 3873 O O . LEU B 1 234 ? 33.360 -71.241 75.724 1.00 91.92 232 LEU B O 1
ATOM 3878 N N . GLU B 1 235 ? 33.310 -72.137 73.655 1.00 96.39 233 GLU B N 1
ATOM 3879 C CA . GLU B 1 235 ? 32.733 -70.951 73.025 1.00 98.22 233 GLU B CA 1
ATOM 3880 C C . GLU B 1 235 ? 31.251 -71.136 72.696 1.00 96.67 233 GLU B C 1
ATOM 3881 O O . GLU B 1 235 ? 30.580 -70.193 72.269 1.00 95.14 233 GLU B O 1
ATOM 3887 N N . GLY B 1 236 ? 30.750 -72.354 72.895 1.00 95.07 234 GLY B N 1
ATOM 3888 C CA . GLY B 1 236 ? 29.328 -72.647 72.719 1.00 93.72 234 GLY B CA 1
ATOM 3889 C C . GLY B 1 236 ? 28.971 -73.267 71.381 1.00 92.52 234 GLY B C 1
ATOM 3890 O O . GLY B 1 236 ? 27.854 -73.086 70.884 1.00 92.23 234 GLY B O 1
ATOM 3891 N N . LYS B 1 237 ? 29.916 -74.016 70.813 1.00 90.70 235 LYS B N 1
ATOM 3892 C CA . LYS B 1 237 ? 29.776 -74.565 69.470 1.00 86.34 235 LYS B CA 1
ATOM 3893 C C . LYS B 1 237 ? 30.134 -76.040 69.425 1.00 83.18 235 LYS B C 1
ATOM 3894 O O . LYS B 1 237 ? 31.137 -76.456 69.992 1.00 86.29 235 LYS B O 1
ATOM 3900 N N . LEU B 1 238 ? 29.323 -76.826 68.728 1.00 80.76 236 LEU B N 1
ATOM 3901 C CA . LEU B 1 238 ? 29.592 -78.252 68.572 1.00 80.14 236 LEU B CA 1
ATOM 3902 C C . LEU B 1 238 ? 29.954 -78.589 67.123 1.00 78.24 236 LEU B C 1
ATOM 3903 O O . LEU B 1 238 ? 29.089 -78.931 66.313 1.00 78.81 236 LEU B O 1
ATOM 3908 N N . THR B 1 239 ? 31.241 -78.497 66.808 1.00 73.38 237 THR B N 1
ATOM 3909 C CA . THR B 1 239 ? 31.711 -78.686 65.444 1.00 62.67 237 THR B CA 1
ATOM 3910 C C . THR B 1 239 ? 31.505 -80.121 64.954 1.00 62.19 237 THR B C 1
ATOM 3911 O O . THR B 1 239 ? 31.052 -80.981 65.702 1.00 55.82 237 THR B O 1
ATOM 3915 N N . LEU B 1 240 ? 31.838 -80.371 63.690 1.00 64.22 238 LEU B N 1
ATOM 3916 C CA . LEU B 1 240 ? 31.430 -81.606 63.010 1.00 59.69 238 LEU B CA 1
ATOM 3917 C C . LEU B 1 240 ? 31.582 -82.889 63.816 1.00 62.47 238 LEU B C 1
ATOM 3918 O O . LEU B 1 240 ? 30.623 -83.643 63.946 1.00 69.79 238 LEU B O 1
ATOM 3923 N N . PRO B 1 241 ? 32.789 -83.164 64.337 1.00 64.58 239 PRO B N 1
ATOM 3924 C CA . PRO B 1 241 ? 33.010 -84.499 64.908 1.00 65.39 239 PRO B CA 1
ATOM 3925 C C . PRO B 1 241 ? 32.141 -84.745 66.148 1.00 66.51 239 PRO B C 1
ATOM 3926 O O . PRO B 1 241 ? 31.585 -85.835 66.315 1.00 65.36 239 PRO B O 1
ATOM 3930 N N . ALA B 1 242 ? 32.011 -83.740 67.006 1.00 66.34 240 ALA B N 1
ATOM 3931 C CA . ALA B 1 242 ? 31.085 -83.864 68.120 1.00 70.87 240 ALA B CA 1
ATOM 3932 C C . ALA B 1 242 ? 29.707 -84.192 67.545 1.00 73.58 240 ALA B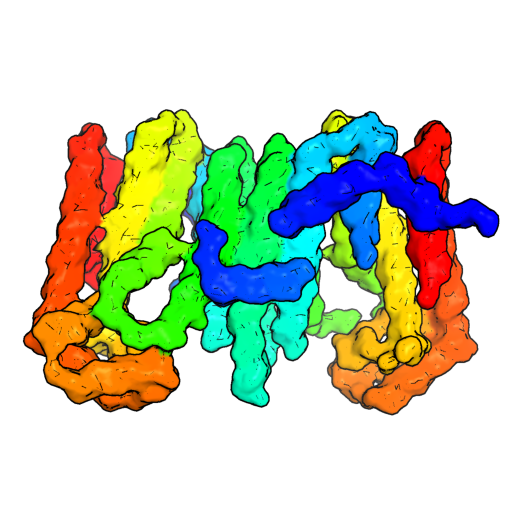 C 1
ATOM 3933 O O . ALA B 1 242 ? 29.166 -85.278 67.779 1.00 72.75 240 ALA B O 1
ATOM 3935 N N . LEU B 1 243 ? 29.166 -83.254 66.768 1.00 76.32 241 LEU B N 1
ATOM 3936 C CA . LEU B 1 243 ? 27.878 -83.425 66.090 1.00 76.85 241 LEU B CA 1
ATOM 3937 C C . LEU B 1 243 ? 27.685 -84.845 65.585 1.00 78.25 241 LEU B C 1
ATOM 3938 O O . LEU B 1 243 ? 26.604 -85.411 65.720 1.00 77.86 241 LEU B O 1
ATOM 3943 N N . TYR B 1 244 ? 28.731 -85.418 64.997 1.00 78.71 242 TYR B N 1
ATOM 3944 C CA . TYR B 1 244 ? 28.641 -86.774 64.471 1.00 80.86 242 TYR B CA 1
ATOM 3945 C C . TYR B 1 244 ? 28.488 -87.819 65.575 1.00 87.05 242 TYR B C 1
ATOM 3946 O O . TYR B 1 244 ? 27.718 -88.773 65.440 1.00 88.67 242 TYR B O 1
ATOM 3955 N N . ALA B 1 245 ? 29.241 -87.651 66.657 1.00 89.53 243 ALA B N 1
ATOM 3956 C CA . ALA B 1 245 ? 29.130 -88.558 67.788 1.00 90.19 243 ALA B CA 1
ATOM 3957 C C . ALA B 1 245 ? 27.719 -88.474 68.363 1.00 90.60 243 ALA B C 1
ATOM 3958 O O . ALA B 1 245 ? 27.043 -89.488 68.527 1.00 89.30 243 ALA B O 1
ATOM 3960 N N . LEU B 1 246 ? 27.273 -87.255 68.647 1.00 92.07 244 LEU B N 1
ATOM 3961 C CA . LEU B 1 246 ? 25.945 -87.033 69.206 1.00 94.12 244 LEU B CA 1
ATOM 3962 C C . LEU B 1 246 ? 24.823 -87.511 68.295 1.00 98.93 244 LEU B C 1
ATOM 3963 O O . LEU B 1 246 ? 23.649 -87.402 68.649 1.00 100.89 244 LEU B O 1
ATOM 3968 N N . ASN B 1 247 ? 25.174 -88.030 67.122 1.00 102.83 245 ASN B N 1
ATOM 3969 C CA . ASN B 1 247 ? 24.159 -88.404 66.137 1.00 104.55 245 ASN B CA 1
ATOM 3970 C C . ASN B 1 247 ? 24.088 -89.898 65.834 1.00 106.10 245 ASN B C 1
ATOM 3971 O O . ASN B 1 247 ? 23.021 -90.414 65.508 1.00 107.46 245 ASN B O 1
ATOM 3976 N N . THR B 1 248 ? 25.215 -90.593 65.930 1.00 107.23 246 THR B N 1
ATOM 3977 C CA . THR B 1 248 ? 25.188 -92.047 65.815 1.00 111.40 246 THR B CA 1
ATOM 3978 C C . THR B 1 248 ? 25.273 -92.664 67.209 1.00 112.54 246 THR B C 1
ATOM 3979 O O . THR B 1 248 ? 25.887 -93.716 67.405 1.00 113.53 246 THR B O 1
ATOM 3983 N N . THR B 1 249 ? 24.639 -91.998 68.171 1.00 112.48 247 THR B N 1
ATOM 3984 C CA . THR B 1 249 ? 24.747 -92.371 69.578 1.00 111.76 247 THR B CA 1
ATOM 3985 C C . THR B 1 249 ? 23.466 -92.119 70.369 1.00 113.07 247 THR B C 1
ATOM 3986 O O . THR B 1 249 ? 22.592 -91.359 69.949 1.00 111.16 247 THR B O 1
ATOM 3990 N N . ASP B 1 251 ? 23.988 -92.474 74.160 1.00 113.75 249 ASP B N 1
ATOM 3991 C CA . ASP B 1 251 ? 24.569 -92.092 75.450 1.00 111.34 249 ASP B CA 1
ATOM 3992 C C . ASP B 1 251 ? 24.079 -90.709 75.867 1.00 111.13 249 ASP B C 1
ATOM 3993 O O . ASP B 1 251 ? 24.828 -89.732 75.817 1.00 109.95 249 ASP B O 1
ATOM 3995 N N . ALA B 1 252 ? 22.816 -90.648 76.286 1.00 111.51 250 ALA B N 1
ATOM 3996 C CA . ALA B 1 252 ? 22.130 -89.384 76.558 1.00 111.97 250 ALA B CA 1
ATOM 3997 C C . ALA B 1 252 ? 22.850 -88.495 77.569 1.00 112.51 250 ALA B C 1
ATOM 3998 O O . ALA B 1 252 ? 22.455 -87.350 77.787 1.00 112.48 250 ALA B O 1
ATOM 4000 N N . TRP B 1 253 ? 23.906 -89.016 78.185 1.00 112.89 251 TRP B N 1
ATOM 4001 C CA . TRP B 1 253 ? 24.669 -88.224 79.139 1.00 114.03 251 TRP B CA 1
ATOM 4002 C C . TRP B 1 253 ? 25.376 -87.088 78.403 1.00 113.53 251 TRP B C 1
ATOM 4003 O O . TRP B 1 253 ? 25.303 -85.922 78.805 1.00 110.88 251 TRP B O 1
ATOM 4014 N N . ALA B 1 254 ? 26.050 -87.447 77.313 1.00 113.11 252 ALA B N 1
ATOM 4015 C CA . ALA B 1 254 ? 26.797 -86.495 76.497 1.00 111.90 252 ALA B CA 1
ATOM 4016 C C . ALA B 1 254 ? 25.891 -85.404 75.940 1.00 110.84 252 ALA B C 1
ATOM 4017 O O . ALA B 1 254 ? 26.268 -84.231 75.890 1.00 108.29 252 ALA B O 1
ATOM 4019 N N . GLU B 1 255 ? 24.697 -85.802 75.515 1.00 110.01 253 GLU B N 1
ATOM 4020 C CA . GLU B 1 255 ? 23.741 -84.864 74.949 1.00 111.05 253 GLU B CA 1
ATOM 4021 C C . GLU B 1 255 ? 23.540 -83.663 75.864 1.00 111.42 253 GLU B C 1
ATOM 4022 O O . GLU B 1 255 ? 23.325 -82.540 75.402 1.00 112.22 253 GLU B O 1
ATOM 4028 N N . GLN B 1 256 ? 23.607 -83.901 77.167 1.00 112.22 254 GLN B N 1
ATOM 4029 C CA . GLN B 1 256 ? 23.379 -82.827 78.121 1.00 112.82 254 GLN B CA 1
ATOM 4030 C C . GLN B 1 256 ? 24.664 -82.055 78.402 1.00 111.91 254 GLN B C 1
ATOM 4031 O O . GLN B 1 256 ? 24.627 -80.859 78.696 1.00 111.87 254 GLN B O 1
ATOM 4037 N N . ILE B 1 257 ? 25.801 -82.737 78.304 1.00 109.85 255 ILE B N 1
ATOM 4038 C CA . ILE B 1 257 ? 27.082 -82.050 78.343 1.00 107.27 255 ILE B CA 1
ATOM 4039 C C . ILE B 1 257 ? 27.127 -81.091 77.156 1.00 106.27 255 ILE B C 1
ATOM 4040 O O . ILE B 1 257 ? 27.651 -79.980 77.256 1.00 105.26 255 ILE B O 1
ATOM 4045 N N . ALA B 1 258 ? 26.553 -81.533 76.037 1.00 104.06 256 ALA B N 1
ATOM 4046 C CA . ALA B 1 258 ? 26.473 -80.734 74.818 1.00 100.37 256 ALA B CA 1
ATOM 4047 C C . ALA B 1 258 ? 25.543 -79.543 74.989 1.00 100.47 256 ALA B C 1
ATOM 4048 O O . ALA B 1 258 ? 25.886 -78.418 74.623 1.00 99.52 256 ALA B O 1
ATOM 4050 N N . PHE B 1 259 ? 24.359 -79.797 75.539 1.00 101.88 257 PHE B N 1
ATOM 4051 C CA . PHE B 1 259 ? 23.376 -78.741 75.753 1.00 102.55 257 PHE B CA 1
ATOM 4052 C C . PHE B 1 259 ? 23.908 -77.700 76.737 1.00 103.57 257 PHE B C 1
ATOM 4053 O O . PHE B 1 259 ? 23.400 -76.579 76.813 1.00 103.81 257 PHE B O 1
ATOM 4055 N N . LYS B 1 260 ? 24.941 -78.079 77.484 1.00 105.57 258 LYS B N 1
ATOM 4056 C CA . LYS B 1 260 ? 25.598 -77.164 78.414 1.00 105.20 258 LYS B CA 1
ATOM 4057 C C . LYS B 1 260 ? 26.457 -76.163 77.646 1.00 104.31 258 LYS B C 1
ATOM 4058 O O . LYS B 1 260 ? 26.425 -74.959 77.918 1.00 102.04 258 LYS B O 1
ATOM 4060 N N . VAL B 1 261 ? 27.219 -76.678 76.684 1.00 105.87 259 VAL B N 1
ATOM 4061 C CA . VAL B 1 261 ? 28.045 -75.853 75.804 1.00 103.35 259 VAL B CA 1
ATOM 4062 C C . VAL B 1 261 ? 27.185 -74.826 75.078 1.00 102.71 259 VAL B C 1
ATOM 4063 O O . VAL B 1 261 ? 27.555 -73.657 74.965 1.00 100.01 259 VAL B O 1
ATOM 4067 N N . LYS B 1 262 ? 26.037 -75.273 74.583 1.00 103.50 260 LYS B N 1
ATOM 4068 C CA . LYS B 1 262 ? 25.080 -74.375 73.953 1.00 107.28 260 LYS B CA 1
ATOM 4069 C C . LYS B 1 262 ? 24.340 -73.575 75.025 1.00 110.57 260 LYS B C 1
ATOM 4070 O O . LYS B 1 262 ? 24.154 -72.362 74.895 1.00 109.84 260 LYS B O 1
ATOM 4072 N N . GLU B 1 263 ? 23.929 -74.263 76.088 1.00 113.16 261 GLU B N 1
ATOM 4073 C CA . GLU B 1 263 ? 23.219 -73.627 77.192 1.00 116.23 261 GLU B CA 1
ATOM 4074 C C . GLU B 1 263 ? 24.009 -72.449 77.756 1.00 118.02 261 GLU B C 1
ATOM 4075 O O . GLU B 1 263 ? 23.495 -71.677 78.566 1.00 117.78 261 GLU B O 1
ATOM 4077 N N . GLY B 1 264 ? 25.271 -72.403 77.345 1.00 119.01 262 GLY B N 1
ATOM 4078 C CA . GLY B 1 264 ? 26.228 -71.407 77.778 1.00 119.96 262 GLY B CA 1
ATOM 4079 C C . GLY B 1 264 ? 27.065 -71.797 78.983 1.00 120.99 262 GLY B C 1
ATOM 4080 O O . GLY B 1 264 ? 27.993 -71.078 79.354 1.00 121.67 262 GLY B O 1
ATOM 4081 N N . THR B 1 265 ? 26.758 -72.931 79.599 1.00 120.42 263 THR B N 1
ATOM 4082 C CA . THR B 1 265 ? 27.511 -73.348 80.768 1.00 118.12 263 THR B CA 1
ATOM 4083 C C . THR B 1 265 ? 28.011 -74.778 80.765 1.00 118.90 263 THR B C 1
ATOM 4084 O O . THR B 1 265 ? 27.228 -75.710 80.695 1.00 120.44 263 THR B O 1
ATOM 4088 N N . ALA B 1 266 ? 29.315 -74.941 80.892 1.00 116.70 264 ALA B N 1
ATOM 4089 C CA . ALA B 1 266 ? 29.949 -76.242 80.958 1.00 115.10 264 ALA B CA 1
ATOM 4090 C C . ALA B 1 266 ? 31.316 -75.979 81.558 1.00 114.51 264 ALA B C 1
ATOM 4091 O O . ALA B 1 266 ? 31.733 -74.833 81.649 1.00 113.92 264 ALA B O 1
ATOM 4093 N N . THR B 1 267 ? 32.018 -77.015 81.983 1.00 113.05 265 THR B N 1
ATOM 4094 C CA . THR B 1 267 ? 33.320 -76.785 82.595 1.00 110.44 265 THR B CA 1
ATOM 4095 C C . THR B 1 267 ? 34.416 -77.647 81.977 1.00 108.98 265 THR B C 1
ATOM 4096 O O . THR B 1 267 ? 34.159 -78.767 81.529 1.00 107.77 265 THR B O 1
ATOM 4100 N N . PRO B 1 268 ? 35.652 -77.121 81.973 1.00 107.68 266 PRO B N 1
ATOM 4101 C CA . PRO B 1 268 ? 36.833 -77.664 81.300 1.00 107.16 266 PRO B CA 1
ATOM 4102 C C . PRO B 1 268 ? 36.921 -79.184 81.346 1.00 106.03 266 PRO B C 1
ATOM 4103 O O . PRO B 1 268 ? 37.640 -79.789 80.545 1.00 105.28 266 PRO B O 1
ATOM 4107 N N . ASP B 1 269 ? 36.194 -79.792 82.277 1.00 104.91 267 ASP B N 1
ATOM 4108 C CA . ASP B 1 269 ? 36.253 -81.233 82.475 1.00 105.72 267 ASP B CA 1
ATOM 4109 C C . ASP B 1 269 ? 35.207 -81.907 81.609 1.00 103.76 267 ASP B C 1
ATOM 4110 O O . ASP B 1 269 ? 35.504 -82.829 80.844 1.00 102.70 267 ASP B O 1
ATOM 4115 N N . GLU B 1 270 ? 33.972 -81.439 81.748 1.00 101.82 268 GLU B N 1
ATOM 4116 C CA . GLU B 1 270 ? 32.872 -81.945 80.955 1.00 102.37 268 GLU B CA 1
ATOM 4117 C C . GLU B 1 270 ? 33.291 -81.979 79.492 1.00 102.23 268 GLU B C 1
ATOM 4118 O O . GLU B 1 270 ? 33.374 -83.047 78.878 1.00 102.75 268 GLU B O 1
ATOM 4124 N N . ILE B 1 271 ? 33.569 -80.799 78.944 1.00 101.65 269 ILE B N 1
ATOM 4125 C CA . ILE B 1 271 ? 33.970 -80.672 77.547 1.00 99.77 269 ILE B CA 1
ATOM 4126 C C . ILE B 1 271 ? 35.188 -81.537 77.268 1.00 98.22 269 ILE B C 1
ATOM 4127 O O . ILE B 1 271 ? 35.601 -81.691 76.116 1.00 95.95 269 ILE B O 1
ATOM 4132 N N . VAL B 1 272 ? 35.764 -82.077 78.338 1.00 95.84 270 VAL B N 1
ATOM 4133 C CA . VAL B 1 272 ? 36.970 -82.886 78.248 1.00 94.81 270 VAL B CA 1
ATOM 4134 C C . VAL B 1 272 ? 36.652 -84.315 77.831 1.00 97.82 270 VAL B C 1
ATOM 4135 O O . VAL B 1 272 ? 37.253 -84.839 76.893 1.00 99.20 270 VAL B O 1
ATOM 4139 N N . ARG B 1 273 ? 35.793 -84.933 78.639 1.00 99.42 271 ARG B N 1
ATOM 4140 C CA . ARG B 1 273 ? 35.293 -86.285 78.452 1.00 98.93 271 ARG B CA 1
ATOM 4141 C C . ARG B 1 273 ? 34.459 -86.361 77.191 1.00 96.50 271 ARG B C 1
ATOM 4142 O O . ARG B 1 273 ? 34.495 -87.352 76.472 1.00 95.66 271 ARG B O 1
ATOM 4150 N N . LEU B 1 274 ? 33.695 -85.304 76.938 1.00 93.86 272 LEU B N 1
ATOM 4151 C CA . LEU B 1 274 ? 32.835 -85.254 75.769 1.00 90.36 272 LEU B CA 1
ATOM 4152 C C . LEU B 1 274 ? 33.709 -85.357 74.533 1.00 87.91 272 LEU B C 1
ATOM 4153 O O . LEU B 1 274 ? 33.357 -86.034 73.573 1.00 87.17 272 LEU B O 1
ATOM 4158 N N . ILE B 1 275 ? 34.859 -84.694 74.569 1.00 84.36 273 ILE B N 1
ATOM 4159 C CA . ILE B 1 275 ? 35.800 -84.747 73.459 1.00 83.83 273 ILE B CA 1
ATOM 4160 C C . ILE B 1 275 ? 36.282 -86.181 73.261 1.00 89.96 273 ILE B C 1
ATOM 4161 O O . ILE B 1 275 ? 36.440 -86.641 72.131 1.00 90.38 273 ILE B O 1
ATOM 4166 N N . GLU B 1 276 ? 36.519 -86.879 74.368 1.00 94.44 274 GLU B N 1
ATOM 4167 C CA . GLU B 1 276 ? 36.952 -88.272 74.325 1.00 96.50 274 GLU B CA 1
ATOM 4168 C C . GLU B 1 276 ? 35.887 -89.172 73.702 1.00 96.83 274 GLU B C 1
ATOM 4169 O O . GLU B 1 276 ? 36.198 -90.066 72.915 1.00 96.08 274 GLU B O 1
ATOM 4175 N N . PHE B 1 277 ? 34.631 -88.938 74.072 1.00 98.06 275 PHE B N 1
ATOM 4176 C CA . PHE B 1 277 ? 33.523 -89.708 73.525 1.00 99.29 275 PHE B CA 1
ATOM 4177 C C . PHE B 1 277 ? 33.483 -89.440 72.030 1.00 98.97 275 PHE B C 1
ATOM 4178 O O . PHE B 1 277 ? 33.268 -90.345 71.224 1.00 101.05 275 PHE B O 1
ATOM 4186 N N . THR B 1 278 ? 33.705 -88.180 71.675 1.00 96.32 276 THR B N 1
ATOM 4187 C CA . THR B 1 278 ? 33.757 -87.761 70.291 1.00 93.37 276 THR B CA 1
ATOM 4188 C C . THR B 1 278 ? 34.898 -88.506 69.626 1.00 92.16 276 THR B C 1
ATOM 4189 O O . THR B 1 278 ? 34.773 -88.943 68.482 1.00 92.01 276 THR B O 1
ATOM 4193 N N . LYS B 1 279 ? 36.013 -88.661 70.337 1.00 93.88 277 LYS B N 1
ATOM 4194 C CA . LYS B 1 279 ? 37.126 -89.401 69.744 1.00 96.78 277 LYS B CA 1
ATOM 4195 C C . LYS B 1 279 ? 36.899 -90.907 69.691 1.00 100.07 277 LYS B C 1
ATOM 4196 O O . LYS B 1 279 ? 37.564 -91.605 68.932 1.00 102.16 277 LYS B O 1
ATOM 4202 N N . ASP B 1 280 ? 35.977 -91.404 70.508 1.00 104.42 278 ASP B N 1
ATOM 4203 C CA . ASP B 1 280 ? 35.760 -92.843 70.625 1.00 108.40 278 ASP B CA 1
ATOM 4204 C C . ASP B 1 280 ? 34.623 -93.358 69.746 1.00 108.90 278 ASP B C 1
ATOM 4205 O O . ASP B 1 280 ? 34.610 -94.526 69.360 1.00 105.64 278 ASP B O 1
ATOM 4210 N N . ASN B 1 281 ? 33.669 -92.487 69.435 1.00 110.22 279 ASN B N 1
ATOM 4211 C CA . ASN B 1 281 ? 32.513 -92.885 68.663 1.00 108.89 279 ASN B CA 1
ATOM 4212 C C . ASN B 1 281 ? 32.687 -92.715 67.166 1.00 108.61 279 ASN B C 1
ATOM 4213 O O . ASN B 1 281 ? 31.746 -92.838 66.406 1.00 107.43 279 ASN B O 1
ATOM 4218 N N . GLY B 1 282 ? 33.916 -92.453 66.755 1.00 108.75 280 GLY B N 1
ATOM 4219 C CA . GLY B 1 282 ? 34.255 -92.311 65.342 1.00 109.34 280 GLY B CA 1
ATOM 4220 C C . GLY B 1 282 ? 33.969 -90.930 64.781 1.00 108.38 280 GLY B C 1
ATOM 4221 O O . GLY B 1 282 ? 33.606 -90.794 63.613 1.00 109.04 280 GLY B O 1
ATOM 4222 N N . GLY B 1 283 ? 34.142 -89.905 65.615 1.00 106.06 281 GLY B N 1
ATOM 4223 C CA . GLY B 1 283 ? 33.834 -88.525 65.234 1.00 103.66 281 GLY B CA 1
ATOM 4224 C C . GLY B 1 283 ? 34.924 -87.797 64.459 1.00 102.62 281 GLY B C 1
ATOM 4225 O O . GLY B 1 283 ? 34.638 -86.845 63.726 1.00 100.36 281 GLY B O 1
ATOM 4226 N N . ILE B 1 284 ? 36.171 -88.237 64.623 1.00 99.23 282 ILE B N 1
ATOM 4227 C CA . ILE B 1 284 ? 37.308 -87.602 63.955 1.00 96.02 282 ILE B CA 1
ATOM 4228 C C . ILE B 1 284 ? 37.558 -88.190 62.571 1.00 97.22 282 ILE B C 1
ATOM 4229 O O . ILE B 1 284 ? 37.898 -87.467 61.638 1.00 100.72 282 ILE B O 1
ATOM 4234 N N . GLU B 1 285 ? 37.403 -89.503 62.438 1.00 94.90 283 GLU B N 1
ATOM 4235 C CA . GLU B 1 285 ? 37.571 -90.147 61.140 1.00 93.22 283 GLU B CA 1
ATOM 4236 C C . GLU B 1 285 ? 36.531 -89.640 60.147 1.00 89.99 283 GLU B C 1
ATOM 4237 O O . GLU B 1 285 ? 36.871 -89.197 59.049 1.00 92.60 283 GLU B O 1
ATOM 4243 N N . TYR B 1 286 ? 35.263 -89.698 60.544 1.00 83.36 284 TYR B N 1
ATOM 4244 C CA . TYR B 1 286 ? 34.181 -89.225 59.692 1.00 81.08 284 TYR B CA 1
ATOM 4245 C C . TYR B 1 286 ? 34.570 -87.875 59.106 1.00 80.66 284 TYR B C 1
ATOM 4246 O O . TYR B 1 286 ? 34.543 -87.681 57.890 1.00 83.76 284 TYR B O 1
ATOM 4255 N N . ALA B 1 287 ? 34.938 -86.944 59.981 1.00 74.32 285 ALA B N 1
ATOM 4256 C CA . ALA B 1 287 ? 35.355 -85.621 59.555 1.00 73.57 285 ALA B CA 1
ATOM 4257 C C . ALA B 1 287 ? 36.555 -85.689 58.607 1.00 75.81 285 ALA B C 1
ATOM 4258 O O . ALA B 1 287 ? 36.618 -84.944 57.629 1.00 77.32 285 ALA B O 1
ATOM 4260 N N . CYS B 1 288 ? 37.500 -86.581 58.889 1.00 75.08 286 CYS B N 1
ATOM 4261 C CA . CYS B 1 288 ? 38.684 -86.718 58.045 1.00 77.21 286 CYS B CA 1
ATOM 4262 C C . CYS B 1 288 ? 38.324 -87.261 56.679 1.00 78.22 286 CYS B C 1
ATOM 4263 O O . CYS B 1 288 ? 38.939 -86.899 55.674 1.00 81.82 286 CYS B O 1
ATOM 4266 N N . ARG B 1 289 ? 37.326 -88.134 56.647 1.00 78.25 287 ARG B N 1
ATOM 4267 C CA . ARG B 1 289 ? 36.874 -88.721 55.392 1.00 79.14 287 ARG B CA 1
ATOM 4268 C C . ARG B 1 289 ? 35.915 -87.786 54.663 1.00 73.08 287 ARG B C 1
ATOM 4269 O O . ARG B 1 289 ? 35.770 -87.864 53.448 1.00 72.03 287 ARG B O 1
ATOM 4277 N N . THR B 1 290 ? 35.258 -86.907 55.410 1.00 66.87 288 THR B N 1
ATOM 4278 C CA . THR B 1 290 ? 34.474 -85.847 54.793 1.00 64.00 288 THR B CA 1
ATOM 4279 C C . THR B 1 290 ? 35.411 -84.821 54.145 1.00 65.39 288 THR B C 1
ATOM 4280 O O . THR B 1 290 ? 35.210 -84.431 52.995 1.00 65.44 288 THR B O 1
ATOM 4284 N N . ILE B 1 291 ? 36.437 -84.394 54.880 1.00 61.51 289 ILE B N 1
ATOM 4285 C CA . ILE B 1 291 ? 37.477 -83.559 54.295 1.00 58.87 289 ILE B CA 1
ATOM 4286 C C . ILE B 1 291 ? 37.957 -84.184 52.994 1.00 61.34 289 ILE B C 1
ATOM 4287 O O . ILE B 1 291 ? 38.208 -83.482 52.018 1.00 64.15 289 ILE B O 1
ATOM 4292 N N . GLU B 1 292 ? 38.070 -85.509 52.980 1.00 60.25 290 GLU B N 1
ATOM 4293 C CA . GLU B 1 292 ? 38.703 -86.208 51.867 1.00 59.44 290 GLU B CA 1
ATOM 4294 C C . GLU B 1 292 ? 37.801 -86.228 50.633 1.00 58.40 290 GLU B C 1
ATOM 4295 O O . GLU B 1 292 ? 38.277 -86.178 49.501 1.00 59.21 290 GLU B O 1
ATOM 4301 N N . GLN B 1 293 ? 36.498 -86.312 50.859 1.00 53.74 291 GLN B N 1
ATOM 4302 C CA . GLN B 1 293 ? 35.540 -86.235 49.772 1.00 56.87 291 GLN B CA 1
ATOM 4303 C C . GLN B 1 293 ? 35.604 -84.847 49.144 1.00 55.95 291 GLN B C 1
ATOM 4304 O O . GLN B 1 293 ? 35.800 -84.700 47.934 1.00 52.53 291 GLN B O 1
ATOM 4310 N N . TYR B 1 294 ? 35.444 -83.816 49.961 1.00 47.00 292 TYR B N 1
ATOM 4311 C CA . TYR B 1 294 ? 35.518 -82.485 49.398 1.00 48.84 292 TYR B CA 1
ATOM 4312 C C . TYR B 1 294 ? 36.809 -82.290 48.611 1.00 48.29 292 TYR B C 1
ATOM 4313 O O . TYR B 1 294 ? 36.788 -81.708 47.536 1.00 44.98 292 TYR B O 1
ATOM 4322 N N . LYS B 1 295 ? 37.919 -82.810 49.126 1.00 50.97 293 LYS B N 1
ATOM 4323 C CA . LYS B 1 295 ? 39.215 -82.632 48.479 1.00 48.71 293 LYS B CA 1
ATOM 4324 C C . LYS B 1 295 ? 39.254 -83.315 47.116 1.00 48.33 293 LYS B C 1
ATOM 4325 O O . LYS B 1 295 ? 39.956 -82.868 46.215 1.00 46.22 293 LYS B O 1
ATOM 4331 N N . LYS B 1 296 ? 38.490 -84.391 46.979 1.00 47.16 294 LYS B N 1
ATOM 4332 C CA . LYS B 1 296 ? 38.366 -85.115 45.727 1.00 49.83 294 LYS B CA 1
ATOM 4333 C C . LYS B 1 296 ? 37.551 -84.311 44.709 1.00 49.88 294 LYS B C 1
ATOM 4334 O O . LYS B 1 296 ? 37.898 -84.248 43.519 1.00 48.72 294 LYS B O 1
ATOM 4340 N N . LYS B 1 297 ? 36.471 -83.689 45.170 1.00 45.80 295 LYS B N 1
ATOM 4341 C CA . LYS B 1 297 ? 35.701 -82.812 44.295 1.00 47.13 295 LYS B CA 1
ATOM 4342 C C . LYS B 1 297 ? 36.570 -81.675 43.725 1.00 46.47 295 LYS B C 1
ATOM 4343 O O . LYS B 1 297 ? 36.576 -81.429 42.514 1.00 46.36 295 LYS B O 1
ATOM 4349 N N . ALA B 1 298 ? 37.323 -81.001 44.585 1.00 40.06 296 ALA B N 1
ATOM 4350 C CA . ALA B 1 298 ? 38.236 -79.951 44.128 1.00 36.07 296 ALA B CA 1
ATOM 4351 C C . ALA B 1 298 ? 39.346 -80.489 43.199 1.00 40.82 296 ALA B C 1
ATOM 4352 O O . ALA B 1 298 ? 39.638 -79.890 42.160 1.00 41.71 296 ALA B O 1
ATOM 4354 N N . PHE B 1 299 ? 39.949 -81.619 43.558 1.00 37.88 297 PHE B N 1
ATOM 4355 C CA . PHE B 1 299 ? 40.937 -82.267 42.687 1.00 45.46 297 PHE B CA 1
ATOM 4356 C C . PHE B 1 299 ? 40.315 -82.623 41.343 1.00 44.50 297 PHE B C 1
ATOM 4357 O O . PHE B 1 299 ? 40.898 -82.384 40.288 1.00 47.10 297 PHE B O 1
ATOM 4365 N N . ASP B 1 300 ? 39.120 -83.199 41.384 1.00 44.24 298 ASP B N 1
ATOM 4366 C CA . ASP B 1 300 ? 38.436 -83.586 40.161 1.00 41.66 298 ASP B CA 1
ATOM 4367 C C . ASP B 1 300 ? 38.050 -82.388 39.300 1.00 45.32 298 ASP B C 1
ATOM 4368 O O . ASP B 1 300 ? 38.032 -82.487 38.075 1.00 41.70 298 ASP B O 1
ATOM 4373 N N . LEU B 1 301 ? 37.741 -81.253 39.916 1.00 43.59 299 LEU B N 1
ATOM 4374 C CA . LEU B 1 301 ? 37.506 -80.050 39.107 1.00 46.14 299 LEU B CA 1
ATOM 4375 C C . LEU B 1 301 ? 38.777 -79.669 38.361 1.00 43.80 299 LEU B C 1
ATOM 4376 O O . LEU B 1 301 ? 38.747 -79.395 37.167 1.00 43.87 299 LEU B O 1
ATOM 4381 N N . LEU B 1 302 ? 39.897 -79.656 39.075 1.00 42.98 300 LEU B N 1
ATOM 4382 C CA . LEU B 1 302 ? 41.164 -79.260 38.468 1.00 41.64 300 LEU B CA 1
ATOM 4383 C C . LEU B 1 302 ? 41.498 -80.135 37.277 1.00 41.85 300 LEU B C 1
ATOM 4384 O O . LEU B 1 302 ? 42.167 -79.688 36.342 1.00 41.77 300 LEU B O 1
ATOM 4389 N N . ALA B 1 303 ? 41.010 -81.372 37.300 1.00 43.82 301 ALA B N 1
ATOM 4390 C CA . ALA B 1 303 ? 41.262 -82.303 36.211 1.00 44.69 301 ALA B CA 1
ATOM 4391 C C . ALA B 1 303 ? 40.654 -81.809 34.906 1.00 46.30 301 ALA B C 1
ATOM 4392 O O . ALA B 1 303 ? 40.937 -82.358 33.857 1.00 45.88 301 ALA B O 1
ATOM 4394 N N . ALA B 1 304 ? 39.819 -80.774 34.962 1.00 39.45 302 ALA B N 1
ATOM 4395 C CA . ALA B 1 304 ? 39.292 -80.177 33.735 1.00 36.56 302 ALA B CA 1
ATOM 4396 C C . ALA B 1 304 ? 40.256 -79.178 33.086 1.00 39.88 302 ALA B C 1
ATOM 4397 O O . ALA B 1 304 ? 39.962 -78.623 32.020 1.00 35.82 302 ALA B O 1
ATOM 4399 N N . LEU B 1 305 ? 41.379 -78.912 33.745 1.00 36.69 303 LEU B N 1
ATOM 4400 C CA . LEU B 1 305 ? 42.365 -77.962 33.209 1.00 42.72 303 LEU B CA 1
ATOM 4401 C C . LEU B 1 305 ? 43.599 -78.725 32.785 1.00 38.61 303 LEU B C 1
ATOM 4402 O O . LEU B 1 305 ? 43.841 -79.829 33.272 1.00 38.56 303 LEU B O 1
ATOM 4407 N N . PRO B 1 306 ? 44.390 -78.141 31.877 1.00 40.40 304 PRO B N 1
ATOM 4408 C CA . PRO B 1 306 ? 45.643 -78.781 31.498 1.00 38.18 304 PRO B CA 1
ATOM 4409 C C . PRO B 1 306 ? 46.604 -78.655 32.666 1.00 35.58 304 PRO B C 1
ATOM 4410 O O . PRO B 1 306 ? 46.552 -77.666 33.410 1.00 32.81 304 PRO B O 1
ATOM 4414 N N . ASP B 1 307 ? 47.460 -79.652 32.853 1.00 38.45 305 ASP B N 1
ATOM 4415 C CA . ASP B 1 307 ? 48.458 -79.584 33.928 1.00 37.50 305 ASP B CA 1
ATOM 4416 C C . ASP B 1 307 ? 49.443 -78.421 33.684 1.00 35.07 305 ASP B C 1
ATOM 4417 O O . ASP B 1 307 ? 49.659 -78.017 32.551 1.00 37.06 305 ASP B O 1
ATOM 4422 N N . SER B 1 308 ? 50.009 -77.878 34.756 1.00 34.91 306 SER B N 1
ATOM 4423 C CA . SER B 1 308 ? 50.958 -76.773 34.682 1.00 35.65 306 SER B CA 1
ATOM 4424 C C . SER B 1 308 ? 51.581 -76.555 36.057 1.00 37.48 306 SER B C 1
ATOM 4425 O O . SER B 1 308 ? 51.159 -77.160 37.052 1.00 40.54 306 SER B O 1
ATOM 4428 N N . ASN B 1 309 ? 52.554 -75.662 36.144 1.00 33.66 307 ASN B N 1
ATOM 4429 C CA . ASN B 1 309 ? 53.113 -75.344 37.441 1.00 35.46 307 ASN B CA 1
ATOM 4430 C C . ASN B 1 309 ? 52.086 -74.642 38.357 1.00 35.45 307 ASN B C 1
ATOM 4431 O O . ASN B 1 309 ? 52.122 -74.788 39.582 1.00 39.43 307 ASN B O 1
ATOM 4436 N N . ILE B 1 310 ? 51.156 -73.907 37.754 1.00 37.42 308 ILE B N 1
ATOM 4437 C CA . ILE B 1 310 ? 50.037 -73.333 38.493 1.00 40.08 308 ILE B CA 1
ATOM 4438 C C . ILE B 1 310 ? 49.119 -74.420 39.032 1.00 37.54 308 ILE B C 1
ATOM 4439 O O . ILE B 1 310 ? 48.801 -74.443 40.213 1.00 39.65 308 ILE B O 1
ATOM 4444 N N . CYS B 1 311 ? 48.689 -75.324 38.161 1.00 44.38 309 CYS B N 1
ATOM 4445 C CA . CYS B 1 311 ? 47.804 -76.403 38.601 1.00 44.58 309 CYS B CA 1
ATOM 4446 C C . CYS B 1 311 ? 48.524 -77.200 39.680 1.00 41.87 309 CYS B C 1
ATOM 4447 O O . CYS B 1 311 ? 47.959 -77.509 40.742 1.00 42.57 309 CYS B O 1
ATOM 4450 N N . LEU B 1 312 ? 49.794 -77.503 39.411 1.00 37.38 310 LEU B N 1
ATOM 4451 C CA . LEU B 1 312 ? 50.631 -78.188 40.372 1.00 37.42 310 LEU B CA 1
ATOM 4452 C C . LEU B 1 312 ? 50.615 -77.430 41.699 1.00 37.38 310 LEU B C 1
ATOM 4453 O O . LEU B 1 312 ? 50.351 -78.007 42.747 1.00 36.76 310 LEU B O 1
ATOM 4458 N N . ALA B 1 313 ? 50.877 -76.130 41.644 1.00 34.19 311 ALA B N 1
ATOM 4459 C CA . ALA B 1 313 ? 50.856 -75.314 42.853 1.00 38.62 311 ALA B CA 1
ATOM 4460 C C . ALA B 1 313 ? 49.513 -75.375 43.592 1.00 40.76 311 ALA B C 1
ATOM 4461 O O . ALA B 1 313 ? 49.482 -75.390 44.820 1.00 41.04 311 ALA B O 1
ATOM 4463 N N . LEU B 1 314 ? 48.411 -75.441 42.849 1.00 41.89 312 LEU B N 1
ATOM 4464 C CA . LEU B 1 314 ? 47.068 -75.552 43.453 1.00 45.29 312 LEU B CA 1
ATOM 4465 C C . LEU B 1 314 ? 46.789 -76.897 44.125 1.00 42.08 312 LEU B C 1
ATOM 4466 O O . LEU B 1 314 ? 46.289 -76.972 45.258 1.00 40.66 312 LEU B O 1
ATOM 4471 N N . ARG B 1 315 ? 47.059 -77.972 43.407 1.00 39.62 313 ARG B N 1
ATOM 4472 C CA . ARG B 1 315 ? 46.911 -79.281 44.012 1.00 41.06 313 ARG B CA 1
ATOM 4473 C C . ARG B 1 315 ? 47.765 -79.363 45.272 1.00 44.52 313 ARG B C 1
ATOM 4474 O O . ARG B 1 315 ? 47.335 -79.920 46.287 1.00 47.62 313 ARG B O 1
ATOM 4482 N N . THR B 1 316 ? 48.955 -78.772 45.232 1.00 42.05 314 THR B N 1
ATOM 4483 C CA . THR B 1 316 ? 49.832 -78.826 46.399 1.00 42.75 314 THR B CA 1
ATOM 4484 C C . THR B 1 316 ? 49.281 -77.965 47.527 1.00 45.09 314 THR B C 1
ATOM 4485 O O . THR B 1 316 ? 49.277 -78.365 48.692 1.00 43.94 314 THR B O 1
ATOM 4489 N N . TYR B 1 317 ? 48.827 -76.771 47.174 1.00 45.24 315 TYR B N 1
ATOM 4490 C CA . TYR B 1 317 ? 48.178 -75.887 48.124 1.00 46.26 315 TYR B CA 1
ATOM 4491 C C . TYR B 1 317 ? 47.077 -76.650 48.859 1.00 47.83 315 TYR B C 1
ATOM 4492 O O . TYR B 1 317 ? 46.956 -76.598 50.078 1.00 56.48 315 TYR B O 1
ATOM 4501 N N . LEU B 1 318 ? 46.279 -77.374 48.104 1.00 49.92 316 LEU B N 1
ATOM 4502 C CA . LEU B 1 318 ? 45.176 -78.127 48.671 1.00 54.98 316 LEU B CA 1
ATOM 4503 C C . LEU B 1 318 ? 45.625 -79.270 49.601 1.00 57.83 316 LEU B C 1
ATOM 4504 O O . LEU B 1 318 ? 44.966 -79.555 50.601 1.00 54.95 316 LEU B O 1
ATOM 4509 N N . ASP B 1 319 ? 46.732 -79.932 49.267 1.00 60.91 317 ASP B N 1
ATOM 4510 C CA . ASP B 1 319 ? 47.306 -80.951 50.149 1.00 62.00 317 ASP B CA 1
ATOM 4511 C C . ASP B 1 319 ? 47.725 -80.324 51.474 1.00 63.70 317 ASP B C 1
ATOM 4512 O O . ASP B 1 319 ? 47.494 -80.888 52.544 1.00 62.04 317 ASP B O 1
ATOM 4517 N N . TYR B 1 320 ? 48.344 -79.153 51.399 1.00 64.84 318 TYR B N 1
ATOM 4518 C CA . TYR B 1 320 ? 48.818 -78.472 52.593 1.00 71.69 318 TYR B CA 1
ATOM 4519 C C . TYR B 1 320 ? 47.660 -78.146 53.528 1.00 77.10 318 TYR B C 1
ATOM 4520 O O . TYR B 1 320 ? 47.767 -78.307 54.742 1.00 80.32 318 TYR B O 1
ATOM 4529 N N . VAL B 1 321 ? 46.551 -77.690 52.951 1.00 82.21 319 VAL B N 1
ATOM 4530 C CA . VAL B 1 321 ? 45.346 -77.358 53.712 1.00 82.92 319 VAL B CA 1
ATOM 4531 C C . VAL B 1 321 ? 44.734 -78.573 54.416 1.00 83.07 319 VAL B C 1
ATOM 4532 O O . VAL B 1 321 ? 43.846 -78.428 55.253 1.00 84.54 319 VAL B O 1
ATOM 4536 N N . VAL B 1 322 ? 45.200 -79.767 54.070 1.00 80.08 320 VAL B N 1
ATOM 4537 C CA . VAL B 1 322 ? 44.628 -80.981 54.637 1.00 81.51 320 VAL B CA 1
ATOM 4538 C C . VAL B 1 322 ? 45.575 -81.658 55.623 1.00 87.02 320 VAL B C 1
ATOM 4539 O O . VAL B 1 322 ? 45.160 -82.079 56.701 1.00 91.45 320 VAL B O 1
ATOM 4543 N N . ALA B 1 323 ? 46.846 -81.759 55.253 1.00 91.52 321 ALA B N 1
ATOM 4544 C CA . ALA B 1 323 ? 47.849 -82.355 56.128 1.00 93.50 321 ALA B CA 1
ATOM 4545 C C . ALA B 1 323 ? 48.126 -81.487 57.356 1.00 97.28 321 ALA B C 1
ATOM 4546 O O . ALA B 1 323 ? 48.359 -82.007 58.442 1.00 100.56 321 ALA B O 1
ATOM 4548 N N . ARG B 1 324 ? 48.099 -80.168 57.185 1.00 100.73 322 ARG B N 1
ATOM 4549 C CA . ARG B 1 324 ? 48.332 -79.248 58.302 1.00 103.90 322 ARG B CA 1
ATOM 4550 C C . ARG B 1 324 ? 48.296 -79.979 59.644 1.00 106.67 322 ARG B C 1
ATOM 4551 O O . ARG B 1 324 ? 48.520 -79.378 60.699 1.00 108.30 322 ARG B O 1
#

Radius of gyration: 27.52 Å; Cα contacts (8 Å, |Δi|>4): 870; chains: 2; bounding box: 59×79×57 Å

InterPro domains:
  IPR000092 Polyprenyl synthetase-like [PF00348] (32-273)
  IPR000092 Polyprenyl synthetase-like [cd00685] (28-322)
  IPR008949 Isoprenoid synthase domain superfamily [G3DSA:1.10.600.10] (1-324)
  IPR008949 Isoprenoid synthase domain superfamily [SSF48576] (8-323)
  IPR033749 Polyprenyl synthetase, conserved site [PS00444] (204-216)
  IPR033749 Polyprenyl synthetase, conserved site [PS00723] (82-96)

Solvent-accessible surface area: 27189 Å² total; per-residue (Å²): 172,138,89,43,57,44,47,10,51,75,28,0,103,65,28,15,116,76,2,110,74,54,60,133,116,89,10,90,22,6,77,66,42,42,84,143,75,84,149,38,32,28,2,6,0,1,0,0,0,0,68,35,50,32,79,29,46,98,18,0,20,18,0,2,0,0,1,27,11,10,33,32,1,36,96,28,11,41,110,10,29,115,136,110,117,60,76,147,100,25,16,38,19,0,16,2,0,14,22,16,31,13,25,2,25,26,21,3,4,76,6,102,26,62,90,0,8,111,19,10,12,54,9,10,43,94,25,12,88,25,44,6,91,91,56,31,84,133,96,146,104,42,41,128,92,22,17,65,57,9,85,101,99,21,0,6,6,0,5,6,2,0,44,0,0,0,17,6,25,153,38,35,160,127,55,15,58,34,0,84,54,0,0,20,35,2,0,0,0,38,37,0,11,66,12,9,58,24,7,91,115,154,95,0,67,30,6,102,94,24,106,22,8,0,0,1,6,47,0,14,85,77,51,55,76,70,95,0,85,116,10,1,119,72,2,63,103,63,69,20,46,93,98,17,4,72,110,1,8,95,32,1,70,126,48,20,0,22,95,42,0,49,127,8,2,88,102,27,29,131,94,0,59,80,39,4,85,88,42,109,99,48,85,6,6,63,0,1,73,15,4,1,56,74,6,21,76,118,163,120,120,56,61,54,90,10,68,79,20,0,108,63,28,9,105,74,2,99,71,60,77,159,58,13,122,103,39,19,109,84,38,40,70,78,54,160,94,44,26,0,9,0,0,0,0,0,0,70,31,52,32,80,33,42,98,20,0,22,25,0,2,0,0,0,29,17,8,36,27,0,27,78,6,3,39,79,13,127,126,112,131,82,37,1,16,0,2,17,4,0,21,38,23,29,14,23,2,28,28,21,2,3,67,5,106,24,60,95,0,9,111,18,9,8,48,11,11,25,75,14,7,6,0,20,0,43,37,80,28,50,74,86,92,155,73,43,45,44,148,54,24,24,59,15,6,81,60,45,23,0,7,4,0,7,4,1,0,42,0,0,0,17,3,22,154,37,35,145,129,64,17,57,38,1,82,53,1,0,23,33,2,0,0,0,25,35,0,22,59,11,4,84,25,6,96,122,78,141,123,68,80,34,1,50,34,9,108,91,19,85,24,14,0,0,0,9,47,0,10,76,88,60,60,73,138,0,71,139,21,0,46,15,5,24,76,63,95,36,68,98,90,58,12,69,126,0,4,99,11,0,78,120,60,27,0,19,101,51,0,53,139,9,2,86,102,28,37,132,88,0,59,75,39,4,84,83,40,107,111,48,82,9,4,69,0,1,64,18,2,0,59,84,0,26,89,78

Nearest PDB structures (foldseek):
  3rmg-assembly1_A  TM=1.003E+00  e=1.310E-37  Bacteroides thetaiotaomicron
  3rmg-assembly1_B  TM=9.451E-01  e=2.117E-29  Bacteroides thetaiotaomicron
  4jxn-assembly1_A-2  TM=8.927E-01  e=1.726E-11  Roseobacter denitrificans OCh 114
  3wjn-assembly1_A  TM=8.844E-01  e=1.883E-11  Escherichia coli O104:H4 str. 2009EL-2071
  3wjk-assembly1_B  TM=8.719E-01  e=6.956E-11  Escherichia coli O104:H4 str. 2009EL-2071

B-factor: mean 67.64, std 26.43, range [22.35, 137.69]

Organism: Bacteroides thetaiotaomicron (strain ATCC 29148 / DSM 2079 / JCM 5827 / CCUG 10774 / NCTC 10582 / VPI-5482 / E50) (NCBI:txid226186)

Secondary structure (DSSP, 8-state):
---HHHHHHGGGHHHHHHHHHHT----HHHHHHHHHT---HHHHHHHHHHHHHS---HHHHHHHHHHHHHHHHHHHHHHHH--HHHHHHHHHHHHHHHHHHHHHHHHHHHTT-HHHHHHHHHHHHHHHHHHHHHHH------HHHHHHHHHHTHHHHHHHHHHHHHHHTT--HHHHHHHHHHHHHHHHHHHHHHHHHTTS----HHHHTT---HHHHHHHHHH--HHHHHHHHHHHHT---HHHHHHHHHHHHHTTHHHHHHHHHHHHHHHHHHHHTTSPP-HHHHHHHHHHHHHHH--/--HHHHHHGGGHHHHHHHHHHH--HHHHHHHHHHHH--HHHHHHHHHHHTTS---HHHHHHHHHHHHHHHHHHHHGGG--HHHHHHHHHHHHHHHHHHHHHHHTTT-HHHHHHHHHHHHHHHHHHHTTTTTTT-----HHHHHHHHHHTHHHHHHHHHHHHHHTTT--HHHHHHHHHHHHHHHHHHHHHHHHHTTS------TTTTGGGT---HHHHHHTT---HHHHHHHHHHHHT---TTHHHHHHHHHHHTTHHHHHHHHHHHHHHHHHHHHTTS---HHHHHHHHHHHHHHH-